Protein AF-A0A523U0N0-F1 (afdb_monomer_lite)

pLDDT: mean 91.74, std 12.15, range [25.45, 98.75]

Structure (mmCIF, N/CA/C/O backbone):
data_AF-A0A523U0N0-F1
#
_entry.id   AF-A0A523U0N0-F1
#
loop_
_atom_site.group_PDB
_atom_site.id
_atom_site.type_symbol
_atom_site.label_atom_id
_atom_site.label_alt_id
_atom_site.label_comp_id
_atom_site.label_asym_id
_atom_site.label_entity_id
_atom_site.label_seq_id
_atom_site.pdbx_PDB_ins_code
_atom_site.Cartn_x
_atom_site.Cartn_y
_atom_site.Cartn_z
_atom_site.occupancy
_atom_site.B_iso_or_equiv
_atom_site.auth_seq_id
_atom_site.auth_comp_id
_atom_site.auth_asym_id
_atom_site.auth_atom_id
_atom_site.pdbx_PDB_model_num
ATOM 1 N N . MET A 1 1 ? -7.468 4.640 25.331 1.00 56.12 1 MET A N 1
ATOM 2 C CA . MET A 1 1 ? -8.159 3.339 25.468 1.00 56.12 1 MET A CA 1
ATOM 3 C C . MET A 1 1 ? -9.178 3.415 26.596 1.00 56.12 1 MET A C 1
ATOM 5 O O . MET A 1 1 ? -8.844 3.966 27.638 1.00 56.12 1 MET A O 1
ATOM 9 N N . ASP A 1 2 ? -10.396 2.911 26.380 1.00 73.06 2 ASP A N 1
ATOM 10 C CA . ASP A 1 2 ? -11.395 2.717 27.441 1.00 73.06 2 ASP A CA 1
ATOM 11 C C . ASP A 1 2 ? -10.926 1.582 28.379 1.00 73.06 2 ASP A C 1
ATOM 13 O O . ASP A 1 2 ? -10.861 0.432 27.931 1.00 73.06 2 ASP A O 1
ATOM 17 N N . PRO A 1 3 ? -10.574 1.870 29.648 1.00 78.00 3 PRO A N 1
ATOM 18 C CA . PRO A 1 3 ? -10.081 0.857 30.583 1.00 78.00 3 PRO A CA 1
ATOM 19 C C . PRO A 1 3 ? -11.076 -0.286 30.825 1.00 78.00 3 PRO A C 1
ATOM 21 O O . PRO A 1 3 ? -10.664 -1.413 31.096 1.00 78.00 3 PRO A O 1
ATOM 24 N N . GLU A 1 4 ? -12.380 -0.026 30.701 1.00 83.62 4 GLU A N 1
ATOM 25 C CA . GLU A 1 4 ? -13.409 -1.055 30.879 1.00 83.62 4 GLU A CA 1
ATOM 26 C C . GLU A 1 4 ? -13.506 -1.986 29.663 1.00 83.62 4 GLU A C 1
ATOM 28 O O . GLU A 1 4 ? -13.759 -3.183 29.817 1.00 83.62 4 GLU A O 1
ATOM 33 N N . ARG A 1 5 ? -13.258 -1.489 28.442 1.00 85.12 5 ARG A N 1
ATOM 34 C CA . ARG A 1 5 ? -13.112 -2.355 27.258 1.00 85.12 5 ARG A CA 1
ATOM 35 C C . ARG A 1 5 ? -11.922 -3.291 27.423 1.00 85.12 5 ARG A C 1
ATOM 37 O O . ARG A 1 5 ? -12.084 -4.493 27.252 1.00 85.12 5 ARG A O 1
ATOM 44 N N . GLU A 1 6 ? -10.758 -2.755 27.777 1.00 85.94 6 GLU A N 1
ATOM 45 C CA . GLU A 1 6 ? -9.533 -3.543 27.955 1.00 85.94 6 GLU A CA 1
ATOM 46 C C . GLU A 1 6 ? -9.699 -4.626 29.029 1.00 85.94 6 GLU A C 1
ATOM 48 O O . GLU A 1 6 ? -9.340 -5.781 28.819 1.00 85.94 6 GLU A O 1
ATOM 53 N N . LYS A 1 7 ? -10.317 -4.284 30.164 1.00 89.56 7 LYS A N 1
ATOM 54 C CA . LYS A 1 7 ? -10.586 -5.248 31.234 1.00 89.56 7 LYS A CA 1
ATOM 55 C C . LYS A 1 7 ? -11.489 -6.394 30.775 1.00 89.56 7 LYS A C 1
ATOM 57 O O . LYS A 1 7 ? -11.210 -7.546 31.098 1.00 89.56 7 LYS A O 1
ATOM 62 N N . ARG A 1 8 ? -12.556 -6.095 30.023 1.00 91.44 8 ARG A N 1
ATOM 63 C CA . ARG A 1 8 ? -13.439 -7.125 29.445 1.00 91.44 8 ARG A CA 1
ATOM 64 C C . ARG A 1 8 ? -12.705 -7.981 28.415 1.00 91.44 8 ARG A C 1
ATOM 66 O O . ARG A 1 8 ? -12.864 -9.193 28.436 1.00 91.44 8 ARG A O 1
ATOM 73 N N . PHE A 1 9 ? -11.873 -7.359 27.585 1.00 92.31 9 PHE A N 1
ATOM 74 C CA . PHE A 1 9 ? -11.058 -8.028 26.572 1.00 92.31 9 PHE A CA 1
ATOM 75 C C . PHE A 1 9 ? -10.106 -9.057 27.200 1.00 92.31 9 PHE A C 1
ATOM 77 O O . PHE A 1 9 ? -10.101 -10.223 26.817 1.00 92.31 9 PHE A O 1
ATOM 84 N N . MET A 1 10 ? -9.359 -8.656 28.233 1.00 94.19 10 MET A N 1
ATOM 85 C CA . MET A 1 10 ? -8.451 -9.554 28.958 1.00 94.19 10 MET A CA 1
ATOM 86 C C . MET A 1 10 ? -9.200 -10.658 29.714 1.00 94.19 10 MET A C 1
ATOM 88 O O . MET A 1 10 ? -8.752 -11.802 29.743 1.00 94.19 10 MET A O 1
ATOM 92 N N . ALA A 1 11 ? -10.345 -10.332 30.324 1.00 95.62 11 ALA A N 1
ATOM 93 C CA . ALA A 1 11 ? -11.168 -11.322 31.013 1.00 95.62 11 ALA A CA 1
ATOM 94 C C . ALA A 1 11 ? -11.707 -12.383 30.043 1.00 95.62 11 ALA A C 1
ATOM 96 O O . ALA A 1 11 ? -11.697 -13.566 30.374 1.00 95.62 11 ALA A O 1
ATOM 97 N N . GLU A 1 12 ? -12.127 -11.974 28.845 1.00 95.44 12 GLU A N 1
ATOM 98 C CA . GLU A 1 12 ? -12.584 -12.888 27.799 1.00 95.44 12 GLU A CA 1
ATOM 99 C C . GLU A 1 12 ? -11.449 -13.782 27.294 1.00 95.44 12 GLU A C 1
ATOM 101 O O . GLU A 1 12 ? -11.611 -15.002 27.216 1.00 95.44 12 GLU A O 1
ATOM 106 N N . ALA A 1 13 ? -10.269 -13.196 27.063 1.00 96.94 13 ALA A N 1
ATOM 107 C CA . ALA A 1 13 ? -9.080 -13.928 26.646 1.00 96.94 13 ALA A CA 1
ATOM 108 C C . ALA A 1 13 ? -8.722 -15.071 27.619 1.00 96.94 13 ALA A C 1
ATOM 110 O O . ALA A 1 13 ? -8.380 -16.178 27.200 1.00 96.94 13 ALA A O 1
ATOM 111 N N . LEU A 1 14 ? -8.839 -14.834 28.928 1.00 97.94 14 LEU A N 1
ATOM 112 C CA . LEU A 1 14 ? -8.604 -15.856 29.952 1.00 97.94 14 LEU A CA 1
ATOM 113 C C . LEU A 1 14 ? -9.782 -16.836 30.082 1.00 97.94 14 LEU A C 1
ATOM 115 O O . LEU A 1 14 ? -9.565 -18.041 30.220 1.00 97.94 14 LEU A O 1
ATOM 119 N N . ARG A 1 15 ? -11.028 -16.355 29.969 1.00 97.31 15 ARG A N 1
ATOM 120 C CA . ARG A 1 15 ? -12.240 -17.188 30.040 1.00 97.31 15 ARG A CA 1
ATOM 121 C C . ARG A 1 15 ? -12.239 -18.288 28.979 1.00 97.31 15 ARG A C 1
ATOM 123 O O . ARG A 1 15 ? -12.591 -19.426 29.284 1.00 97.31 15 ARG A O 1
ATOM 130 N N . ILE A 1 16 ? -11.846 -17.969 27.746 1.00 97.69 16 ILE A N 1
ATOM 131 C CA . ILE A 1 16 ? -11.780 -18.937 26.639 1.00 97.69 16 ILE A CA 1
ATOM 132 C C . ILE A 1 16 ? -10.784 -20.065 26.948 1.00 97.69 16 ILE A C 1
ATOM 134 O O . ILE A 1 16 ? -11.084 -21.227 26.670 1.00 97.69 16 ILE A O 1
ATOM 138 N N . ILE A 1 17 ? -9.645 -19.761 27.580 1.00 98.06 17 ILE A N 1
ATOM 139 C CA . ILE A 1 17 ? -8.658 -20.775 27.990 1.00 98.06 17 ILE A CA 1
ATOM 140 C C . ILE A 1 17 ? -9.263 -21.709 29.031 1.00 98.06 17 ILE A C 1
ATOM 142 O O . ILE A 1 17 ? -9.240 -22.923 28.841 1.00 98.06 17 ILE A O 1
ATOM 146 N N . GLU A 1 18 ? -9.869 -21.161 30.089 1.00 97.88 18 GLU A N 1
ATOM 147 C CA . GLU A 1 18 ? -10.507 -21.964 31.141 1.00 97.88 18 GLU A CA 1
ATOM 148 C C . GLU A 1 18 ? -11.608 -22.884 30.589 1.00 97.88 18 GLU A C 1
ATOM 150 O O . GLU A 1 18 ? -11.832 -23.987 31.094 1.00 97.88 18 GLU A O 1
ATOM 155 N N . LEU A 1 19 ? -12.341 -22.429 29.569 1.00 97.75 19 LEU A N 1
ATOM 156 C CA . LEU A 1 19 ? -13.366 -23.225 28.895 1.00 97.75 19 LEU A CA 1
ATOM 157 C C . LEU A 1 19 ? -12.754 -24.299 27.996 1.00 97.75 19 LEU A C 1
ATOM 159 O O . LEU A 1 19 ? -13.223 -25.437 28.019 1.00 97.75 19 LEU A O 1
ATOM 163 N N . GLY A 1 20 ? -11.684 -23.974 27.269 1.00 97.19 20 GLY A N 1
ATOM 164 C CA . GLY A 1 20 ? -10.922 -24.946 26.491 1.00 97.19 20 GLY A CA 1
ATOM 165 C C . GLY A 1 20 ? -10.375 -26.067 27.370 1.00 97.19 20 GLY A C 1
ATOM 166 O O . GLY A 1 20 ? -10.572 -27.241 27.061 1.00 97.19 20 GLY A O 1
ATOM 167 N N . GLU A 1 21 ? -9.788 -25.731 28.519 1.00 95.81 21 GLU A N 1
ATOM 168 C CA . GLU A 1 21 ? -9.239 -26.708 29.466 1.00 95.81 21 GLU A CA 1
ATOM 169 C C . GLU A 1 21 ? -10.303 -27.687 29.981 1.00 95.81 21 GLU A C 1
ATOM 171 O O . GLU A 1 21 ? -10.040 -28.887 30.085 1.00 95.81 21 GLU A O 1
ATOM 176 N N . LYS A 1 22 ? -11.534 -27.214 30.223 1.00 96.81 22 LYS A N 1
ATOM 177 C CA . LYS A 1 22 ? -12.672 -28.071 30.609 1.00 96.81 22 LYS A CA 1
ATOM 178 C C . LYS A 1 22 ? -13.074 -29.061 29.513 1.00 96.81 22 LYS A C 1
ATOM 180 O O . LYS A 1 22 ? -13.575 -30.136 29.836 1.00 96.81 22 LYS A O 1
ATOM 185 N N . GLU A 1 23 ? -12.843 -28.723 28.247 1.00 96.19 23 GLU A N 1
ATOM 186 C CA . GLU A 1 23 ? -13.071 -29.603 27.094 1.00 96.19 23 GLU A CA 1
ATOM 187 C C . GLU A 1 23 ? -11.806 -30.379 26.666 1.00 96.19 23 GLU A C 1
ATOM 189 O O . GLU A 1 23 ? -11.827 -31.119 25.682 1.00 96.19 23 GLU A O 1
ATOM 194 N N . GLY A 1 24 ? -10.700 -30.262 27.415 1.00 95.62 24 GLY A N 1
ATOM 195 C CA . GLY A 1 24 ? -9.428 -30.922 27.102 1.00 95.62 24 GLY A CA 1
ATOM 196 C C . GLY A 1 24 ? -8.662 -30.289 25.932 1.00 95.62 24 GLY A C 1
ATOM 197 O O . GLY A 1 24 ? -7.788 -30.930 25.344 1.00 95.62 24 GLY A O 1
ATOM 198 N N . ILE A 1 25 ? -8.984 -29.042 25.586 1.00 97.44 25 ILE A N 1
ATOM 199 C CA . ILE A 1 25 ? -8.358 -28.250 24.527 1.00 97.44 25 ILE A CA 1
ATOM 200 C C . ILE A 1 25 ? -7.333 -27.306 25.162 1.00 97.44 25 ILE A C 1
ATOM 202 O O . ILE A 1 25 ? -7.662 -26.495 26.021 1.00 97.44 25 ILE A O 1
ATOM 206 N N . ILE A 1 26 ? -6.080 -27.389 24.716 1.00 97.69 26 ILE A N 1
ATOM 207 C CA . ILE A 1 26 ? -5.027 -26.462 25.143 1.00 97.69 26 ILE A CA 1
ATOM 208 C C . ILE A 1 26 ? -5.072 -25.230 24.240 1.00 97.69 26 ILE A C 1
ATOM 210 O O . ILE A 1 26 ? -4.805 -25.343 23.041 1.00 97.69 26 ILE A O 1
ATOM 214 N N . PHE A 1 27 ? -5.374 -24.076 24.826 1.00 98.31 27 PHE A N 1
ATOM 215 C CA . PHE A 1 27 ? -5.170 -22.762 24.224 1.00 98.31 27 PHE A CA 1
ATOM 216 C C . PHE A 1 27 ? -4.059 -22.036 24.973 1.00 98.31 27 PHE A C 1
ATOM 218 O O . PHE A 1 27 ? -4.011 -22.081 26.205 1.00 98.31 27 PHE A O 1
ATOM 225 N N . ARG A 1 28 ? -3.177 -21.368 24.230 1.00 98.50 28 ARG A N 1
ATOM 226 C CA . ARG A 1 28 ? -2.134 -20.503 24.782 1.00 98.50 28 ARG A CA 1
ATOM 227 C C . ARG A 1 28 ? -2.150 -19.166 24.086 1.00 98.50 28 ARG A C 1
ATOM 229 O O . ARG A 1 28 ? -2.059 -19.129 22.864 1.00 98.50 28 ARG A O 1
ATOM 236 N N . LEU A 1 29 ? -2.293 -18.098 24.863 1.00 98.44 29 LEU A N 1
ATOM 237 C CA . LEU A 1 29 ? -2.271 -16.739 24.336 1.00 98.44 29 LEU A CA 1
ATOM 238 C C . LEU A 1 29 ? -0.912 -16.435 23.717 1.00 98.44 29 LEU A C 1
ATOM 240 O O . LEU A 1 29 ? 0.123 -16.818 24.264 1.00 98.44 29 LEU A O 1
ATOM 244 N N . MET A 1 30 ? -0.932 -15.713 22.607 1.00 97.19 30 MET A N 1
ATOM 245 C CA . MET A 1 30 ? 0.257 -15.209 21.926 1.00 97.19 30 MET A CA 1
ATOM 246 C C . MET A 1 30 ? 0.102 -13.709 21.620 1.00 97.19 30 MET A C 1
ATOM 248 O O . MET A 1 30 ? -0.796 -13.050 22.162 1.00 97.19 30 MET A O 1
ATOM 252 N N . GLY A 1 31 ? 1.023 -13.130 20.848 1.00 94.56 31 GLY A N 1
ATOM 253 C CA . GLY A 1 31 ? 0.945 -11.723 20.467 1.00 94.56 31 GLY A CA 1
ATOM 254 C C . GLY A 1 31 ? 0.980 -10.745 21.650 1.00 94.56 31 GLY A C 1
ATOM 255 O O . GLY A 1 31 ? 1.658 -10.947 22.659 1.00 94.56 31 GLY A O 1
ATOM 256 N N . ALA A 1 32 ? 0.260 -9.631 21.512 1.00 93.38 32 ALA A N 1
ATOM 257 C CA . ALA A 1 32 ? 0.292 -8.515 22.466 1.00 93.38 32 ALA A CA 1
ATOM 258 C C . ALA A 1 32 ? -0.299 -8.873 23.837 1.00 93.38 32 ALA A C 1
ATOM 260 O O . ALA A 1 32 ? 0.178 -8.416 24.876 1.00 93.38 32 ALA A O 1
ATOM 261 N N . VAL A 1 33 ? -1.349 -9.699 23.837 1.00 95.50 33 VAL A N 1
ATOM 262 C CA . VAL A 1 33 ? -2.028 -10.137 25.060 1.00 95.50 33 VAL A CA 1
ATOM 263 C C . VAL A 1 33 ? -1.070 -10.953 25.920 1.00 95.50 33 VAL A C 1
ATOM 265 O O . VAL A 1 33 ? -0.984 -10.726 27.127 1.00 95.50 33 VAL A O 1
ATOM 268 N N . ALA A 1 34 ? -0.301 -11.849 25.296 1.00 96.94 34 ALA A N 1
ATOM 269 C CA . ALA A 1 34 ? 0.691 -12.650 25.996 1.00 96.94 34 ALA A CA 1
ATOM 270 C C . ALA A 1 34 ? 1.813 -11.795 26.591 1.00 96.94 34 ALA A C 1
ATOM 272 O O . ALA A 1 34 ? 2.158 -11.962 27.759 1.00 96.94 34 ALA A O 1
ATOM 273 N N . VAL A 1 35 ? 2.323 -10.822 25.828 1.00 96.50 35 VAL A N 1
ATOM 274 C CA . VAL A 1 35 ? 3.333 -9.875 26.321 1.00 96.50 35 VAL A CA 1
ATOM 275 C C . VAL A 1 35 ? 2.817 -9.125 27.543 1.00 96.50 35 VAL A C 1
ATOM 277 O O . VAL A 1 35 ? 3.517 -9.037 28.544 1.00 96.50 35 VAL A O 1
ATOM 280 N N . LYS A 1 36 ? 1.587 -8.606 27.490 1.00 94.94 36 LYS A N 1
ATOM 281 C CA . LYS A 1 36 ? 0.997 -7.863 28.607 1.00 94.94 36 LYS A CA 1
ATOM 282 C C . LYS A 1 36 ? 0.830 -8.729 29.860 1.00 94.94 36 LYS A C 1
ATOM 284 O O . LYS A 1 36 ? 1.102 -8.244 30.951 1.00 94.94 36 LYS A O 1
ATOM 289 N N . LEU A 1 37 ? 0.412 -9.991 29.718 1.00 95.44 37 LEU A N 1
ATOM 290 C CA . LEU A 1 37 ? 0.271 -10.920 30.851 1.00 95.44 37 LEU A CA 1
ATOM 291 C C . LEU A 1 37 ? 1.613 -11.279 31.489 1.00 95.44 37 LEU A C 1
ATOM 293 O O . LEU A 1 37 ? 1.687 -11.382 32.710 1.00 95.44 37 LEU A O 1
ATOM 297 N N . HIS A 1 38 ? 2.659 -11.429 30.679 1.00 95.69 38 HIS A N 1
ATOM 298 C CA . HIS A 1 38 ? 4.013 -11.637 31.179 1.00 95.69 38 HIS A CA 1
ATOM 299 C C . HIS A 1 38 ? 4.651 -10.377 31.750 1.00 95.69 38 HIS A C 1
ATOM 301 O O . HIS A 1 38 ? 5.653 -10.504 32.443 1.00 95.69 38 HIS A O 1
ATOM 307 N N . CYS A 1 39 ? 4.138 -9.185 31.431 1.00 96.25 39 CYS A N 1
ATOM 308 C CA . CYS A 1 39 ? 4.796 -7.930 31.785 1.00 96.25 39 CYS A CA 1
ATOM 309 C C . CYS A 1 39 ? 3.958 -7.003 32.697 1.00 96.25 39 CYS A C 1
ATOM 311 O O . CYS A 1 39 ? 3.673 -5.862 32.302 1.00 96.25 39 CYS A O 1
ATOM 313 N N . PRO A 1 40 ? 3.498 -7.464 33.881 1.00 95.00 40 PRO A N 1
ATOM 314 C CA . PRO A 1 40 ? 2.714 -6.639 34.798 1.00 95.00 40 PRO A CA 1
ATOM 315 C C . PRO A 1 40 ? 3.474 -5.425 35.358 1.00 95.00 40 PRO A C 1
ATOM 317 O O . PRO A 1 40 ? 2.861 -4.370 35.538 1.00 95.00 40 PRO A O 1
ATOM 320 N N . GLU A 1 41 ? 4.785 -5.512 35.609 1.00 96.00 41 GLU A N 1
ATOM 321 C CA . GLU A 1 41 ? 5.552 -4.391 36.183 1.00 96.00 41 GLU A CA 1
ATOM 322 C C . GLU A 1 41 ? 5.637 -3.211 35.200 1.00 96.00 41 GLU A C 1
ATOM 324 O O . GLU A 1 41 ? 5.557 -2.035 35.580 1.00 96.00 41 GLU A O 1
ATOM 329 N N . TYR A 1 42 ? 5.720 -3.519 33.906 1.00 95.25 42 TYR A N 1
ATOM 330 C CA . TYR A 1 42 ? 5.791 -2.537 32.828 1.00 95.25 42 TYR A CA 1
ATOM 331 C C . TYR A 1 42 ? 4.454 -2.298 32.107 1.00 95.25 42 TYR A C 1
ATOM 333 O O . TYR A 1 42 ? 4.421 -1.614 31.081 1.00 95.25 42 TYR A O 1
ATOM 341 N N . GLU A 1 43 ? 3.325 -2.752 32.666 1.00 90.38 43 GLU A N 1
ATOM 342 C CA . GLU A 1 43 ? 1.992 -2.609 32.055 1.00 90.38 43 GLU A CA 1
ATOM 343 C C . GLU A 1 43 ? 1.654 -1.145 31.714 1.00 90.38 43 GLU A C 1
ATOM 345 O O . GLU A 1 43 ? 1.062 -0.840 30.675 1.00 90.38 43 GLU A O 1
ATOM 350 N N . HIS A 1 44 ? 2.067 -0.210 32.571 1.00 90.62 44 HIS A N 1
ATOM 351 C CA . HIS A 1 44 ? 1.834 1.223 32.400 1.00 90.62 44 HIS A CA 1
ATOM 352 C C . HIS A 1 44 ? 2.390 1.780 31.073 1.00 90.62 44 HIS A C 1
ATOM 354 O O . HIS A 1 44 ? 1.847 2.761 30.548 1.00 90.62 44 HIS A O 1
ATOM 360 N N . LEU A 1 45 ? 3.419 1.144 30.498 1.00 93.00 45 LEU A N 1
ATOM 361 C CA . LEU A 1 45 ? 4.008 1.540 29.221 1.00 93.00 45 LEU A CA 1
ATOM 362 C C . LEU A 1 45 ? 3.073 1.302 28.036 1.00 93.00 45 LEU A C 1
ATOM 364 O O . LEU A 1 45 ? 3.148 2.066 27.078 1.00 93.00 45 LEU A O 1
ATOM 368 N N . TYR A 1 46 ? 2.128 0.357 28.111 1.00 88.19 46 TYR A N 1
ATOM 369 C CA . TYR A 1 46 ? 1.133 0.172 27.045 1.00 88.19 46 TYR A CA 1
ATOM 370 C C . TYR A 1 46 ? 0.335 1.456 26.797 1.00 88.19 46 TYR A C 1
ATOM 372 O O . TYR A 1 46 ? 0.085 1.834 25.655 1.00 88.19 46 TYR A O 1
ATOM 380 N N . ARG A 1 47 ? -0.013 2.186 27.864 1.00 85.56 47 ARG A N 1
ATOM 381 C CA . ARG A 1 47 ? -0.716 3.471 27.741 1.00 85.56 47 ARG A CA 1
ATOM 382 C C . ARG A 1 47 ? 0.206 4.590 27.272 1.00 85.56 47 ARG A C 1
ATOM 384 O O . ARG A 1 47 ? -0.205 5.400 26.453 1.00 85.56 47 ARG A O 1
ATOM 391 N N . GLN A 1 48 ? 1.433 4.648 27.788 1.00 88.75 48 GLN A N 1
ATOM 392 C CA . GLN A 1 48 ? 2.380 5.715 27.443 1.00 88.75 48 GLN A CA 1
ATOM 393 C C . GLN A 1 48 ? 2.903 5.603 26.005 1.00 88.75 48 GLN A C 1
ATOM 395 O O . GLN A 1 48 ? 3.192 6.620 25.382 1.00 88.75 48 GLN A O 1
ATOM 400 N N . MET A 1 49 ? 3.019 4.381 25.483 1.00 88.81 49 MET A N 1
ATOM 401 C CA . MET A 1 49 ? 3.460 4.086 24.117 1.00 88.81 49 MET A CA 1
ATOM 402 C C . MET A 1 49 ? 2.305 4.017 23.107 1.00 88.81 49 MET A C 1
ATOM 404 O O . MET A 1 49 ? 2.551 3.691 21.947 1.00 88.81 49 MET A O 1
ATOM 408 N N . ASP A 1 50 ? 1.066 4.292 23.528 1.00 85.12 50 ASP A N 1
ATOM 409 C CA . ASP A 1 50 ? -0.146 4.142 22.709 1.00 85.12 50 ASP A CA 1
ATOM 410 C C . ASP A 1 50 ? -0.269 2.746 22.057 1.00 85.12 50 ASP A C 1
ATOM 412 O O . ASP A 1 50 ? -0.550 2.574 20.870 1.00 85.12 50 ASP A O 1
ATOM 416 N N . ARG A 1 51 ? 0.009 1.702 22.842 1.00 87.12 51 ARG A N 1
ATOM 417 C CA . ARG A 1 51 ? -0.065 0.304 22.419 1.00 87.12 51 ARG A CA 1
ATOM 418 C C . ARG A 1 51 ? -1.432 -0.276 22.786 1.00 87.12 51 ARG A C 1
ATOM 420 O O . ARG A 1 51 ? -1.641 -0.752 23.896 1.00 87.12 51 ARG A O 1
ATOM 427 N N . THR A 1 52 ? -2.371 -0.243 21.844 1.00 83.19 52 THR A N 1
ATOM 428 C CA . THR A 1 52 ? -3.732 -0.787 22.033 1.00 83.19 52 THR A CA 1
ATOM 429 C C . THR A 1 52 ? -3.795 -2.283 21.703 1.00 83.19 52 THR A C 1
ATOM 431 O O . THR A 1 52 ? -3.131 -2.722 20.765 1.00 83.19 52 THR A O 1
ATOM 434 N N . LEU A 1 53 ? -4.592 -3.057 22.453 1.00 86.31 53 LEU A N 1
ATOM 435 C CA . LEU A 1 53 ? -4.912 -4.461 22.153 1.00 86.31 53 LEU A CA 1
ATOM 436 C C . LEU A 1 53 ? -6.065 -4.545 21.140 1.00 86.31 53 LEU A C 1
ATOM 438 O O . LEU A 1 53 ? -7.133 -3.961 21.363 1.00 86.31 53 LEU A O 1
ATOM 442 N N . THR A 1 54 ? -5.831 -5.250 20.036 1.00 81.44 54 THR A N 1
ATOM 443 C CA . THR A 1 54 ? -6.715 -5.300 18.859 1.00 81.44 54 THR A CA 1
ATOM 444 C C . THR A 1 54 ? -7.460 -6.629 18.736 1.00 81.44 54 THR A C 1
ATOM 446 O O . THR A 1 54 ? -8.665 -6.635 18.502 1.00 81.44 54 THR A O 1
ATOM 449 N N . ASP A 1 55 ? -6.767 -7.730 18.990 1.00 86.69 55 ASP A N 1
ATOM 450 C CA . ASP A 1 55 ? -7.166 -9.099 18.680 1.00 86.69 55 ASP A CA 1
ATOM 451 C C . ASP A 1 55 ? -6.634 -10.083 19.735 1.00 86.69 55 ASP A C 1
ATOM 453 O O . ASP A 1 55 ? -5.685 -9.786 20.471 1.00 86.69 55 ASP A O 1
ATOM 457 N N . ILE A 1 56 ? -7.331 -11.214 19.888 1.00 95.62 56 ILE A N 1
ATOM 458 C CA . ILE A 1 56 ? -6.966 -12.276 20.828 1.00 95.62 56 ILE A CA 1
ATOM 459 C C . ILE A 1 56 ? -6.391 -13.446 20.032 1.00 95.62 56 ILE A C 1
ATOM 461 O O . ILE A 1 56 ? -7.132 -14.245 19.461 1.00 95.62 56 ILE A O 1
ATOM 465 N N . ASP A 1 57 ? -5.071 -13.570 20.037 1.00 97.06 57 ASP A N 1
ATOM 466 C CA . ASP A 1 57 ? -4.378 -14.659 19.359 1.00 97.06 57 ASP A CA 1
ATOM 467 C C . ASP A 1 57 ? -4.133 -15.846 20.292 1.00 97.06 57 ASP A C 1
ATOM 469 O O . ASP A 1 57 ? -3.592 -15.694 21.394 1.00 97.06 57 ASP A O 1
ATOM 473 N N . TYR A 1 58 ? -4.441 -17.052 19.816 1.00 98.38 58 TYR A N 1
ATOM 474 C CA . TYR A 1 58 ? -4.091 -18.304 20.471 1.00 98.38 58 TYR A CA 1
ATOM 475 C C . TYR A 1 58 ? -3.289 -19.228 19.565 1.00 98.38 58 TYR A C 1
ATOM 477 O O . TYR A 1 58 ? -3.624 -19.446 18.401 1.00 98.38 58 TYR A O 1
ATOM 485 N N . ALA A 1 59 ? -2.329 -19.921 20.164 1.00 98.19 59 ALA A N 1
ATOM 486 C CA . ALA A 1 59 ? -1.806 -21.166 19.634 1.00 98.19 59 ALA A CA 1
ATOM 487 C C . ALA A 1 59 ? -2.580 -22.363 20.219 1.00 98.19 59 ALA A C 1
ATOM 489 O O . ALA A 1 59 ? -2.864 -22.435 21.420 1.00 98.19 59 ALA A O 1
ATOM 490 N N . THR A 1 60 ? -2.909 -23.334 19.367 1.00 98.19 60 THR A N 1
ATOM 491 C CA . THR A 1 60 ? -3.465 -24.636 19.762 1.00 98.19 60 THR A CA 1
ATOM 492 C C . THR A 1 60 ? -2.941 -25.752 18.854 1.00 98.19 60 THR A C 1
ATOM 494 O O . THR A 1 60 ? -2.236 -25.521 17.873 1.00 98.19 60 THR A O 1
ATOM 497 N N . TYR A 1 61 ? -3.267 -27.000 19.174 1.00 97.75 61 TYR A N 1
ATOM 498 C CA . TYR A 1 61 ? -2.866 -28.150 18.373 1.00 97.75 61 TYR A CA 1
ATOM 499 C C . TYR A 1 61 ? -3.839 -28.422 17.227 1.00 97.75 61 TYR A C 1
ATOM 501 O O . TYR A 1 61 ? -5.057 -28.419 17.415 1.00 97.75 61 TYR A O 1
ATOM 509 N N . GLY A 1 62 ? -3.319 -28.805 16.060 1.00 95.69 62 GLY A N 1
ATOM 510 C CA . GLY A 1 62 ? -4.120 -29.131 14.874 1.00 95.69 62 GLY A CA 1
ATOM 511 C C . GLY A 1 62 ? -5.096 -30.293 15.081 1.00 95.69 62 GLY A C 1
ATOM 512 O O . GLY A 1 62 ? -6.106 -30.384 14.382 1.00 95.69 62 GLY A O 1
ATOM 513 N N . ARG A 1 63 ? -4.862 -31.146 16.090 1.00 94.88 63 ARG A N 1
ATOM 514 C CA . ARG A 1 63 ? -5.810 -32.195 16.516 1.00 94.88 63 ARG A CA 1
ATOM 515 C C . ARG A 1 63 ? -7.142 -31.636 17.035 1.00 94.88 63 ARG A C 1
ATOM 517 O O . ARG A 1 63 ? -8.148 -32.328 16.939 1.00 94.88 63 ARG A O 1
ATOM 524 N N . ASN A 1 64 ? -7.158 -30.395 17.525 1.00 94.31 64 ASN A N 1
ATOM 525 C CA . ASN A 1 64 ? -8.353 -29.736 18.061 1.00 94.31 64 ASN A CA 1
ATOM 526 C C . ASN A 1 64 ? -9.200 -29.074 16.960 1.00 94.31 64 ASN A C 1
ATOM 528 O O . ASN A 1 64 ? -10.369 -28.769 17.176 1.00 94.31 64 ASN A O 1
ATOM 532 N N . ARG A 1 65 ? -8.645 -28.898 15.752 1.00 93.25 65 ARG A N 1
ATOM 533 C CA . ARG A 1 65 ? -9.231 -28.111 14.654 1.00 93.25 65 ARG A CA 1
ATOM 534 C C . ARG A 1 65 ? -10.682 -28.464 14.321 1.00 93.25 65 ARG A C 1
ATOM 536 O O . ARG A 1 65 ? -11.491 -27.567 14.110 1.00 93.25 65 ARG A O 1
ATOM 543 N N . ALA A 1 66 ? -11.015 -29.755 14.267 1.00 88.44 66 ALA A N 1
ATOM 544 C CA . ALA A 1 66 ? -12.338 -30.217 13.840 1.00 88.44 66 ALA A CA 1
ATOM 545 C C . ALA A 1 66 ? -13.483 -29.738 14.755 1.00 88.44 66 ALA A C 1
ATOM 547 O O . ALA A 1 66 ? -14.607 -29.609 14.284 1.00 88.44 66 ALA A O 1
ATOM 548 N N . GLY A 1 67 ? -13.199 -29.455 16.033 1.00 92.38 67 GLY A N 1
ATOM 549 C CA . GLY A 1 67 ? -14.193 -29.001 17.010 1.00 92.38 67 GLY A CA 1
ATOM 550 C C . GLY A 1 67 ? -14.274 -27.483 17.188 1.00 92.38 67 GLY A C 1
ATOM 551 O O . GLY A 1 67 ? -15.154 -27.012 17.900 1.00 92.38 67 GLY A O 1
ATOM 552 N N . MET A 1 68 ? -13.387 -26.697 16.563 1.00 96.12 68 MET A N 1
ATOM 553 C CA . MET A 1 68 ? -13.257 -25.268 16.887 1.00 96.12 68 MET A CA 1
ATOM 554 C C . MET A 1 68 ? -14.489 -24.451 16.495 1.00 96.12 68 MET A C 1
ATOM 556 O O . MET A 1 68 ? -14.896 -23.579 17.251 1.00 96.12 68 MET A O 1
ATOM 560 N N . ALA A 1 69 ? -15.130 -24.757 15.362 1.00 92.00 69 ALA A N 1
ATOM 561 C CA . ALA A 1 69 ? -16.351 -24.056 14.957 1.00 92.00 69 ALA A CA 1
ATOM 562 C C . ALA A 1 69 ? -17.506 -24.278 15.947 1.00 92.00 69 ALA A C 1
ATOM 564 O O . ALA A 1 69 ? -18.228 -23.342 16.271 1.00 92.00 69 ALA A O 1
ATOM 565 N N . GLU A 1 70 ? -17.649 -25.498 16.473 1.00 94.94 70 GLU A N 1
ATOM 566 C CA . GLU A 1 70 ? -18.660 -25.803 17.486 1.00 94.94 70 GLU A CA 1
ATOM 567 C C . GLU A 1 70 ? -18.321 -25.147 18.832 1.00 94.94 70 GLU A C 1
ATOM 569 O O . GLU A 1 70 ? -19.194 -24.556 19.465 1.00 94.94 70 GLU A O 1
ATOM 574 N N . PHE A 1 71 ? -17.056 -25.230 19.258 1.00 97.50 71 PHE A N 1
ATOM 575 C CA . PHE A 1 71 ? -16.579 -24.630 20.503 1.00 97.50 71 PHE A CA 1
ATOM 576 C C . PHE A 1 71 ? -16.821 -23.116 20.521 1.00 97.50 71 PHE A C 1
ATOM 578 O O . PHE A 1 71 ? -17.512 -22.620 21.405 1.00 97.50 71 PHE A O 1
ATOM 585 N N . PHE A 1 72 ? -16.331 -22.392 19.510 1.00 96.69 72 PHE A N 1
ATOM 586 C CA . PHE A 1 72 ? -16.494 -20.940 19.413 1.00 96.69 72 PHE A CA 1
ATOM 587 C C . PHE A 1 72 ? -17.952 -20.529 19.161 1.00 96.69 72 PHE A C 1
ATOM 589 O O . PHE A 1 72 ? -18.420 -19.556 19.750 1.00 96.69 72 PHE A O 1
ATOM 596 N N . GLY A 1 73 ? -18.721 -21.328 18.414 1.00 95.00 73 GLY A N 1
ATOM 597 C CA . GLY A 1 73 ? -20.157 -21.105 18.235 1.00 95.00 73 GLY A CA 1
ATOM 598 C C . GLY A 1 73 ? -20.944 -21.119 19.553 1.00 95.00 73 GLY A C 1
ATOM 599 O O . GLY A 1 73 ? -21.814 -20.274 19.756 1.00 95.00 73 GLY A O 1
ATOM 600 N N . LYS A 1 74 ? -20.604 -22.008 20.503 1.00 95.88 74 LYS A N 1
ATOM 601 C CA . LYS A 1 74 ? -21.207 -22.020 21.857 1.00 95.88 74 LYS A CA 1
ATOM 602 C C . LYS A 1 74 ? -20.894 -20.758 22.665 1.00 95.88 74 LYS A C 1
ATOM 604 O O . LYS A 1 74 ? -21.620 -20.452 23.608 1.00 95.88 74 LYS A O 1
ATOM 609 N N . LEU A 1 75 ? -19.816 -20.056 22.319 1.00 95.00 75 LEU A N 1
ATOM 610 C CA . LEU A 1 75 ? -19.367 -18.830 22.977 1.00 95.00 75 LEU A CA 1
ATOM 611 C C . LEU A 1 75 ? -19.890 -17.559 22.297 1.00 95.00 75 LEU A C 1
ATOM 613 O O . LEU A 1 75 ? -19.560 -16.475 22.761 1.00 95.00 75 LEU A O 1
ATOM 617 N N . GLY A 1 76 ? -20.698 -17.679 21.236 1.00 94.25 76 GLY A N 1
ATOM 618 C CA . GLY A 1 76 ? -21.227 -16.529 20.498 1.00 94.25 76 GLY A CA 1
ATOM 619 C C . GLY A 1 76 ? -20.271 -15.973 19.440 1.00 94.25 76 GLY A C 1
ATOM 620 O O . GLY A 1 76 ? -20.395 -14.812 19.063 1.00 94.25 76 GLY A O 1
ATOM 621 N N . TYR A 1 77 ? -19.318 -16.784 18.972 1.00 95.44 77 TYR A N 1
ATOM 622 C CA . TYR A 1 77 ? -18.387 -16.404 17.915 1.00 95.44 77 TYR A CA 1
ATOM 623 C C . TYR A 1 77 ? -18.740 -17.076 16.582 1.00 95.44 77 TYR A C 1
ATOM 625 O O . TYR A 1 77 ? -18.948 -18.292 16.518 1.00 95.44 77 TYR A O 1
ATOM 633 N N . ALA A 1 78 ? -18.743 -16.295 15.506 1.00 90.00 78 ALA A N 1
ATOM 634 C CA . ALA A 1 78 ? -18.947 -16.749 14.140 1.00 90.00 78 ALA A CA 1
ATOM 635 C C . ALA A 1 78 ? -17.599 -17.012 13.437 1.00 90.00 78 ALA A C 1
ATOM 637 O O . ALA A 1 78 ? -16.679 -16.198 13.542 1.00 90.00 78 ALA A O 1
ATOM 638 N N . PRO A 1 79 ? -17.440 -18.137 12.717 1.00 87.69 79 PRO A N 1
ATOM 639 C CA . PRO A 1 79 ? -16.239 -18.395 11.932 1.00 87.69 79 PRO A CA 1
ATOM 640 C C . PRO A 1 79 ? -16.143 -17.457 10.722 1.00 87.69 79 PRO A C 1
ATOM 642 O O . PRO A 1 79 ? -17.113 -17.282 9.988 1.00 87.69 79 PRO A O 1
ATOM 645 N N . ASN A 1 80 ? -14.944 -16.957 10.426 1.00 78.94 80 ASN A N 1
ATOM 646 C CA . ASN A 1 80 ? -14.656 -16.363 9.123 1.00 78.94 80 ASN A CA 1
ATOM 647 C C . ASN A 1 80 ? -14.489 -17.487 8.083 1.00 78.94 80 ASN A C 1
ATOM 649 O O . ASN A 1 80 ? -13.408 -18.067 7.924 1.00 78.94 80 ASN A O 1
ATOM 653 N N . GLU A 1 81 ? -15.580 -17.824 7.391 1.00 67.38 81 GLU A N 1
ATOM 654 C CA . GLU A 1 81 ? -15.632 -18.957 6.458 1.00 67.38 81 GLU A CA 1
ATOM 655 C C . GLU A 1 81 ? -14.612 -18.846 5.316 1.00 67.38 81 GLU A C 1
ATOM 657 O O . GLU A 1 81 ? -14.054 -19.859 4.892 1.00 67.38 81 GLU A O 1
ATOM 662 N N . GLN A 1 82 ? -14.311 -17.628 4.851 1.00 50.78 82 GLN A N 1
ATOM 663 C CA . GLN A 1 82 ? -13.351 -17.398 3.769 1.00 50.78 82 GLN A CA 1
ATOM 664 C C . GLN A 1 82 ? -11.921 -17.725 4.208 1.00 50.78 82 GLN A C 1
ATOM 666 O O . GLN A 1 82 ? -11.207 -18.463 3.523 1.00 50.78 82 GLN A O 1
ATOM 671 N N . VAL A 1 83 ? -11.511 -17.236 5.382 1.00 58.41 83 VAL A N 1
ATOM 672 C CA . VAL A 1 83 ? -10.178 -17.518 5.931 1.00 58.41 83 VAL A CA 1
ATOM 673 C C . VAL A 1 83 ? -10.033 -19.001 6.251 1.00 58.41 83 VAL A C 1
ATOM 675 O O . VAL A 1 83 ? -9.005 -19.595 5.930 1.00 58.41 83 VAL A O 1
ATOM 678 N N . ILE A 1 84 ? -11.070 -19.637 6.798 1.00 71.12 84 ILE A N 1
ATOM 679 C CA . ILE A 1 84 ? -11.051 -21.079 7.067 1.00 71.12 84 ILE A CA 1
ATOM 680 C C . ILE A 1 84 ? -11.003 -21.889 5.760 1.00 71.12 84 ILE A C 1
ATOM 682 O O . ILE A 1 84 ? -10.307 -22.902 5.694 1.00 71.12 84 ILE A O 1
ATOM 686 N N . ALA A 1 85 ? -11.667 -21.459 4.688 1.00 48.09 85 ALA A N 1
ATOM 687 C CA . ALA A 1 85 ? -11.599 -22.157 3.405 1.00 48.09 85 ALA A CA 1
ATOM 688 C C . ALA A 1 85 ? -10.182 -22.143 2.798 1.00 48.09 85 ALA A C 1
ATOM 690 O O . ALA A 1 85 ? -9.740 -23.150 2.239 1.00 48.09 85 ALA A O 1
ATOM 691 N N . ILE A 1 86 ? -9.461 -21.025 2.927 1.00 46.44 86 ILE A N 1
ATOM 692 C CA . ILE A 1 86 ? -8.131 -20.832 2.325 1.00 46.44 86 ILE A CA 1
ATOM 693 C C . ILE A 1 86 ? -7.018 -21.367 3.237 1.00 46.44 86 ILE A C 1
ATOM 695 O O . ILE A 1 86 ? -6.136 -22.106 2.794 1.00 46.44 86 ILE A O 1
ATOM 699 N N . TYR A 1 87 ? -7.076 -21.018 4.522 1.00 65.25 87 TYR A N 1
ATOM 700 C CA . TYR A 1 87 ? -6.018 -21.232 5.510 1.00 65.25 87 TYR A CA 1
ATOM 701 C C . TYR A 1 87 ? -6.418 -22.173 6.642 1.00 65.25 87 TYR A C 1
ATOM 703 O O . TYR A 1 87 ? -5.613 -22.395 7.545 1.00 65.25 87 TYR A O 1
ATOM 711 N N . GLY A 1 88 ? -7.608 -22.778 6.603 1.00 71.81 88 GLY A N 1
ATOM 712 C CA . GLY A 1 88 ? -8.175 -23.517 7.735 1.00 71.81 88 GLY A CA 1
ATOM 713 C C . GLY A 1 88 ? -7.318 -24.665 8.249 1.00 71.81 88 GLY A C 1
ATOM 714 O O . GLY A 1 88 ? -7.503 -25.135 9.363 1.00 71.81 88 GLY A O 1
ATOM 715 N N . LYS A 1 89 ? -6.322 -25.126 7.482 1.00 79.62 89 LYS A N 1
ATOM 716 C CA . LYS A 1 89 ? -5.361 -26.093 8.010 1.00 79.62 89 LYS A CA 1
ATOM 717 C C . LYS A 1 89 ? -4.447 -25.507 9.091 1.00 79.62 89 LYS A C 1
ATOM 719 O O . LYS A 1 89 ? -4.091 -26.271 9.985 1.00 79.62 89 LYS A O 1
ATOM 724 N N . GLN A 1 90 ? -4.082 -24.230 8.987 1.00 85.94 90 GLN A N 1
ATOM 725 C CA . GLN A 1 90 ? -3.089 -23.539 9.813 1.00 85.94 90 GLN A CA 1
ATOM 726 C C . GLN A 1 90 ? -3.675 -22.410 10.666 1.00 85.94 90 GLN A C 1
ATOM 728 O O . GLN A 1 90 ? -3.165 -22.181 11.757 1.00 85.94 90 GLN A O 1
ATOM 733 N N . ARG A 1 91 ? -4.723 -21.719 10.201 1.00 89.88 91 ARG A N 1
ATOM 734 C CA . ARG A 1 91 ? -5.310 -20.562 10.889 1.00 89.88 91 ARG A CA 1
ATOM 735 C C . ARG A 1 91 ? -6.830 -20.575 10.795 1.00 89.88 91 ARG A C 1
ATOM 737 O O . ARG A 1 91 ? -7.371 -20.753 9.705 1.00 89.88 91 ARG A O 1
ATOM 744 N N . HIS A 1 92 ? -7.510 -20.371 11.916 1.00 91.94 92 HIS A N 1
ATOM 745 C CA . HIS A 1 92 ? -8.930 -20.021 11.945 1.00 91.94 92 HIS A CA 1
ATOM 746 C C . HIS A 1 92 ? -9.092 -18.621 12.529 1.00 91.94 92 HIS A C 1
ATOM 748 O O . HIS A 1 92 ? -8.321 -18.229 13.399 1.00 91.94 92 HIS A O 1
ATOM 754 N N . ILE A 1 93 ? -10.119 -17.910 12.075 1.00 88.38 93 ILE A N 1
ATOM 755 C CA . ILE A 1 93 ? -10.501 -16.603 12.605 1.00 88.38 93 ILE A CA 1
ATOM 756 C C . ILE A 1 93 ? -11.967 -16.673 13.015 1.00 88.38 93 ILE A C 1
ATOM 758 O O . ILE A 1 93 ? -12.792 -17.231 12.283 1.00 88.38 93 ILE A O 1
ATOM 762 N N . TYR A 1 94 ? -12.270 -16.118 14.181 1.00 92.12 94 TYR A N 1
ATOM 763 C CA . TYR A 1 94 ? -13.593 -16.090 14.781 1.00 92.12 94 TYR A CA 1
ATOM 764 C C . TYR A 1 94 ? -13.938 -14.672 15.222 1.00 92.12 94 TYR A C 1
ATOM 766 O O . TYR A 1 94 ? -13.164 -14.030 15.925 1.00 92.12 94 TYR A O 1
ATOM 774 N N . TRP A 1 95 ? -15.114 -14.195 14.841 1.00 88.81 95 TRP A N 1
ATOM 775 C CA . TRP A 1 95 ? -15.600 -12.862 15.174 1.00 88.81 95 TRP A CA 1
ATOM 776 C C . TRP A 1 95 ? -16.766 -12.937 16.161 1.00 88.81 95 TRP A C 1
ATOM 778 O O . TRP A 1 95 ? -17.565 -13.867 16.088 1.00 88.81 95 TRP A O 1
ATOM 788 N N . SER A 1 96 ? -16.866 -11.985 17.089 1.00 89.12 96 SER A N 1
ATOM 789 C CA . SER A 1 96 ? -18.020 -11.860 17.987 1.00 89.12 96 SER A CA 1
ATOM 790 C C . SER A 1 96 ? -18.716 -10.520 17.789 1.00 89.12 96 SER A C 1
ATOM 792 O O . SER A 1 96 ? -18.188 -9.483 18.196 1.00 89.12 96 SER A O 1
ATOM 794 N N . ASP A 1 97 ? -19.941 -10.552 17.263 1.00 79.06 97 ASP A N 1
ATOM 795 C CA . ASP A 1 97 ? -20.792 -9.367 17.116 1.00 79.06 97 ASP A CA 1
ATOM 796 C C . ASP A 1 97 ? -21.116 -8.741 18.486 1.00 79.06 97 ASP A C 1
ATOM 798 O O . ASP A 1 97 ? -21.194 -7.521 18.620 1.00 79.06 97 ASP A O 1
ATOM 802 N N . GLU A 1 98 ? -21.285 -9.565 19.530 1.00 83.75 98 GLU A N 1
ATOM 803 C CA . GLU A 1 98 ? -21.584 -9.099 20.891 1.00 83.75 98 GLU A CA 1
ATOM 804 C C . GLU A 1 98 ? -20.418 -8.300 21.481 1.00 83.75 98 GLU A C 1
ATOM 806 O O . GLU A 1 98 ? -20.618 -7.256 22.112 1.00 83.75 98 GLU A O 1
ATOM 811 N N . HIS A 1 99 ? -19.198 -8.804 21.307 1.00 80.50 99 HIS A N 1
ATOM 812 C CA . HIS A 1 99 ? -18.022 -8.242 21.954 1.00 80.50 99 HIS A CA 1
ATOM 813 C C . HIS A 1 99 ? -17.244 -7.249 21.082 1.00 80.50 99 HIS A C 1
ATOM 815 O O . HIS A 1 99 ? -16.501 -6.430 21.628 1.00 80.50 99 HIS A O 1
ATOM 821 N N . GLN A 1 100 ? -17.454 -7.271 19.761 1.00 82.06 100 GLN A N 1
ATOM 822 C CA . GLN A 1 100 ? -16.785 -6.414 18.776 1.00 82.06 100 GLN A CA 1
ATOM 823 C C . GLN A 1 100 ? -15.253 -6.580 18.812 1.00 82.06 100 GLN A C 1
ATOM 825 O O . GLN A 1 100 ? -14.492 -5.609 18.917 1.00 82.06 100 GLN A O 1
ATOM 830 N N . TRP A 1 101 ? -14.801 -7.838 18.796 1.00 85.88 101 TRP A N 1
ATOM 831 C CA . TRP A 1 101 ? -13.394 -8.210 18.646 1.00 85.88 101 TRP A CA 1
ATOM 832 C C . TRP A 1 101 ? -13.223 -9.603 18.032 1.00 85.88 101 TRP A C 1
ATOM 834 O O . TRP A 1 101 ? -14.130 -10.441 18.058 1.00 85.88 101 TRP A O 1
ATOM 844 N N . GLN A 1 102 ? -12.016 -9.841 17.523 1.00 89.81 102 GLN A N 1
ATOM 845 C CA . GLN A 1 102 ? -11.618 -11.055 16.824 1.00 89.81 102 GLN A CA 1
ATOM 846 C C . GLN A 1 102 ? -10.799 -12.001 17.716 1.00 89.81 102 GLN A C 1
ATOM 848 O O . GLN A 1 102 ? -10.004 -11.558 18.550 1.00 89.81 102 GLN A O 1
ATOM 853 N N . VAL A 1 103 ? -10.979 -13.306 17.501 1.00 95.38 103 VAL A N 1
ATOM 854 C CA . VAL A 1 103 ? -10.140 -14.388 18.025 1.00 95.38 103 VAL A CA 1
ATOM 855 C C . VAL A 1 103 ? -9.466 -15.129 16.873 1.00 95.38 103 VAL A C 1
ATOM 857 O O . VAL A 1 103 ? -10.138 -15.669 15.989 1.00 95.38 103 VAL A O 1
ATOM 860 N N . ASP A 1 104 ? -8.147 -15.239 16.951 1.00 94.75 104 ASP A N 1
ATOM 861 C CA . ASP A 1 104 ? -7.307 -15.936 15.989 1.00 94.75 104 ASP A CA 1
ATOM 862 C C . ASP A 1 104 ? -6.755 -17.222 16.585 1.00 94.75 104 ASP A C 1
ATOM 864 O O . ASP A 1 104 ? -6.219 -17.241 17.689 1.00 94.75 104 ASP A O 1
ATOM 868 N N . LEU A 1 105 ? -6.876 -18.322 15.845 1.00 96.69 105 LEU A N 1
ATOM 869 C CA . LEU A 1 105 ? -6.321 -19.612 16.236 1.00 96.69 105 LEU A CA 1
ATOM 870 C C . LEU A 1 105 ? -5.256 -20.045 15.243 1.00 96.69 105 LEU A C 1
ATOM 872 O O . LEU A 1 105 ? -5.570 -20.318 14.084 1.00 96.69 105 LEU A O 1
ATOM 876 N N . PHE A 1 106 ? -4.032 -20.214 15.722 1.00 96.81 106 PHE A N 1
ATOM 877 C CA . PHE A 1 106 ? -2.926 -20.807 14.984 1.00 96.81 106 PHE A CA 1
ATOM 878 C C . PHE A 1 106 ? -2.742 -22.268 15.402 1.00 96.81 106 PHE A C 1
ATOM 880 O O . PHE A 1 106 ? -2.606 -22.585 16.586 1.00 96.81 106 PHE A O 1
ATOM 887 N N . PHE A 1 107 ? -2.751 -23.177 14.426 1.00 96.69 107 PHE A N 1
ATOM 888 C CA . PHE A 1 107 ? -2.633 -24.615 14.661 1.00 96.69 107 PHE A CA 1
ATOM 889 C C . PHE A 1 107 ? -1.209 -25.100 14.428 1.00 96.69 107 PHE A C 1
ATOM 891 O O . PHE A 1 107 ? -0.706 -25.014 13.309 1.00 96.69 107 PHE A O 1
ATOM 898 N N . ASP A 1 108 ? -0.615 -25.708 15.457 1.00 97.00 108 ASP A N 1
ATOM 899 C CA . ASP A 1 108 ? 0.705 -26.358 15.471 1.00 97.00 108 ASP A CA 1
ATOM 900 C C . ASP A 1 108 ? 1.911 -25.433 15.214 1.00 97.00 108 ASP A C 1
ATOM 902 O O . ASP A 1 108 ? 2.966 -25.639 15.808 1.00 97.00 108 ASP A O 1
ATOM 906 N N . GLU A 1 109 ? 1.791 -24.436 14.342 1.00 95.75 109 GLU A N 1
ATOM 907 C CA . GLU A 1 109 ? 2.839 -23.480 13.998 1.00 95.75 109 GLU A CA 1
ATOM 908 C C . GLU A 1 109 ? 2.256 -22.142 13.518 1.00 95.75 109 GLU A C 1
ATOM 910 O O . GLU A 1 109 ? 1.178 -22.088 12.925 1.00 95.75 109 GLU A O 1
ATOM 915 N N . LEU A 1 110 ? 3.012 -21.065 13.712 1.00 94.94 110 LEU A N 1
ATOM 916 C CA . LEU A 1 110 ? 2.811 -19.789 13.030 1.00 94.94 110 LEU A CA 1
ATOM 917 C C . LEU A 1 110 ? 3.645 -19.788 11.741 1.00 94.94 110 LEU A C 1
ATOM 919 O O . LEU A 1 110 ? 4.870 -19.783 11.821 1.00 94.94 110 LEU A O 1
ATOM 923 N N . ASP A 1 111 ? 3.014 -19.788 10.561 1.00 90.12 111 ASP A N 1
ATOM 924 C CA . ASP A 1 111 ? 3.694 -19.814 9.248 1.00 90.12 111 ASP A CA 1
ATOM 925 C C . ASP A 1 111 ? 3.570 -18.482 8.486 1.00 90.12 111 ASP A C 1
ATOM 927 O O . ASP A 1 111 ? 2.818 -18.359 7.510 1.00 90.12 111 ASP A O 1
ATOM 931 N N . MET A 1 112 ? 4.338 -17.492 8.947 1.00 89.88 112 MET A N 1
ATOM 932 C CA . MET A 1 112 ? 4.378 -16.127 8.412 1.00 89.88 112 MET A CA 1
ATOM 933 C C . MET A 1 112 ? 5.675 -15.883 7.616 1.00 89.88 112 MET A C 1
ATOM 935 O O . MET A 1 112 ? 5.977 -16.666 6.720 1.00 89.88 112 MET A O 1
ATOM 939 N N . CYS A 1 113 ? 6.458 -14.825 7.886 1.00 90.12 113 CYS A N 1
ATOM 940 C CA . CYS A 1 113 ? 7.731 -14.601 7.184 1.00 90.12 113 CYS A CA 1
ATOM 941 C C . CYS A 1 113 ? 8.721 -15.740 7.462 1.00 90.12 113 CYS A C 1
ATOM 943 O O . CYS A 1 113 ? 9.423 -16.178 6.543 1.00 90.12 113 CYS A O 1
ATOM 945 N N . HIS A 1 114 ? 8.734 -16.224 8.710 1.00 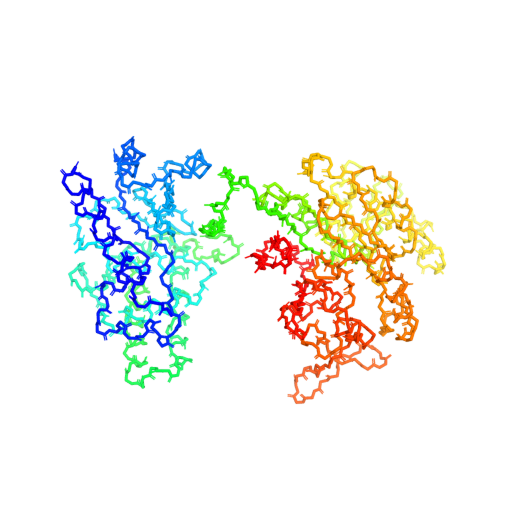95.56 114 HIS A N 1
ATOM 946 C CA . HIS A 1 114 ? 9.363 -17.473 9.143 1.00 95.56 114 HIS A CA 1
ATOM 947 C C . HIS A 1 114 ? 8.395 -18.295 9.995 1.00 95.56 114 HIS A C 1
ATOM 949 O O . HIS A 1 114 ? 7.399 -17.777 10.499 1.00 95.56 114 HIS A O 1
ATOM 955 N N . LYS A 1 115 ? 8.709 -19.583 10.159 1.00 94.94 115 LYS A N 1
ATOM 956 C CA . LYS A 1 115 ? 7.898 -20.515 10.946 1.00 94.94 115 LYS A CA 1
ATOM 957 C C . LYS A 1 115 ? 8.280 -20.503 12.424 1.00 94.94 115 LYS A C 1
ATOM 959 O O . LYS A 1 115 ? 9.453 -20.715 12.736 1.00 94.94 115 LYS A O 1
ATOM 964 N N . VAL A 1 116 ? 7.290 -20.377 13.304 1.00 96.88 116 VAL A N 1
ATOM 965 C CA . VAL A 1 116 ? 7.411 -20.646 14.748 1.00 96.88 116 VAL A CA 1
ATOM 966 C C . VAL A 1 116 ? 6.657 -21.935 15.050 1.00 96.88 116 VAL A C 1
ATOM 968 O O . VAL A 1 116 ? 5.455 -22.008 14.831 1.00 96.88 116 VAL A O 1
ATOM 971 N N . ASP A 1 117 ? 7.367 -22.974 15.482 1.00 96.50 117 ASP A N 1
ATOM 972 C CA . ASP A 1 117 ? 6.797 -24.305 15.716 1.00 96.50 117 ASP A CA 1
ATOM 973 C C . ASP A 1 117 ? 6.390 -24.458 17.186 1.00 96.50 117 ASP A C 1
ATOM 975 O O . ASP A 1 117 ? 7.245 -24.434 18.071 1.00 96.50 117 ASP A O 1
ATOM 979 N N . PHE A 1 118 ? 5.095 -24.643 17.438 1.00 97.56 118 PHE A N 1
ATOM 980 C CA . PHE A 1 118 ? 4.539 -24.794 18.781 1.00 97.56 118 PHE A CA 1
ATOM 981 C C . PHE A 1 118 ? 4.363 -26.265 19.191 1.00 97.56 118 PHE A C 1
ATOM 983 O O . PHE A 1 118 ? 3.931 -26.562 20.311 1.00 97.56 118 PHE A O 1
ATOM 990 N N . ARG A 1 119 ? 4.679 -27.226 18.309 1.00 96.81 119 ARG A N 1
ATOM 991 C CA . ARG A 1 119 ? 4.436 -28.650 18.571 1.00 96.81 119 ARG A CA 1
ATOM 992 C C . ARG A 1 119 ? 5.268 -29.147 19.756 1.00 96.81 119 ARG A C 1
ATOM 994 O O . ARG A 1 119 ? 6.493 -29.195 19.692 1.00 96.81 119 ARG A O 1
ATOM 1001 N N . GLY A 1 120 ? 4.587 -29.583 20.818 1.00 96.50 120 GLY A N 1
ATOM 1002 C CA . GLY A 1 120 ? 5.214 -30.065 22.052 1.00 96.50 120 GLY A CA 1
ATOM 1003 C C . GLY A 1 120 ? 5.706 -28.950 22.976 1.00 96.50 120 GLY A C 1
ATOM 1004 O O . GLY A 1 120 ? 6.494 -29.233 23.877 1.00 96.50 120 GLY A O 1
ATOM 1005 N N . ARG A 1 121 ? 5.292 -27.700 22.729 1.00 97.00 121 ARG A N 1
ATOM 1006 C CA . ARG A 1 121 ? 5.672 -26.528 23.529 1.00 97.00 121 ARG A CA 1
ATOM 1007 C C . ARG A 1 121 ? 4.503 -25.859 24.247 1.00 97.00 121 ARG A C 1
ATOM 1009 O O . ARG A 1 121 ? 4.737 -25.148 25.214 1.00 97.00 121 ARG A O 1
ATOM 1016 N N . LEU A 1 122 ? 3.258 -26.111 23.835 1.00 97.81 122 LEU A N 1
ATOM 1017 C CA . LEU A 1 122 ? 2.079 -25.463 24.429 1.00 97.81 122 LEU A CA 1
ATOM 1018 C C . LEU A 1 122 ? 1.837 -25.844 25.901 1.00 97.81 122 LEU A C 1
ATOM 1020 O O . LEU A 1 122 ? 1.077 -25.182 26.594 1.00 97.81 122 LEU A O 1
ATOM 1024 N N . GLU A 1 123 ? 2.468 -26.905 26.396 1.00 96.81 123 GLU A N 1
ATOM 1025 C CA . GLU A 1 123 ? 2.414 -27.330 27.796 1.00 96.81 123 GLU A CA 1
ATOM 1026 C C . GLU A 1 123 ? 3.461 -26.644 28.686 1.00 96.81 123 GLU A C 1
ATOM 1028 O O . GLU A 1 123 ? 3.405 -26.811 29.902 1.00 96.81 123 GLU A O 1
ATOM 1033 N N . LEU A 1 124 ? 4.428 -25.930 28.100 1.00 97.06 124 LEU A N 1
ATOM 1034 C CA . LEU A 1 124 ? 5.578 -25.386 28.830 1.00 97.06 124 LEU A CA 1
ATOM 1035 C C . LEU A 1 124 ? 5.245 -24.129 29.632 1.00 97.06 124 LEU A C 1
ATOM 1037 O O . LEU A 1 124 ? 5.906 -23.876 30.630 1.00 97.06 124 LEU A O 1
ATOM 1041 N N . ASP A 1 125 ? 4.234 -23.376 29.207 1.00 96.88 125 ASP A N 1
ATOM 1042 C CA . ASP A 1 125 ? 3.812 -22.137 29.853 1.00 96.88 125 ASP A CA 1
ATOM 1043 C C . ASP A 1 125 ? 2.281 -22.012 29.796 1.00 96.88 125 ASP A C 1
ATOM 1045 O O . ASP A 1 125 ? 1.621 -22.686 28.996 1.00 96.88 125 ASP A O 1
ATOM 1049 N N . SER A 1 126 ? 1.699 -21.245 30.715 1.00 95.62 126 SER A N 1
ATOM 1050 C CA . SER A 1 126 ? 0.261 -21.015 30.840 1.00 95.62 126 SER A CA 1
ATOM 1051 C C . SER A 1 126 ? 0.004 -19.741 31.648 1.00 95.62 126 SER A C 1
ATOM 1053 O O . SER A 1 126 ? 0.544 -19.614 32.748 1.00 95.62 126 SER A O 1
ATOM 1055 N N . PRO A 1 127 ? -0.886 -18.836 31.200 1.00 97.06 127 PRO A N 1
ATOM 1056 C CA . PRO A 1 127 ? -1.879 -18.994 30.122 1.00 97.06 127 PRO A CA 1
ATOM 1057 C C . PRO A 1 127 ? -1.368 -18.695 28.697 1.00 97.06 127 PRO A C 1
ATOM 1059 O O . PRO A 1 127 ? -2.147 -18.686 27.742 1.00 97.06 127 PRO A O 1
ATOM 1062 N N . THR A 1 128 ? -0.080 -18.434 28.531 1.00 97.81 128 THR A N 1
ATOM 1063 C CA . THR A 1 128 ? 0.564 -17.939 27.305 1.00 97.81 128 THR A CA 1
ATOM 1064 C C . THR A 1 128 ? 1.477 -18.989 26.670 1.00 97.81 128 THR A C 1
ATOM 1066 O O . THR A 1 128 ? 1.759 -20.028 27.261 1.00 97.81 128 THR A O 1
ATOM 1069 N N . ILE A 1 129 ? 1.924 -18.754 25.435 1.00 98.38 129 ILE A N 1
ATOM 1070 C CA . ILE A 1 129 ? 3.120 -19.433 24.908 1.00 98.38 129 ILE A CA 1
ATOM 1071 C C . ILE A 1 129 ? 4.368 -18.909 25.638 1.00 98.38 129 ILE A C 1
ATOM 1073 O O . ILE A 1 129 ? 4.329 -17.817 26.201 1.00 98.38 129 ILE A O 1
ATOM 1077 N N . THR A 1 130 ? 5.480 -19.650 25.604 1.00 98.44 130 THR A N 1
ATOM 1078 C CA . THR A 1 130 ? 6.680 -19.251 26.358 1.00 98.44 130 THR A CA 1
ATOM 1079 C C . THR A 1 130 ? 7.245 -17.920 25.858 1.00 98.44 130 THR A C 1
ATOM 1081 O O . THR A 1 130 ? 7.162 -17.601 24.667 1.00 98.44 130 THR A O 1
ATOM 1084 N N . LEU A 1 131 ? 7.918 -17.166 26.732 1.00 98.44 131 LEU A N 1
ATOM 1085 C CA . LEU A 1 131 ? 8.616 -15.919 26.378 1.00 98.44 131 LEU A CA 1
ATOM 1086 C C . LEU A 1 131 ? 9.556 -16.066 25.168 1.00 98.44 131 LEU A C 1
ATOM 1088 O O . LEU A 1 131 ? 9.738 -15.127 24.388 1.00 98.44 131 LEU A O 1
ATOM 1092 N N . ALA A 1 132 ? 10.151 -17.247 24.988 1.00 98.44 132 ALA A N 1
ATOM 1093 C CA . ALA A 1 132 ? 11.006 -17.538 23.846 1.00 98.44 132 ALA A CA 1
ATOM 1094 C C . ALA A 1 132 ? 10.218 -17.632 22.532 1.00 98.44 132 ALA A C 1
ATOM 1096 O O . ALA A 1 132 ? 10.675 -17.129 21.503 1.00 98.44 132 ALA A O 1
ATOM 1097 N N . ASP A 1 133 ? 9.032 -18.239 22.572 1.00 98.44 133 ASP A N 1
ATOM 1098 C CA . ASP A 1 133 ? 8.144 -18.352 21.420 1.00 98.44 133 ASP A CA 1
ATOM 1099 C C . ASP A 1 133 ? 7.523 -16.989 21.060 1.00 98.44 133 ASP A C 1
ATOM 1101 O O . ASP A 1 133 ? 7.496 -16.648 19.878 1.00 98.44 133 ASP A O 1
ATOM 1105 N N . ILE A 1 134 ? 7.164 -16.156 22.050 1.00 98.31 134 ILE A N 1
ATOM 1106 C CA . ILE A 1 134 ? 6.728 -14.759 21.826 1.00 98.31 134 ILE A CA 1
ATOM 1107 C C . ILE A 1 134 ? 7.845 -13.946 21.151 1.00 98.31 134 ILE A C 1
ATOM 1109 O O . ILE A 1 134 ? 7.620 -13.244 20.164 1.00 98.31 134 ILE A O 1
ATOM 1113 N N . MET A 1 135 ? 9.087 -14.057 21.638 1.00 98.44 135 MET A N 1
ATOM 1114 C CA . MET A 1 135 ? 10.235 -13.365 21.040 1.00 98.44 135 MET A CA 1
ATOM 1115 C C . MET A 1 135 ? 10.459 -13.799 19.579 1.00 98.44 135 MET A C 1
ATOM 1117 O O . MET A 1 135 ? 10.721 -12.968 18.706 1.00 98.44 135 MET A O 1
ATOM 1121 N N . LEU A 1 136 ? 10.343 -15.099 19.290 1.00 98.31 136 LEU A N 1
ATOM 1122 C CA . LEU A 1 136 ? 10.463 -15.657 17.940 1.00 98.31 136 LEU A CA 1
ATOM 1123 C C . LEU A 1 136 ? 9.329 -15.202 17.011 1.00 98.31 136 LEU A C 1
ATOM 1125 O O . LEU A 1 136 ? 9.603 -14.883 15.849 1.00 98.31 136 LEU A O 1
ATOM 1129 N N . GLU A 1 137 ? 8.097 -15.144 17.518 1.00 96.12 137 GLU A N 1
ATOM 1130 C CA . GLU A 1 137 ? 6.908 -14.619 16.837 1.00 96.12 137 GLU A CA 1
ATOM 1131 C C . GLU A 1 137 ? 7.072 -13.146 16.457 1.00 96.12 137 GLU A C 1
ATOM 1133 O O . GLU A 1 137 ? 6.797 -12.779 15.317 1.00 96.12 137 GLU A O 1
ATOM 1138 N N . LYS A 1 138 ? 7.542 -12.297 17.373 1.00 96.12 138 LYS A N 1
ATOM 1139 C CA . LYS A 1 138 ? 7.701 -10.858 17.115 1.00 96.12 138 LYS A CA 1
ATOM 1140 C C . LYS A 1 138 ? 8.872 -10.572 16.181 1.00 96.12 138 LYS A C 1
ATOM 1142 O O . LYS A 1 138 ? 8.784 -9.757 15.263 1.00 96.12 138 LYS A O 1
ATOM 1147 N N . MET A 1 139 ? 9.994 -11.265 16.373 1.00 97.88 139 MET A N 1
ATOM 1148 C CA . MET A 1 139 ? 11.231 -10.974 15.643 1.00 97.88 139 MET A CA 1
ATOM 1149 C C . MET A 1 139 ? 11.322 -11.635 14.264 1.00 97.88 139 MET A C 1
ATOM 1151 O O . MET A 1 139 ? 12.244 -11.310 13.515 1.00 97.88 139 MET A O 1
ATOM 1155 N N . GLN A 1 140 ? 10.390 -12.514 13.878 1.00 96.50 140 GLN A N 1
ATOM 1156 C CA . GLN A 1 140 ? 10.341 -13.114 12.532 1.00 96.50 140 GLN A CA 1
ATOM 1157 C C . GLN A 1 140 ? 9.875 -12.153 11.422 1.00 96.50 140 GLN A C 1
ATOM 1159 O O . GLN A 1 140 ? 10.037 -12.460 10.243 1.00 96.50 140 GLN A O 1
ATOM 1164 N N . ILE A 1 141 ? 9.336 -10.980 11.753 1.00 90.44 141 ILE A N 1
ATOM 1165 C CA . ILE A 1 141 ? 8.695 -10.081 10.783 1.00 90.44 141 ILE A CA 1
ATOM 1166 C C . ILE A 1 141 ? 9.753 -9.299 9.990 1.00 90.44 141 ILE A C 1
ATOM 1168 O O . ILE A 1 141 ? 10.479 -8.476 10.545 1.00 90.44 141 ILE A O 1
ATOM 1172 N N . VAL A 1 142 ? 9.875 -9.527 8.676 1.00 87.38 142 VAL A N 1
ATOM 1173 C CA . VAL A 1 142 ? 10.931 -8.875 7.863 1.00 87.38 142 VAL A CA 1
ATOM 1174 C C . VAL A 1 142 ? 10.762 -7.358 7.794 1.00 87.38 142 VAL A C 1
ATOM 1176 O O . VAL A 1 142 ? 11.743 -6.620 7.924 1.00 87.38 142 VAL A O 1
ATOM 1179 N N . ARG A 1 143 ? 9.522 -6.892 7.635 1.00 82.88 143 ARG A N 1
ATOM 1180 C CA . ARG A 1 143 ? 9.142 -5.481 7.745 1.00 82.88 143 ARG A CA 1
ATOM 1181 C C . ARG A 1 143 ? 8.530 -5.242 9.127 1.00 82.88 143 ARG A C 1
ATOM 1183 O O . ARG A 1 143 ? 7.321 -5.131 9.253 1.00 82.88 143 ARG A O 1
ATOM 1190 N N . ILE A 1 144 ? 9.371 -5.273 10.166 1.00 87.25 144 ILE A N 1
ATOM 1191 C CA . ILE A 1 144 ? 8.921 -5.103 11.557 1.00 87.25 144 ILE A CA 1
ATOM 1192 C C . ILE A 1 144 ? 8.168 -3.777 11.737 1.00 87.25 144 ILE A C 1
ATOM 1194 O O . ILE A 1 144 ? 8.637 -2.737 11.268 1.00 87.25 144 ILE A O 1
ATOM 1198 N N . ASN A 1 145 ? 7.019 -3.824 12.411 1.00 80.12 145 ASN A N 1
ATOM 1199 C CA . ASN A 1 145 ? 6.207 -2.648 12.710 1.00 80.12 145 ASN A CA 1
ATOM 1200 C C . ASN A 1 145 ? 6.552 -2.066 14.098 1.00 80.12 145 ASN A C 1
ATOM 1202 O O . ASN A 1 145 ? 7.250 -2.677 14.909 1.00 80.12 145 ASN A O 1
ATOM 1206 N N . GLU A 1 146 ? 6.049 -0.865 14.385 1.00 86.31 146 GLU A N 1
ATOM 1207 C CA . GLU A 1 146 ? 6.305 -0.186 15.661 1.00 86.31 146 GLU A CA 1
ATOM 1208 C C . GLU A 1 146 ? 5.676 -0.913 16.867 1.00 86.31 146 GLU A C 1
ATOM 1210 O O . GLU A 1 146 ? 6.234 -0.891 17.964 1.00 86.31 146 GLU A O 1
ATOM 1215 N N . LYS A 1 147 ? 4.529 -1.582 16.681 1.00 88.94 147 LYS A N 1
ATOM 1216 C CA . LYS A 1 147 ? 3.816 -2.304 17.749 1.00 88.94 147 LYS A CA 1
ATOM 1217 C C . LYS A 1 147 ? 4.659 -3.469 18.279 1.00 88.94 147 LYS A C 1
ATOM 1219 O O . LYS A 1 147 ? 4.772 -3.634 19.489 1.00 88.94 147 LYS A O 1
ATOM 1224 N N . ASP A 1 148 ? 5.312 -4.215 17.391 1.00 92.88 148 ASP A N 1
ATOM 1225 C CA . ASP A 1 148 ? 6.191 -5.332 17.744 1.00 92.88 148 ASP A CA 1
ATOM 1226 C C . ASP A 1 148 ? 7.499 -4.864 18.385 1.00 92.88 148 ASP A C 1
ATOM 1228 O O . ASP A 1 148 ? 8.022 -5.526 19.284 1.00 92.88 148 ASP A O 1
ATOM 1232 N N . VAL A 1 149 ? 8.017 -3.701 17.971 1.00 94.88 149 VAL A N 1
ATOM 1233 C CA . VAL A 1 149 ? 9.152 -3.060 18.652 1.00 94.88 149 VAL A CA 1
ATOM 1234 C C . VAL A 1 149 ? 8.771 -2.706 20.091 1.00 94.88 149 VAL A C 1
ATOM 1236 O O . VAL A 1 149 ? 9.496 -3.094 21.004 1.00 94.88 149 VAL A O 1
ATOM 1239 N N . LYS A 1 150 ? 7.623 -2.049 20.311 1.00 95.12 150 LYS A N 1
ATOM 1240 C CA . LYS A 1 150 ? 7.116 -1.698 21.653 1.00 95.12 150 LYS A CA 1
ATOM 1241 C C . LYS A 1 150 ? 6.957 -2.933 22.543 1.00 95.12 150 LYS A C 1
ATOM 1243 O O . LYS A 1 150 ? 7.502 -2.957 23.645 1.00 95.12 150 LYS A O 1
ATOM 1248 N N . ASP A 1 151 ? 6.283 -3.965 22.036 1.00 96.44 151 ASP A N 1
ATOM 1249 C CA . ASP A 1 151 ? 6.065 -5.230 22.747 1.00 96.44 151 ASP A CA 1
ATOM 1250 C C . ASP A 1 151 ? 7.402 -5.860 23.180 1.00 96.44 151 ASP A C 1
ATOM 1252 O O . ASP A 1 151 ? 7.581 -6.240 24.337 1.00 96.44 151 ASP A O 1
ATOM 1256 N N . THR A 1 152 ? 8.385 -5.891 22.276 1.00 97.75 152 THR A N 1
ATOM 1257 C CA . THR A 1 152 ? 9.708 -6.473 22.552 1.00 97.75 152 THR A CA 1
ATOM 1258 C C . THR A 1 152 ? 10.504 -5.653 23.567 1.00 97.75 152 THR A C 1
ATOM 1260 O O . THR A 1 152 ? 11.193 -6.225 24.410 1.00 97.75 152 THR A O 1
ATOM 1263 N N . ILE A 1 153 ? 10.417 -4.319 23.522 1.00 97.88 153 ILE A N 1
ATOM 1264 C CA . ILE A 1 153 ? 11.053 -3.450 24.523 1.00 97.88 153 ILE A CA 1
ATOM 1265 C C . ILE A 1 153 ? 10.493 -3.756 25.909 1.00 97.88 153 ILE A C 1
ATOM 1267 O O . ILE A 1 153 ? 11.271 -3.944 26.840 1.00 97.88 153 ILE A O 1
ATOM 1271 N N . ILE A 1 154 ? 9.168 -3.846 26.037 1.00 97.62 154 ILE A N 1
ATOM 1272 C CA . ILE A 1 154 ? 8.498 -4.143 27.308 1.00 97.62 154 ILE A CA 1
ATOM 1273 C C . ILE A 1 154 ? 8.950 -5.506 27.849 1.00 97.62 154 ILE A C 1
ATOM 1275 O O . ILE A 1 154 ? 9.373 -5.587 29.001 1.00 97.62 154 ILE A O 1
ATOM 1279 N N . MET A 1 155 ? 8.995 -6.542 27.003 1.00 97.94 155 MET A N 1
ATOM 1280 C CA . MET A 1 155 ? 9.526 -7.852 27.404 1.00 97.94 155 MET A CA 1
ATOM 1281 C C . MET A 1 155 ? 10.966 -7.768 27.914 1.00 97.94 155 MET A C 1
ATOM 1283 O O . MET A 1 155 ? 11.292 -8.355 28.940 1.00 97.94 155 MET A O 1
ATOM 1287 N N . LEU A 1 156 ? 11.836 -7.033 27.215 1.00 98.25 156 LEU A N 1
ATOM 1288 C CA . LEU A 1 156 ? 13.240 -6.877 27.602 1.00 98.25 156 LEU A CA 1
ATOM 1289 C C . LEU A 1 156 ? 13.420 -6.029 28.868 1.00 98.25 156 LEU A C 1
ATOM 1291 O O . LEU A 1 156 ? 14.465 -6.118 29.506 1.00 98.25 156 LEU A O 1
ATOM 1295 N N . LEU A 1 157 ? 12.449 -5.202 29.253 1.00 98.00 157 LEU A N 1
ATOM 1296 C CA . LEU A 1 157 ? 12.486 -4.454 30.513 1.00 98.00 157 LEU A CA 1
ATOM 1297 C C . LEU A 1 157 ? 12.128 -5.326 31.717 1.00 98.00 157 LEU A C 1
ATOM 1299 O O . LEU A 1 157 ? 12.730 -5.165 32.786 1.00 98.00 157 LEU A O 1
ATOM 1303 N N . GLU A 1 158 ? 11.215 -6.275 31.525 1.00 97.69 158 GLU A N 1
ATOM 1304 C CA . GLU A 1 158 ? 10.738 -7.178 32.569 1.00 97.69 158 GLU A CA 1
ATOM 1305 C C . GLU A 1 158 ? 11.665 -8.393 32.713 1.00 97.69 158 GLU A C 1
ATOM 1307 O O . GLU A 1 158 ? 12.335 -8.550 33.735 1.00 97.69 158 GLU A O 1
ATOM 1312 N N . HIS A 1 159 ? 11.873 -9.135 31.627 1.00 98.06 159 HIS A N 1
ATOM 1313 C CA . HIS A 1 159 ? 12.467 -10.474 31.643 1.00 98.06 159 HIS A CA 1
ATOM 1314 C C . HIS A 1 159 ? 13.962 -10.509 31.336 1.00 98.06 159 HIS A C 1
ATOM 1316 O O . HIS A 1 159 ? 14.462 -9.807 30.454 1.00 98.06 159 HIS A O 1
ATOM 1322 N N . GLU A 1 160 ? 14.692 -11.364 32.052 1.00 97.94 160 GLU A N 1
ATOM 1323 C CA . GLU A 1 160 ? 16.096 -11.670 31.760 1.00 97.94 160 GLU A CA 1
ATOM 1324 C C . GLU A 1 160 ? 16.240 -12.640 30.577 1.00 97.94 160 GLU A C 1
ATOM 1326 O O . GLU A 1 160 ? 15.290 -13.308 30.166 1.00 97.94 160 GLU A O 1
ATOM 1331 N N . ILE A 1 161 ? 17.453 -12.721 30.020 1.00 98.38 161 ILE A N 1
ATOM 1332 C CA . ILE A 1 161 ? 17.802 -13.729 29.014 1.00 98.38 161 ILE A CA 1
ATOM 1333 C C . ILE A 1 161 ? 18.398 -14.942 29.732 1.00 98.38 161 ILE A C 1
ATOM 1335 O O . ILE A 1 161 ? 19.473 -14.841 30.322 1.00 98.38 161 ILE A O 1
ATOM 1339 N N . GLY A 1 162 ? 17.717 -16.085 29.657 1.00 97.06 162 GLY A N 1
ATOM 1340 C CA . GLY A 1 162 ? 18.107 -17.328 30.326 1.00 97.06 162 GLY A CA 1
ATOM 1341 C C . GLY A 1 162 ? 18.271 -18.516 29.377 1.00 97.06 162 GLY A C 1
ATOM 1342 O O . GLY A 1 162 ? 18.343 -18.366 28.155 1.00 97.06 162 GLY A O 1
ATOM 1343 N N . ASP A 1 163 ? 18.340 -19.717 29.948 1.00 96.94 163 ASP A N 1
ATOM 1344 C CA . ASP A 1 163 ? 18.533 -20.995 29.245 1.00 96.94 163 ASP A CA 1
ATOM 1345 C C . ASP A 1 163 ? 17.404 -22.018 29.487 1.00 96.94 163 ASP A C 1
ATOM 1347 O O . ASP A 1 163 ? 17.502 -23.177 29.074 1.00 96.94 163 ASP A O 1
ATOM 1351 N N . SER A 1 164 ? 16.311 -21.580 30.115 1.00 95.75 164 SER A N 1
ATOM 1352 C CA . SER A 1 164 ? 15.099 -22.363 30.364 1.00 95.75 164 SER A CA 1
ATOM 1353 C C . SER A 1 164 ? 13.847 -21.558 29.997 1.00 95.75 164 SER A C 1
ATOM 1355 O O . SER A 1 164 ? 13.947 -20.368 29.716 1.00 95.75 164 SER A O 1
ATOM 1357 N N . ASP A 1 165 ? 12.684 -22.210 29.952 1.00 94.50 165 ASP A N 1
ATOM 1358 C CA . ASP A 1 165 ? 11.382 -21.562 29.726 1.00 94.50 165 ASP A CA 1
ATOM 1359 C C . ASP A 1 165 ? 10.692 -21.169 31.066 1.00 94.50 165 ASP A C 1
ATOM 1361 O O . ASP A 1 165 ? 9.474 -21.071 31.115 1.00 94.50 165 ASP A O 1
ATOM 1365 N N . ASP A 1 166 ? 11.451 -20.978 32.159 1.00 92.88 166 ASP A N 1
ATOM 1366 C CA . ASP A 1 166 ? 10.941 -20.611 33.498 1.00 92.88 166 ASP A CA 1
ATOM 1367 C C . ASP A 1 166 ? 11.073 -19.095 33.746 1.00 92.88 166 ASP A C 1
ATOM 1369 O O . ASP A 1 166 ? 12.122 -18.629 34.186 1.00 92.88 166 ASP A O 1
ATOM 1373 N N . ASP A 1 167 ? 10.033 -18.333 33.383 1.00 92.88 167 ASP A N 1
ATOM 1374 C CA . ASP A 1 167 ? 9.907 -16.868 33.563 1.00 92.88 167 ASP A CA 1
ATOM 1375 C C . ASP A 1 167 ? 11.126 -16.040 33.092 1.00 92.88 167 ASP A C 1
ATOM 1377 O O . ASP A 1 167 ? 11.500 -15.013 33.656 1.00 92.88 167 ASP A O 1
ATOM 1381 N N . VAL A 1 168 ? 11.784 -16.516 32.031 1.00 97.44 168 VAL A N 1
ATOM 1382 C CA . VAL A 1 168 ? 12.891 -15.842 31.343 1.00 97.44 168 VAL A CA 1
ATOM 1383 C C . VAL A 1 168 ? 12.781 -16.047 29.833 1.00 97.44 168 VAL A C 1
ATOM 1385 O O . VAL A 1 168 ? 12.212 -17.027 29.347 1.00 97.44 168 VAL A O 1
ATOM 1388 N N . VAL A 1 169 ? 13.382 -15.153 29.044 1.00 98.38 169 VAL A N 1
ATOM 1389 C CA . VAL A 1 169 ? 13.508 -15.365 27.596 1.00 98.38 169 VAL A CA 1
ATOM 1390 C C . VAL A 1 169 ? 14.572 -16.439 27.357 1.00 98.38 169 VAL A C 1
ATOM 1392 O O . VAL A 1 169 ? 15.766 -16.169 27.503 1.00 98.38 169 VAL A O 1
ATOM 1395 N N . ASN A 1 170 ? 14.156 -17.650 26.967 1.00 98.50 170 ASN A N 1
ATOM 1396 C CA . ASN A 1 170 ? 15.053 -18.784 26.700 1.00 98.50 170 ASN A CA 1
ATOM 1397 C C . ASN A 1 170 ? 15.960 -18.538 25.473 1.00 98.50 170 ASN A C 1
ATOM 1399 O O . ASN A 1 170 ? 15.690 -18.981 24.350 1.00 98.50 170 ASN A O 1
ATOM 1403 N N . GLY A 1 171 ? 17.071 -17.834 25.680 1.00 98.38 171 GLY A N 1
ATOM 1404 C CA . GLY A 1 171 ? 18.048 -17.508 24.645 1.00 98.38 171 GLY A CA 1
ATOM 1405 C C . GLY A 1 171 ? 18.763 -18.740 24.090 1.00 98.38 171 GLY A C 1
ATOM 1406 O O . GLY A 1 171 ? 19.126 -18.759 22.911 1.00 98.38 171 GLY A O 1
ATOM 1407 N N . GLU A 1 172 ? 18.920 -19.794 24.894 1.00 98.12 172 GLU A N 1
ATOM 1408 C CA . GLU A 1 172 ? 19.526 -21.060 24.470 1.00 98.12 172 GLU A CA 1
ATOM 1409 C C . GLU A 1 172 ? 18.651 -21.793 23.439 1.00 98.12 172 GLU A C 1
ATOM 1411 O O . GLU A 1 172 ? 19.159 -22.236 22.398 1.00 98.12 172 GLU A O 1
ATOM 1416 N N . TYR A 1 173 ? 17.335 -21.855 23.670 1.00 98.31 173 TYR A N 1
ATOM 1417 C CA . TYR A 1 173 ? 16.369 -22.399 22.712 1.00 98.31 173 TYR A CA 1
ATOM 1418 C C . TYR A 1 173 ? 16.358 -21.593 21.405 1.00 98.31 173 TYR A C 1
ATOM 1420 O O . TYR A 1 173 ? 16.552 -22.167 20.324 1.00 98.31 173 TYR A O 1
ATOM 1428 N N . ILE A 1 174 ? 16.241 -20.261 21.496 1.00 98.69 174 ILE A N 1
ATOM 1429 C CA . ILE A 1 174 ? 16.249 -19.352 20.337 1.00 98.69 174 ILE A CA 1
ATOM 1430 C C . ILE A 1 174 ? 17.533 -19.542 19.515 1.00 98.69 174 ILE A C 1
ATOM 1432 O O . ILE A 1 174 ? 17.489 -19.788 18.305 1.00 98.69 174 ILE A O 1
ATOM 1436 N N . ALA A 1 175 ? 18.702 -19.504 20.158 1.00 98.56 175 ALA A N 1
ATOM 1437 C CA . ALA A 1 175 ? 19.987 -19.701 19.491 1.00 98.56 175 ALA A CA 1
ATOM 1438 C C . ALA A 1 175 ? 20.106 -21.101 18.854 1.00 98.56 175 ALA A C 1
ATOM 1440 O O . ALA A 1 175 ? 20.660 -21.258 17.755 1.00 98.56 175 ALA A O 1
ATOM 1441 N N . GLY A 1 176 ? 19.571 -22.128 19.522 1.00 97.94 176 GLY A N 1
ATOM 1442 C CA . GLY A 1 176 ? 19.505 -23.510 19.047 1.00 97.94 176 GLY A CA 1
ATOM 1443 C C . GLY A 1 176 ? 18.667 -23.696 17.778 1.00 97.94 176 GLY A C 1
ATOM 1444 O O . GLY A 1 176 ? 19.036 -24.512 16.921 1.00 97.94 176 GLY A O 1
ATOM 1445 N N . LEU A 1 177 ? 17.601 -22.912 17.619 1.00 97.44 177 LEU A N 1
ATOM 1446 C CA . LEU A 1 177 ? 16.759 -22.884 16.423 1.00 97.44 177 LEU A CA 1
ATOM 1447 C C . LEU A 1 177 ? 17.456 -22.118 15.288 1.00 97.44 177 LEU A C 1
ATOM 1449 O O . LEU A 1 177 ? 17.725 -22.674 14.215 1.00 97.44 177 LEU A O 1
ATOM 1453 N N . LEU A 1 178 ? 17.865 -20.874 15.548 1.00 98.25 178 LEU A N 1
ATOM 1454 C CA . LEU A 1 178 ? 18.407 -19.966 14.529 1.00 98.25 178 LEU A CA 1
ATOM 1455 C C . LEU A 1 178 ? 19.762 -20.417 13.958 1.00 98.25 178 LEU A C 1
ATOM 1457 O O . LEU A 1 178 ? 20.089 -20.119 12.810 1.00 98.25 178 LEU A O 1
ATOM 1461 N N . ARG A 1 179 ? 20.561 -21.218 14.680 1.00 98.19 179 ARG A N 1
ATOM 1462 C CA . ARG A 1 179 ? 21.824 -21.777 14.136 1.00 98.19 179 ARG A CA 1
ATOM 1463 C C . ARG A 1 179 ? 21.632 -22.690 12.913 1.00 98.19 179 ARG A C 1
ATOM 1465 O O . ARG A 1 179 ? 22.619 -23.053 12.254 1.00 98.19 179 ARG A O 1
ATOM 1472 N N . ARG A 1 180 ? 20.398 -23.133 12.641 1.00 96.81 180 ARG A N 1
ATOM 1473 C CA . ARG A 1 180 ? 20.047 -24.047 11.541 1.00 96.81 180 ARG A CA 1
ATOM 1474 C C . ARG A 1 180 ? 19.488 -23.323 10.316 1.00 96.81 180 ARG A C 1
ATOM 1476 O O . ARG A 1 180 ? 19.651 -23.845 9.214 1.00 96.81 180 ARG A O 1
ATOM 1483 N N . ASP A 1 181 ? 18.922 -22.132 10.490 1.00 97.00 181 ASP A N 1
ATOM 1484 C CA . ASP A 1 181 ? 18.289 -21.352 9.426 1.00 97.00 181 ASP A CA 1
ATOM 1485 C C . ASP A 1 181 ? 18.904 -19.954 9.313 1.00 97.00 181 ASP A C 1
ATOM 1487 O O . ASP A 1 181 ? 18.805 -19.137 10.224 1.00 97.00 181 ASP A O 1
ATOM 1491 N N . TRP A 1 182 ? 19.575 -19.679 8.192 1.00 98.00 182 TRP A N 1
ATOM 1492 C CA . TRP A 1 182 ? 20.196 -18.373 7.978 1.00 98.00 182 TRP A CA 1
ATOM 1493 C C . TRP A 1 182 ? 19.175 -17.264 7.735 1.00 98.00 182 TRP A C 1
ATOM 1495 O O . TRP A 1 182 ? 19.401 -16.149 8.194 1.00 98.00 182 TRP A O 1
ATOM 1505 N N . GLY A 1 183 ? 18.077 -17.551 7.032 1.00 97.62 183 GLY A N 1
ATOM 1506 C CA . GLY A 1 183 ? 17.059 -16.546 6.741 1.00 97.62 183 GLY A CA 1
ATOM 1507 C C . GLY A 1 183 ? 16.389 -16.083 8.025 1.00 97.62 183 GLY A C 1
ATOM 1508 O O . GLY A 1 183 ? 16.343 -14.884 8.297 1.00 97.62 183 GLY A O 1
ATOM 1509 N N . TYR A 1 184 ? 15.974 -17.041 8.853 1.00 97.88 184 TYR A N 1
ATOM 1510 C CA . TYR A 1 184 ? 15.340 -16.725 10.125 1.00 97.88 184 TYR A CA 1
ATOM 1511 C C . TYR A 1 184 ? 16.324 -16.042 11.086 1.00 97.88 184 TYR A C 1
ATOM 1513 O O . TYR A 1 184 ? 16.020 -14.994 11.656 1.00 97.88 184 TYR A O 1
ATOM 1521 N N . PHE A 1 185 ? 17.559 -16.556 11.179 1.00 98.44 185 PHE A N 1
ATOM 1522 C CA . PHE A 1 185 ? 18.636 -15.903 11.928 1.00 98.44 185 PHE A CA 1
ATOM 1523 C C . PHE A 1 185 ? 18.824 -14.446 11.503 1.00 98.44 185 PHE A C 1
ATOM 1525 O O . PHE A 1 185 ? 18.956 -13.565 12.353 1.00 98.44 185 PHE A O 1
ATOM 1532 N N . HIS A 1 186 ? 18.875 -14.189 10.194 1.00 98.25 186 HIS A N 1
ATOM 1533 C CA . HIS A 1 186 ? 19.137 -12.858 9.673 1.00 98.25 186 HIS A CA 1
ATOM 1534 C C . HIS A 1 186 ? 18.018 -11.896 10.062 1.00 98.25 186 HIS A C 1
ATOM 1536 O O . HIS A 1 186 ? 18.318 -10.815 10.568 1.00 98.25 186 HIS A O 1
ATOM 1542 N N . THR A 1 187 ? 16.757 -12.293 9.889 1.00 97.88 187 THR A N 1
ATOM 1543 C CA . THR A 1 187 ? 15.613 -11.458 10.262 1.00 97.88 187 THR A CA 1
ATOM 1544 C C . THR A 1 187 ? 15.588 -11.178 11.764 1.00 97.88 187 THR A C 1
ATOM 1546 O O . THR A 1 187 ? 15.605 -10.011 12.150 1.00 97.88 187 THR A O 1
ATOM 1549 N N . VAL A 1 188 ? 15.680 -12.212 12.608 1.00 98.44 188 VAL A N 1
ATOM 1550 C CA . VAL A 1 188 ? 15.613 -12.049 14.071 1.00 98.44 188 VAL A CA 1
ATOM 1551 C C . VAL A 1 188 ? 16.746 -11.177 14.597 1.00 98.44 188 VAL A C 1
ATOM 1553 O O . VAL A 1 188 ? 16.504 -10.217 15.320 1.00 98.44 188 VAL A O 1
ATOM 1556 N N . THR A 1 189 ? 17.992 -11.443 14.198 1.00 98.56 189 THR A N 1
ATOM 1557 C CA . THR A 1 189 ? 19.132 -10.640 14.674 1.00 98.56 189 THR A CA 1
ATOM 1558 C C . THR A 1 189 ? 19.094 -9.202 14.163 1.00 98.56 189 THR A C 1
ATOM 1560 O O . THR A 1 189 ? 19.511 -8.294 14.879 1.00 98.56 189 THR A O 1
ATOM 1563 N N . THR A 1 190 ? 18.579 -8.964 12.952 1.00 97.94 190 THR A N 1
ATOM 1564 C CA . THR A 1 190 ? 18.383 -7.603 12.427 1.00 97.94 190 THR A CA 1
ATOM 1565 C C . THR A 1 190 ? 17.329 -6.859 13.238 1.00 97.94 190 THR A C 1
ATOM 1567 O O . THR A 1 190 ? 17.538 -5.702 13.593 1.00 97.94 190 THR A O 1
ATOM 1570 N N . ASN A 1 191 ? 16.227 -7.523 13.580 1.00 98.06 191 ASN A N 1
ATOM 1571 C CA . ASN A 1 191 ? 15.146 -6.918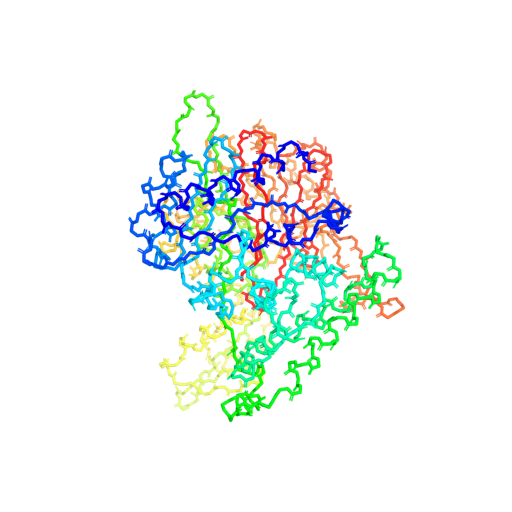 14.345 1.00 98.06 191 ASN A CA 1
ATOM 1572 C C . ASN A 1 191 ? 15.524 -6.673 15.809 1.00 98.06 191 ASN A C 1
ATOM 1574 O O . ASN A 1 191 ? 15.279 -5.577 16.299 1.00 98.06 191 ASN A O 1
ATOM 1578 N N . ILE A 1 192 ? 16.230 -7.592 16.476 1.00 98.50 192 ILE A N 1
ATOM 1579 C CA . ILE A 1 192 ? 16.736 -7.347 17.840 1.00 98.50 192 ILE A CA 1
ATOM 1580 C C . ILE A 1 192 ? 17.713 -6.156 17.853 1.00 98.50 192 ILE A C 1
ATOM 1582 O O . ILE A 1 192 ? 17.686 -5.346 18.778 1.00 98.50 192 ILE A O 1
ATOM 1586 N N . LYS A 1 193 ? 18.546 -5.992 16.810 1.00 98.25 193 LYS A N 1
ATOM 1587 C CA . LYS A 1 193 ? 19.416 -4.806 16.658 1.00 98.25 193 LYS A CA 1
ATOM 1588 C C . LYS A 1 193 ? 18.595 -3.524 16.515 1.00 98.25 193 LYS A C 1
ATOM 1590 O O . LYS A 1 193 ? 18.880 -2.563 17.218 1.00 98.25 193 LYS A O 1
ATOM 1595 N N . LYS A 1 194 ? 17.549 -3.533 15.680 1.00 95.81 194 LYS A N 1
ATOM 1596 C CA . LYS A 1 194 ? 16.614 -2.403 15.556 1.00 95.81 194 LYS A CA 1
ATOM 1597 C C . LYS A 1 194 ? 15.959 -2.063 16.891 1.00 95.81 194 LYS A C 1
ATOM 1599 O O . LYS A 1 194 ? 16.001 -0.909 17.285 1.00 95.81 194 LYS A O 1
ATOM 1604 N N . VAL A 1 195 ? 15.418 -3.051 17.608 1.00 96.56 195 VAL A N 1
ATOM 1605 C CA . VAL A 1 195 ? 14.812 -2.856 18.936 1.00 96.56 195 VAL A CA 1
ATOM 1606 C C . VAL A 1 195 ? 15.816 -2.204 19.885 1.00 96.56 195 VAL A C 1
ATOM 1608 O O . VAL A 1 195 ? 15.527 -1.156 20.452 1.00 96.56 195 VAL A O 1
ATOM 1611 N N . ARG A 1 196 ? 17.027 -2.762 19.998 1.00 96.69 196 ARG A N 1
ATOM 1612 C CA . ARG A 1 196 ? 18.105 -2.212 20.834 1.00 96.69 196 ARG A CA 1
ATOM 1613 C C . ARG A 1 196 ? 18.420 -0.749 20.498 1.00 96.69 196 ARG A C 1
ATOM 1615 O O . ARG A 1 196 ? 18.693 0.037 21.404 1.00 96.69 196 ARG A O 1
ATOM 1622 N N . ASP A 1 197 ? 18.418 -0.394 19.219 1.00 91.88 197 ASP A N 1
ATOM 1623 C CA . ASP A 1 197 ? 18.772 0.950 18.770 1.00 91.88 197 ASP A CA 1
ATOM 1624 C C . ASP A 1 197 ? 17.596 1.937 18.981 1.00 91.88 197 ASP A C 1
ATOM 1626 O O . ASP A 1 197 ? 17.814 3.028 19.516 1.00 91.88 197 ASP A O 1
ATOM 1630 N N . PHE A 1 198 ? 16.356 1.516 18.692 1.00 91.81 198 PHE A N 1
ATOM 1631 C CA . PHE A 1 198 ? 15.125 2.310 18.845 1.00 91.81 198 PHE A CA 1
ATOM 1632 C C . PHE A 1 198 ? 14.716 2.576 20.293 1.00 91.81 198 PHE A C 1
ATOM 1634 O O . PHE A 1 198 ? 14.031 3.560 20.553 1.00 91.81 198 PHE A O 1
ATOM 1641 N N . VAL A 1 199 ? 15.161 1.769 21.264 1.00 92.75 199 VAL A N 1
ATOM 1642 C CA . VAL A 1 199 ? 14.910 2.011 22.701 1.00 92.75 199 VAL A CA 1
ATOM 1643 C C . VAL A 1 199 ? 15.234 3.456 23.120 1.00 92.75 199 VAL A C 1
ATOM 1645 O O . VAL A 1 199 ? 14.573 4.011 23.997 1.00 92.75 199 VAL A O 1
ATOM 1648 N N . ASN A 1 200 ? 16.228 4.095 22.493 1.00 90.19 200 ASN A N 1
ATOM 1649 C CA . ASN A 1 200 ? 16.627 5.459 22.850 1.00 90.19 200 ASN A CA 1
ATOM 1650 C C . ASN A 1 200 ? 15.586 6.520 22.457 1.00 90.19 200 ASN A C 1
ATOM 1652 O O . ASN A 1 200 ? 15.500 7.546 23.142 1.00 90.19 200 ASN A O 1
ATOM 1656 N N . ASP A 1 201 ? 14.787 6.247 21.425 1.00 90.31 201 ASP A N 1
ATOM 1657 C CA . ASP A 1 201 ? 13.803 7.170 20.849 1.00 90.31 201 ASP A CA 1
ATOM 1658 C C . ASP A 1 201 ? 12.533 7.268 21.713 1.00 90.31 201 ASP A C 1
ATOM 1660 O O . ASP A 1 201 ? 11.780 8.241 21.640 1.00 90.31 201 ASP A O 1
ATOM 1664 N N . TYR A 1 202 ? 12.326 6.301 22.610 1.00 88.88 202 TYR A N 1
ATOM 1665 C CA . TYR A 1 202 ? 11.210 6.274 23.549 1.00 88.88 202 TYR A CA 1
ATOM 1666 C C . TYR A 1 202 ? 11.479 7.201 24.742 1.00 88.88 202 TYR A C 1
ATOM 1668 O O . TYR A 1 202 ? 12.063 6.817 25.758 1.00 88.88 202 TYR A O 1
ATOM 1676 N N . GLY A 1 203 ? 11.056 8.462 24.605 1.00 89.31 203 GLY A N 1
ATOM 1677 C CA . GLY A 1 203 ? 11.268 9.531 25.591 1.00 89.31 203 GLY A CA 1
ATOM 1678 C C . GLY A 1 203 ? 10.609 9.311 26.958 1.00 89.31 203 GLY A C 1
ATOM 1679 O O . GLY A 1 203 ? 11.000 9.963 27.921 1.00 89.31 203 GLY A O 1
ATOM 1680 N N . MET A 1 204 ? 9.647 8.392 27.057 1.00 93.00 204 MET A N 1
ATOM 1681 C CA . MET A 1 204 ? 9.009 8.018 28.322 1.00 93.00 204 MET A CA 1
ATOM 1682 C C . MET A 1 204 ? 9.856 7.072 29.189 1.00 93.00 204 MET A C 1
ATOM 1684 O O . MET A 1 204 ? 9.604 6.979 30.385 1.00 93.00 204 MET A O 1
ATOM 1688 N N . LEU A 1 205 ? 10.850 6.383 28.612 1.00 95.50 205 LEU A N 1
ATOM 1689 C CA . LEU A 1 205 ? 11.733 5.473 29.347 1.00 95.50 205 LEU A CA 1
ATOM 1690 C C . LEU A 1 205 ? 12.857 6.245 30.045 1.00 95.50 205 LEU A C 1
ATOM 1692 O O . LEU A 1 205 ? 13.487 7.126 29.450 1.00 95.50 205 LEU A O 1
ATOM 1696 N N . SER A 1 206 ? 13.173 5.862 31.277 1.00 96.69 206 SER A N 1
ATOM 1697 C CA . SER A 1 206 ? 14.355 6.338 31.997 1.00 96.69 206 SER A CA 1
ATOM 1698 C C . SER A 1 206 ? 15.653 5.798 31.387 1.00 96.69 206 SER A C 1
ATOM 1700 O O . SER A 1 206 ? 15.677 4.750 30.742 1.00 96.69 206 SER A O 1
ATOM 1702 N N . ASP A 1 207 ? 16.778 6.470 31.642 1.00 97.00 207 ASP A N 1
ATOM 1703 C CA . ASP A 1 207 ? 18.091 6.014 31.159 1.00 97.00 207 ASP A CA 1
ATOM 1704 C C . ASP A 1 207 ? 18.463 4.614 31.681 1.00 97.00 207 ASP A C 1
ATOM 1706 O O . ASP A 1 207 ? 19.123 3.837 30.985 1.00 97.00 207 ASP A O 1
ATOM 1710 N N . ALA A 1 208 ? 18.012 4.265 32.891 1.00 97.69 208 ALA A N 1
ATOM 1711 C CA . ALA A 1 208 ? 18.219 2.943 33.478 1.00 97.69 208 ALA A CA 1
ATOM 1712 C C . ALA A 1 208 ? 17.427 1.857 32.732 1.00 97.69 208 ALA A C 1
ATOM 1714 O O . ALA A 1 208 ? 17.975 0.799 32.426 1.00 97.69 208 ALA A O 1
ATOM 1715 N N . GLU A 1 209 ? 16.167 2.129 32.388 1.00 97.88 209 GLU A N 1
ATOM 1716 C CA . GLU A 1 209 ? 15.326 1.233 31.583 1.00 97.88 209 GLU A CA 1
ATOM 1717 C C . GLU A 1 209 ? 15.888 1.075 30.171 1.00 97.88 209 GLU A C 1
ATOM 1719 O O . GLU A 1 209 ? 16.051 -0.047 29.687 1.00 97.88 209 GLU A O 1
ATOM 1724 N N . LYS A 1 210 ? 16.292 2.184 29.540 1.00 97.88 210 LYS A N 1
ATOM 1725 C CA . LYS A 1 210 ? 16.936 2.156 28.221 1.00 97.88 210 LYS A CA 1
ATOM 1726 C C . LYS A 1 210 ? 18.194 1.293 28.226 1.00 97.88 210 LYS A C 1
ATOM 1728 O O . LYS A 1 210 ? 18.402 0.486 27.321 1.00 97.88 210 LYS A O 1
ATOM 1733 N N . THR A 1 211 ? 19.024 1.440 29.257 1.00 98.06 211 THR A N 1
ATOM 1734 C CA . THR A 1 211 ? 20.241 0.637 29.428 1.00 98.06 211 THR A CA 1
ATOM 1735 C C . THR A 1 211 ? 19.900 -0.839 29.616 1.00 98.06 211 THR A C 1
ATOM 1737 O O . THR A 1 211 ? 20.429 -1.673 28.885 1.00 98.06 211 THR A O 1
ATOM 1740 N N . ARG A 1 212 ? 18.950 -1.158 30.503 1.00 98.19 212 ARG A N 1
ATOM 1741 C CA . ARG A 1 212 ? 18.508 -2.532 30.778 1.00 98.19 212 ARG A CA 1
ATOM 1742 C C . ARG A 1 212 ? 18.023 -3.253 29.521 1.00 98.19 212 ARG A C 1
ATOM 1744 O O . ARG A 1 212 ? 18.509 -4.341 29.218 1.00 98.19 212 ARG A O 1
ATOM 1751 N N . ALA A 1 213 ? 17.093 -2.652 28.776 1.00 97.94 213 ALA A N 1
ATOM 1752 C CA . ALA A 1 213 ? 16.550 -3.266 27.564 1.00 97.94 213 ALA A CA 1
ATOM 1753 C C . ALA A 1 213 ? 17.649 -3.501 26.516 1.00 97.94 213 ALA A C 1
ATOM 1755 O O . ALA A 1 213 ? 17.698 -4.549 25.870 1.00 97.94 213 ALA A O 1
ATOM 1756 N N . ARG A 1 214 ? 18.580 -2.547 26.378 1.00 98.31 214 ARG A N 1
ATOM 1757 C CA . ARG A 1 214 ? 19.717 -2.666 25.462 1.00 98.31 214 ARG A CA 1
ATOM 1758 C C . ARG A 1 214 ? 20.694 -3.772 25.844 1.00 98.31 214 ARG A C 1
ATOM 1760 O O . ARG A 1 214 ? 21.182 -4.461 24.949 1.00 98.31 214 ARG A O 1
ATOM 1767 N N . GLU A 1 215 ? 21.015 -3.905 27.128 1.00 98.31 215 GLU A N 1
ATOM 1768 C CA . GLU A 1 215 ? 21.924 -4.939 27.633 1.00 98.31 215 GLU A CA 1
ATOM 1769 C C . GLU A 1 215 ? 21.332 -6.329 27.403 1.00 98.31 215 GLU A C 1
ATOM 1771 O O . GLU A 1 215 ? 21.975 -7.162 26.770 1.00 98.31 215 GLU A O 1
ATOM 1776 N N . ARG A 1 216 ? 20.058 -6.537 27.747 1.00 98.56 216 ARG A N 1
ATOM 1777 C CA . ARG A 1 216 ? 19.367 -7.812 27.504 1.00 98.56 216 ARG A CA 1
ATOM 1778 C C . ARG A 1 216 ? 19.236 -8.138 26.012 1.00 98.56 216 ARG A C 1
ATOM 1780 O O . ARG A 1 216 ? 19.478 -9.273 25.604 1.00 98.56 216 ARG A O 1
ATOM 1787 N N . ALA A 1 217 ? 18.952 -7.148 25.160 1.00 98.50 217 ALA A N 1
ATOM 1788 C CA . ALA A 1 217 ? 18.996 -7.343 23.708 1.00 98.50 217 ALA A CA 1
ATOM 1789 C C . ALA A 1 217 ? 20.397 -7.762 23.222 1.00 98.50 217 ALA A C 1
ATOM 1791 O O . ALA A 1 217 ? 20.527 -8.611 22.336 1.00 98.50 217 ALA A O 1
ATOM 1792 N N . ALA A 1 218 ? 21.455 -7.173 23.789 1.00 98.38 218 ALA A N 1
ATOM 1793 C CA . ALA A 1 218 ? 22.835 -7.516 23.460 1.00 98.38 218 ALA A CA 1
ATOM 1794 C C . ALA A 1 218 ? 23.215 -8.927 23.940 1.00 98.38 218 ALA A C 1
ATOM 1796 O O . ALA A 1 218 ? 23.876 -9.650 23.193 1.00 98.38 218 ALA A O 1
ATOM 1797 N N . ASP A 1 219 ? 22.761 -9.342 25.122 1.00 98.50 219 ASP A N 1
ATOM 1798 C CA . ASP A 1 219 ? 22.985 -10.687 25.659 1.00 98.50 219 ASP A CA 1
ATOM 1799 C C . ASP A 1 219 ? 22.326 -11.759 24.784 1.00 98.50 219 ASP A C 1
ATOM 1801 O O . ASP A 1 219 ? 22.976 -12.736 24.397 1.00 98.50 219 ASP A O 1
ATOM 1805 N N . LEU A 1 220 ? 21.075 -11.538 24.367 1.00 98.69 220 LEU A N 1
ATOM 1806 C CA . LEU A 1 220 ? 20.383 -12.435 23.440 1.00 98.69 220 LEU A CA 1
ATOM 1807 C C . LEU A 1 220 ? 21.094 -12.507 22.080 1.00 98.69 220 LEU A C 1
ATOM 1809 O O . LEU A 1 220 ? 21.322 -13.599 21.552 1.00 98.69 220 LEU A O 1
ATOM 1813 N N . LEU A 1 221 ? 21.496 -11.359 21.520 1.00 98.69 221 LEU A N 1
ATOM 1814 C CA . LEU A 1 221 ? 22.271 -11.316 20.275 1.00 98.69 221 LEU A CA 1
ATOM 1815 C C . LEU A 1 221 ? 23.568 -12.111 20.392 1.00 98.69 221 LEU A C 1
ATOM 1817 O O . LEU A 1 221 ? 23.885 -12.886 19.490 1.00 98.69 221 LEU A O 1
ATOM 1821 N N . LYS A 1 222 ? 24.291 -11.958 21.503 1.00 98.38 222 LYS A N 1
ATOM 1822 C CA . LYS A 1 222 ? 25.542 -12.670 21.755 1.00 98.38 222 LYS A CA 1
ATOM 1823 C C . LYS A 1 222 ? 25.327 -14.182 21.789 1.00 98.38 222 LYS A C 1
ATOM 1825 O O . LYS A 1 222 ? 26.025 -14.899 21.076 1.00 98.38 222 LYS A O 1
ATOM 1830 N N . LEU A 1 223 ? 24.324 -14.670 22.526 1.00 98.12 223 LEU A N 1
ATOM 1831 C CA . LEU A 1 223 ? 23.976 -16.099 22.556 1.00 98.12 223 LEU A CA 1
ATOM 1832 C C . LEU A 1 223 ? 23.667 -16.642 21.152 1.00 98.12 223 LEU A C 1
ATOM 1834 O O . LEU A 1 223 ? 24.169 -17.700 20.756 1.00 98.12 223 LEU A O 1
ATOM 1838 N N . ILE A 1 224 ? 22.879 -15.898 20.371 1.00 98.50 224 ILE A N 1
ATOM 1839 C CA . ILE A 1 224 ? 22.510 -16.265 19.000 1.00 98.50 224 ILE A CA 1
ATOM 1840 C C . ILE A 1 224 ? 23.739 -16.287 18.081 1.00 98.50 224 ILE A C 1
ATOM 1842 O O . ILE A 1 224 ? 23.910 -17.228 17.296 1.00 98.50 224 ILE A O 1
ATOM 1846 N N . GLU A 1 225 ? 24.600 -15.271 18.143 1.00 97.69 225 GLU A N 1
ATOM 1847 C CA . GLU A 1 225 ? 25.779 -15.112 17.286 1.00 97.69 225 GLU A CA 1
ATOM 1848 C C . GLU A 1 225 ? 26.867 -16.153 17.607 1.00 97.69 225 GLU A C 1
ATOM 1850 O O . GLU A 1 225 ? 27.347 -16.816 16.676 1.00 97.69 225 GLU A O 1
ATOM 1855 N N . ASP A 1 226 ? 27.144 -16.410 18.888 1.00 97.69 226 ASP A N 1
ATOM 1856 C CA . ASP A 1 226 ? 28.178 -17.347 19.357 1.00 97.69 226 ASP A CA 1
ATOM 1857 C C . ASP A 1 226 ? 27.824 -18.819 19.087 1.00 97.69 226 ASP A C 1
ATOM 1859 O O . ASP A 1 226 ? 28.702 -19.682 18.964 1.00 97.69 226 ASP A O 1
ATOM 1863 N N . LYS A 1 227 ? 26.534 -19.143 18.922 1.00 97.62 227 LYS A N 1
ATOM 1864 C CA . LYS A 1 227 ? 26.096 -20.525 18.693 1.00 97.62 227 LYS A CA 1
ATOM 1865 C C . LYS A 1 227 ? 26.676 -21.111 17.392 1.00 97.62 227 LYS A C 1
ATOM 1867 O O . LYS A 1 227 ? 26.439 -20.552 16.315 1.00 97.62 227 LYS A O 1
ATOM 1872 N N . PRO A 1 228 ? 27.344 -22.284 17.400 1.00 98.00 228 PRO A N 1
ATOM 1873 C CA . PRO A 1 228 ? 27.967 -22.839 16.193 1.00 98.00 228 PRO A CA 1
ATOM 1874 C C . PRO A 1 228 ? 26.981 -23.102 15.042 1.00 98.00 228 PRO A C 1
ATOM 1876 O O . PRO A 1 228 ? 26.105 -23.966 15.134 1.00 98.00 228 PRO A O 1
ATOM 1879 N N . LYS A 1 229 ? 27.139 -22.403 13.915 1.00 98.19 229 LYS A N 1
ATOM 1880 C CA . LYS A 1 229 ? 26.215 -22.484 12.768 1.00 98.19 229 LYS A CA 1
ATOM 1881 C C . LYS A 1 229 ? 26.351 -23.790 11.980 1.00 98.19 229 LYS A C 1
ATOM 1883 O O . LYS A 1 229 ? 27.460 -24.289 11.772 1.00 98.19 229 LYS A O 1
ATOM 1888 N N . SER A 1 230 ? 25.221 -24.335 11.527 1.00 97.19 230 SER A N 1
ATOM 1889 C CA . SER A 1 230 ? 25.189 -25.549 10.696 1.00 97.19 230 SER A CA 1
ATOM 1890 C C . SER A 1 230 ? 25.857 -25.334 9.327 1.00 97.19 230 SER A C 1
ATOM 1892 O O . SER A 1 230 ? 26.002 -24.203 8.864 1.00 97.19 230 SER A O 1
ATOM 1894 N N . LEU A 1 231 ? 26.247 -26.414 8.640 1.00 95.06 231 LEU A N 1
ATOM 1895 C CA . LEU A 1 231 ? 26.806 -26.312 7.282 1.00 95.06 231 LEU A CA 1
ATOM 1896 C C . LEU A 1 231 ? 25.810 -25.678 6.295 1.00 95.06 231 LEU A C 1
ATOM 1898 O O . LEU A 1 231 ? 26.200 -24.797 5.532 1.00 95.06 231 LEU A O 1
ATOM 1902 N N . LYS A 1 232 ? 24.524 -26.061 6.361 1.00 94.38 232 LYS A N 1
ATOM 1903 C CA . LYS A 1 232 ? 23.444 -25.468 5.550 1.00 94.38 232 LYS A CA 1
ATOM 1904 C C . LYS A 1 232 ? 23.356 -23.958 5.771 1.00 94.38 232 LYS A C 1
ATOM 1906 O O . LYS A 1 232 ? 23.330 -23.201 4.805 1.00 94.38 232 LYS A O 1
ATOM 1911 N N . TRP A 1 233 ? 23.386 -23.531 7.033 1.00 97.56 233 TRP A N 1
ATOM 1912 C CA . TRP A 1 233 ? 23.397 -22.118 7.405 1.00 97.56 233 TRP A CA 1
ATOM 1913 C C . TRP A 1 233 ? 24.602 -21.392 6.790 1.00 97.56 233 TRP A C 1
ATOM 1915 O O . TRP A 1 233 ? 24.425 -20.374 6.130 1.00 97.56 233 TRP A O 1
ATOM 1925 N N . LYS A 1 234 ? 25.819 -21.946 6.919 1.00 96.62 234 LYS A N 1
ATOM 1926 C CA . LYS A 1 234 ? 27.062 -21.329 6.401 1.00 96.62 234 LYS A CA 1
ATOM 1927 C C . LYS A 1 234 ? 27.098 -21.230 4.878 1.00 96.62 234 LYS A C 1
ATOM 1929 O O . LYS A 1 234 ? 27.731 -20.332 4.334 1.00 96.62 234 LYS A O 1
ATOM 1934 N N . LEU A 1 235 ? 26.470 -22.169 4.175 1.00 92.94 235 LEU A N 1
ATOM 1935 C CA . LEU A 1 235 ? 26.320 -22.093 2.723 1.00 92.94 235 LEU A CA 1
ATOM 1936 C C . LEU A 1 235 ? 25.296 -21.020 2.346 1.00 92.94 235 LEU A C 1
ATOM 1938 O O . LEU A 1 235 ? 25.589 -20.165 1.511 1.00 92.94 235 LEU A O 1
ATOM 1942 N N . ARG A 1 236 ? 24.132 -21.009 3.009 1.00 92.88 236 ARG A N 1
ATOM 1943 C CA . ARG A 1 236 ? 23.075 -20.019 2.769 1.00 92.88 236 ARG A CA 1
ATOM 1944 C C . ARG A 1 236 ? 23.525 -18.590 3.087 1.00 92.88 236 ARG A C 1
ATOM 1946 O O . ARG A 1 236 ? 23.120 -17.671 2.376 1.00 92.88 236 ARG A O 1
ATOM 1953 N N . SER A 1 237 ? 24.392 -18.408 4.084 1.00 94.56 237 SER A N 1
ATOM 1954 C CA . SER A 1 237 ? 24.917 -17.098 4.479 1.00 94.56 237 SER A CA 1
ATOM 1955 C C . SER A 1 237 ? 25.798 -16.447 3.418 1.00 94.56 237 SER A C 1
ATOM 1957 O O . SER A 1 237 ? 25.827 -15.226 3.327 1.00 94.56 237 SER A O 1
ATOM 1959 N N . LYS A 1 238 ? 26.484 -17.238 2.580 1.00 93.75 238 LYS A N 1
ATOM 1960 C CA . LYS A 1 238 ? 27.289 -16.715 1.460 1.00 93.75 238 LYS A CA 1
ATOM 1961 C C . LYS A 1 238 ? 26.431 -16.112 0.350 1.00 93.75 238 LYS A C 1
ATOM 1963 O O . LYS A 1 238 ? 26.883 -15.207 -0.340 1.00 93.75 238 LYS A O 1
ATOM 1968 N N . LEU A 1 239 ? 25.213 -16.629 0.175 1.00 91.44 239 LEU A N 1
ATOM 1969 C CA . LEU A 1 239 ? 24.239 -16.092 -0.780 1.00 91.44 239 LEU A CA 1
ATOM 1970 C C . LEU A 1 239 ? 23.640 -14.781 -0.253 1.00 91.44 239 LEU A C 1
ATOM 1972 O O . LEU A 1 239 ? 23.377 -13.865 -1.028 1.00 91.44 239 LEU A O 1
ATOM 1976 N N . GLY A 1 240 ? 23.478 -14.677 1.069 1.00 88.50 240 GLY A N 1
ATOM 1977 C CA . GLY A 1 240 ? 23.031 -13.455 1.724 1.00 88.50 240 GLY A CA 1
ATOM 1978 C C . GLY A 1 240 ? 21.625 -13.034 1.296 1.00 88.50 240 GLY A C 1
ATOM 1979 O O . GLY A 1 240 ? 20.780 -13.867 0.952 1.00 88.50 240 GLY A O 1
ATOM 1980 N N . THR A 1 241 ? 21.383 -11.729 1.297 1.00 90.31 241 THR A N 1
ATOM 1981 C CA . THR A 1 241 ? 20.104 -11.112 0.916 1.00 90.31 241 THR A CA 1
ATOM 1982 C C . THR A 1 241 ? 19.853 -11.092 -0.594 1.00 90.31 241 THR A C 1
ATOM 1984 O O . THR A 1 241 ? 18.764 -10.723 -1.014 1.00 90.31 241 THR A O 1
ATOM 1987 N N . LYS A 1 242 ? 20.810 -11.546 -1.423 1.00 79.25 242 LYS A N 1
ATOM 1988 C CA . LYS A 1 242 ? 20.661 -11.624 -2.892 1.00 79.25 242 LYS A CA 1
ATOM 1989 C C . LYS A 1 242 ? 19.589 -12.618 -3.345 1.00 79.25 242 LYS A C 1
ATOM 1991 O O . LYS A 1 242 ? 19.135 -12.561 -4.479 1.00 79.25 242 LYS A O 1
ATOM 1996 N N . ILE A 1 243 ? 19.226 -13.558 -2.475 1.00 81.75 243 ILE A N 1
ATOM 1997 C CA . ILE A 1 243 ? 18.120 -14.492 -2.684 1.00 81.75 243 ILE A CA 1
ATOM 1998 C C . ILE A 1 243 ? 17.110 -14.234 -1.574 1.00 81.75 243 ILE A C 1
ATOM 2000 O O . ILE A 1 243 ? 17.500 -14.189 -0.401 1.00 81.75 243 ILE A O 1
ATOM 2004 N N . LYS A 1 244 ? 15.826 -14.118 -1.935 1.00 85.00 244 LYS A N 1
ATOM 2005 C CA . LYS A 1 244 ? 14.717 -13.997 -0.980 1.00 85.00 244 LYS A CA 1
ATOM 2006 C C . LYS A 1 244 ? 14.808 -15.109 0.073 1.00 85.00 244 LYS A C 1
ATOM 2008 O O . LYS A 1 244 ? 15.112 -16.263 -0.236 1.00 85.00 244 LYS A O 1
ATOM 2013 N N . TRP A 1 245 ? 14.655 -14.744 1.342 1.00 91.88 245 TRP A N 1
ATOM 2014 C CA . TRP A 1 245 ? 14.894 -15.640 2.484 1.00 91.88 245 TRP A CA 1
ATOM 2015 C C . TRP A 1 245 ? 13.691 -15.775 3.414 1.00 91.88 245 TRP A C 1
ATOM 2017 O O . TRP A 1 245 ? 13.823 -16.377 4.473 1.00 91.88 245 TRP A O 1
ATOM 2027 N N . TYR A 1 246 ? 12.557 -15.206 3.018 1.00 90.44 246 TYR A N 1
ATOM 2028 C CA . TYR A 1 246 ? 11.324 -15.141 3.785 1.00 90.44 246 TYR A CA 1
ATOM 2029 C C . TYR A 1 246 ? 10.125 -15.329 2.853 1.00 90.44 246 TYR A C 1
ATOM 2031 O O . TYR A 1 246 ? 10.232 -15.138 1.634 1.00 90.44 246 TYR A O 1
ATOM 2039 N N . LYS A 1 247 ? 8.989 -15.701 3.433 1.00 81.88 247 LYS A N 1
ATOM 2040 C CA . LYS A 1 247 ? 7.689 -15.749 2.758 1.00 81.88 247 LYS A CA 1
ATOM 2041 C C . LYS A 1 247 ? 7.030 -14.370 2.847 1.00 81.88 247 LYS A C 1
ATOM 2043 O O . LYS A 1 247 ? 7.054 -13.751 3.903 1.00 81.88 247 LYS A O 1
ATOM 2048 N N . GLU A 1 248 ? 6.486 -13.875 1.739 1.00 74.62 248 GLU A N 1
ATOM 2049 C CA . GLU A 1 248 ? 5.623 -12.688 1.793 1.00 74.62 248 GLU A CA 1
ATOM 2050 C C . GLU A 1 248 ? 4.314 -13.078 2.462 1.00 74.62 248 GLU A C 1
ATOM 2052 O O . GLU A 1 248 ? 3.737 -14.122 2.152 1.00 74.62 248 GLU A O 1
ATOM 2057 N N . VAL A 1 249 ? 3.903 -12.259 3.417 1.00 62.06 249 VAL A N 1
ATOM 2058 C CA . VAL A 1 249 ? 2.683 -12.456 4.183 1.00 62.06 249 VAL A CA 1
ATOM 2059 C C . VAL A 1 249 ? 1.739 -11.348 3.764 1.00 62.06 249 VAL A C 1
ATOM 2061 O O . VAL A 1 249 ? 2.086 -10.176 3.881 1.00 62.06 249 VAL A O 1
ATOM 2064 N N . GLU A 1 250 ? 0.581 -11.730 3.243 1.00 46.38 250 GLU A N 1
ATOM 2065 C CA . GLU A 1 250 ? -0.545 -10.817 3.089 1.00 46.38 250 GLU A CA 1
ATOM 2066 C C . GLU A 1 250 ? -1.085 -10.527 4.496 1.00 46.38 250 GLU A C 1
ATOM 2068 O O . GLU A 1 250 ? -1.450 -11.456 5.224 1.00 46.38 250 GLU A O 1
ATOM 2073 N N . GLU A 1 251 ? -1.081 -9.261 4.917 1.00 42.56 251 GLU A N 1
ATOM 2074 C CA . GLU A 1 251 ? -1.744 -8.868 6.160 1.00 42.56 251 GLU A CA 1
ATOM 2075 C C . GLU A 1 251 ? -3.255 -9.024 5.970 1.00 42.56 251 GLU A C 1
ATOM 2077 O O . GLU A 1 251 ? -3.892 -8.283 5.225 1.00 42.56 251 GLU A O 1
ATOM 2082 N N . VAL A 1 252 ? -3.829 -10.025 6.638 1.00 41.12 252 VAL A N 1
ATOM 2083 C CA . VAL A 1 252 ? -5.274 -10.100 6.857 1.00 41.12 252 VAL A CA 1
ATOM 2084 C C . VAL A 1 252 ? -5.548 -9.240 8.082 1.00 41.12 252 VAL A C 1
ATOM 2086 O O . VAL A 1 252 ? -5.403 -9.711 9.209 1.00 41.12 252 VAL A O 1
ATOM 2089 N N . ASP A 1 253 ? -5.833 -7.964 7.843 1.00 34.16 253 ASP A N 1
ATOM 2090 C CA . ASP A 1 253 ? -6.224 -7.007 8.875 1.00 34.16 253 ASP A CA 1
ATOM 2091 C C . ASP A 1 253 ? -7.593 -7.421 9.467 1.00 34.16 253 ASP A C 1
ATOM 2093 O O . ASP A 1 253 ? -8.559 -7.534 8.701 1.00 34.16 253 ASP A O 1
ATOM 2097 N N . PRO A 1 254 ? -7.700 -7.679 10.788 1.00 36.00 254 PRO A N 1
ATOM 2098 C CA . PRO A 1 254 ? -8.947 -8.037 11.474 1.00 36.00 254 PRO A CA 1
ATOM 2099 C C . PRO A 1 254 ? -10.118 -7.073 11.229 1.00 36.00 254 PRO A C 1
ATOM 2101 O O . PRO A 1 254 ? -11.276 -7.482 11.289 1.00 36.00 254 PRO A O 1
ATOM 2104 N N . ASP A 1 255 ? -9.847 -5.817 10.862 1.00 31.91 255 ASP A N 1
ATOM 2105 C CA . ASP A 1 255 ? -10.870 -4.802 10.566 1.00 31.91 255 ASP A CA 1
ATOM 2106 C C . ASP A 1 255 ? -11.535 -4.982 9.176 1.00 31.91 255 ASP A C 1
ATOM 2108 O O . ASP A 1 255 ? -11.931 -4.011 8.518 1.00 31.91 255 ASP A O 1
ATOM 2112 N N . THR A 1 256 ? -11.628 -6.218 8.669 1.00 33.62 256 THR A N 1
ATOM 2113 C CA . THR A 1 256 ? -12.204 -6.530 7.344 1.00 33.62 256 THR A CA 1
ATOM 2114 C C . THR A 1 256 ? -13.358 -7.538 7.349 1.00 33.62 256 THR A C 1
ATOM 2116 O O . THR A 1 256 ? -13.880 -7.849 6.279 1.00 33.62 256 THR A O 1
ATOM 2119 N N . ALA A 1 257 ? -13.839 -7.989 8.513 1.00 28.11 257 ALA A N 1
ATOM 2120 C CA . ALA A 1 257 ? -14.939 -8.953 8.604 1.00 28.11 257 ALA A CA 1
ATOM 2121 C C . ALA A 1 257 ? -16.166 -8.422 9.372 1.00 28.11 257 ALA A C 1
ATOM 2123 O O . ALA A 1 257 ? -16.437 -8.866 10.474 1.00 28.11 257 ALA A O 1
ATOM 2124 N N . GLU A 1 258 ? -16.917 -7.499 8.763 1.00 31.61 258 GLU A N 1
ATOM 2125 C CA . GLU A 1 258 ? -18.364 -7.270 8.969 1.00 31.61 258 GLU A CA 1
ATOM 2126 C C . GLU A 1 258 ? -18.811 -6.231 7.910 1.00 31.61 258 GLU A C 1
ATOM 2128 O O . GLU A 1 258 ? -18.258 -5.139 7.808 1.00 31.61 258 GLU A O 1
ATOM 2133 N N . THR A 1 259 ? -19.755 -6.505 7.009 1.00 28.20 259 THR A N 1
ATOM 2134 C CA . THR A 1 259 ? -21.193 -6.464 7.307 1.00 28.20 259 THR A CA 1
ATOM 2135 C C . THR A 1 259 ? -21.984 -6.878 6.059 1.00 28.20 259 THR A C 1
ATOM 2137 O O . THR A 1 259 ? -21.901 -6.178 5.063 1.00 28.20 259 THR A O 1
ATOM 2140 N N . GLU A 1 260 ? -22.807 -7.930 6.120 1.00 27.19 260 GLU A N 1
ATOM 2141 C CA . GLU A 1 260 ? -24.087 -8.003 5.386 1.00 27.19 260 GLU A CA 1
ATOM 2142 C C . GLU A 1 260 ? -25.039 -8.973 6.112 1.00 27.19 260 GLU A C 1
ATOM 2144 O O . GLU A 1 260 ? -24.939 -10.185 5.949 1.00 27.19 260 GLU A O 1
ATOM 2149 N N . ALA A 1 261 ? -25.962 -8.430 6.917 1.00 25.45 261 ALA A N 1
ATOM 2150 C CA . ALA A 1 261 ? -27.339 -8.922 7.063 1.00 25.45 261 ALA A CA 1
ATOM 2151 C C . ALA A 1 261 ? -28.181 -7.940 7.907 1.00 25.45 261 ALA A C 1
ATOM 2153 O O . ALA A 1 261 ? -28.092 -7.885 9.129 1.00 25.45 261 ALA A O 1
ATOM 2154 N N . GLU A 1 262 ? -29.012 -7.181 7.192 1.00 29.25 262 GLU A N 1
ATOM 2155 C CA . GLU A 1 262 ? -30.331 -6.666 7.589 1.00 29.25 262 GLU A CA 1
ATOM 2156 C C . GLU A 1 262 ? -30.459 -5.774 8.843 1.00 29.25 262 GLU A C 1
ATOM 2158 O O . GLU A 1 262 ? -30.759 -6.212 9.953 1.00 29.25 262 GLU A O 1
ATOM 2163 N N . LYS A 1 263 ? -30.468 -4.457 8.594 1.00 28.55 263 LYS A N 1
ATOM 2164 C CA . LYS A 1 263 ? -31.433 -3.546 9.227 1.00 28.55 263 LYS A CA 1
ATOM 2165 C C . LYS A 1 263 ? -32.130 -2.713 8.158 1.00 28.55 263 LYS A C 1
ATOM 2167 O O . LYS A 1 263 ? -31.538 -1.815 7.565 1.00 28.55 263 LYS A O 1
ATOM 2172 N N . GLU A 1 264 ? -33.409 -3.004 7.948 1.00 33.88 264 GLU A N 1
ATOM 2173 C CA . GLU A 1 264 ? -34.338 -2.108 7.265 1.00 33.88 264 GLU A CA 1
ATOM 2174 C C . GLU A 1 264 ? -34.288 -0.724 7.940 1.00 33.88 264 GLU A C 1
ATOM 2176 O O . GLU A 1 264 ? -34.657 -0.571 9.106 1.00 33.88 264 GLU A O 1
ATOM 2181 N N . GLY A 1 265 ? -33.788 0.278 7.204 1.00 35.84 265 GLY A N 1
ATOM 2182 C CA . GLY A 1 265 ? -33.853 1.699 7.569 1.00 35.84 265 GLY A CA 1
ATOM 2183 C C . GLY A 1 265 ? -32.538 2.496 7.582 1.00 35.84 265 GLY A C 1
ATOM 2184 O O . GLY A 1 265 ? -32.607 3.700 7.823 1.00 35.84 265 GLY A O 1
ATOM 2185 N N . GLY A 1 266 ? -31.368 1.887 7.338 1.00 43.09 266 GLY A N 1
ATOM 2186 C CA . GLY A 1 266 ? -30.064 2.579 7.248 1.00 43.09 266 GLY A CA 1
ATOM 2187 C C . GLY A 1 266 ? -29.562 2.777 5.808 1.00 43.09 266 GLY A C 1
ATOM 2188 O O . GLY A 1 266 ? -29.899 1.983 4.934 1.00 43.09 266 GLY A O 1
ATOM 2189 N N . SER A 1 267 ? -28.782 3.839 5.563 1.00 56.88 267 SER A N 1
ATOM 2190 C CA . SER A 1 267 ? -28.068 4.085 4.291 1.00 56.88 267 SER A CA 1
ATOM 2191 C C . SER A 1 267 ? -27.097 2.930 3.981 1.00 56.88 267 SER A C 1
ATOM 2193 O O . SER A 1 267 ? -26.529 2.349 4.903 1.00 56.88 267 SER A O 1
ATOM 2195 N N . ARG A 1 268 ? -26.944 2.553 2.702 1.00 80.88 268 ARG A N 1
ATOM 2196 C CA . ARG A 1 268 ? -26.042 1.473 2.253 1.00 80.88 268 ARG A CA 1
ATOM 2197 C C . ARG A 1 268 ? -24.592 1.970 2.299 1.00 80.88 268 ARG A C 1
ATOM 2199 O O . ARG A 1 268 ? -24.307 3.065 1.824 1.00 80.88 268 ARG A O 1
ATOM 2206 N N . ARG A 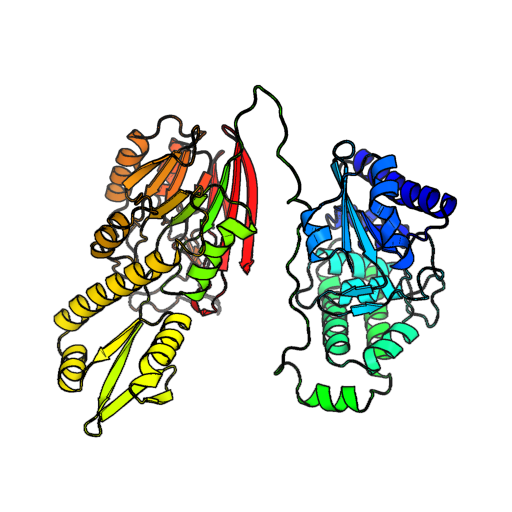1 269 ? -23.675 1.142 2.812 1.00 92.38 269 ARG A N 1
ATOM 2207 C CA . ARG A 1 269 ? -22.232 1.410 2.739 1.00 92.38 269 ARG A CA 1
ATOM 2208 C C . ARG A 1 269 ? -21.712 1.223 1.321 1.00 92.38 269 ARG A C 1
ATOM 2210 O O . ARG A 1 269 ? -22.078 0.252 0.661 1.00 92.38 269 ARG A O 1
ATOM 2217 N N . THR A 1 270 ? -20.804 2.101 0.918 1.00 96.50 270 THR A N 1
ATOM 2218 C CA . THR A 1 270 ? -20.099 2.008 -0.359 1.00 96.50 270 THR A CA 1
ATOM 2219 C C . THR A 1 270 ? -18.609 1.951 -0.121 1.00 96.50 270 THR A C 1
ATOM 2221 O O . THR A 1 270 ? -18.039 2.841 0.515 1.00 96.50 270 THR A O 1
ATOM 2224 N N . ARG A 1 271 ? -17.974 0.910 -0.655 1.00 98.25 271 ARG A N 1
ATOM 2225 C CA . ARG A 1 271 ? -16.534 0.687 -0.578 1.00 98.25 271 ARG A CA 1
ATOM 2226 C C . ARG A 1 271 ? -15.887 0.957 -1.928 1.00 98.25 271 ARG A C 1
ATOM 2228 O O . ARG A 1 271 ? -16.291 0.387 -2.938 1.00 98.25 271 ARG A O 1
ATOM 2235 N N . PHE A 1 272 ? -14.827 1.751 -1.964 1.00 98.62 272 PHE A N 1
ATOM 2236 C CA . PHE A 1 272 ? -14.076 1.975 -3.195 1.00 98.62 272 PHE A CA 1
ATOM 2237 C C . PHE A 1 272 ? -12.570 2.060 -2.969 1.00 98.62 272 PHE A C 1
ATOM 2239 O O . PHE A 1 272 ? -12.105 2.422 -1.890 1.00 98.62 272 PHE A O 1
ATOM 2246 N N . MET A 1 273 ? -11.806 1.706 -4.001 1.00 98.62 273 MET A N 1
ATOM 2247 C CA . MET A 1 273 ? -10.360 1.925 -4.035 1.00 98.62 273 MET A CA 1
ATOM 2248 C C . MET A 1 273 ? -10.061 3.208 -4.800 1.00 98.62 273 MET A C 1
ATOM 2250 O O . MET A 1 273 ? -10.492 3.350 -5.945 1.00 98.62 273 MET A O 1
ATOM 2254 N N . PHE A 1 274 ? -9.282 4.099 -4.197 1.00 98.62 274 PHE A N 1
ATOM 2255 C CA . PHE A 1 274 ? -8.735 5.281 -4.846 1.00 98.62 274 PHE A CA 1
ATOM 2256 C C . PHE A 1 274 ? -7.244 5.113 -5.152 1.00 98.62 274 PHE A C 1
ATOM 2258 O O . PHE A 1 274 ? -6.475 4.711 -4.277 1.00 98.62 274 PHE A O 1
ATOM 2265 N N . ALA A 1 275 ? -6.833 5.457 -6.371 1.00 97.62 275 ALA A N 1
ATOM 2266 C CA . ALA A 1 275 ? -5.430 5.568 -6.765 1.00 97.62 275 ALA A CA 1
ATOM 2267 C C . ALA A 1 275 ? -5.232 6.657 -7.838 1.00 97.62 275 ALA A C 1
ATOM 2269 O O . ALA A 1 275 ? -6.192 7.173 -8.410 1.00 97.62 275 ALA A O 1
ATOM 2270 N N . THR A 1 276 ? -3.976 7.019 -8.079 1.00 97.50 276 THR A N 1
ATOM 2271 C CA . THR A 1 276 ? -3.534 8.120 -8.951 1.00 97.50 276 THR A CA 1
ATOM 2272 C C . THR A 1 276 ? -2.077 7.875 -9.353 1.00 97.50 276 THR A C 1
ATOM 2274 O O . THR A 1 276 ? -1.420 7.017 -8.756 1.00 97.50 276 THR A O 1
ATOM 2277 N N . ASP A 1 277 ? -1.561 8.616 -10.334 1.00 96.94 277 ASP A N 1
ATOM 2278 C CA . ASP A 1 277 ? -0.127 8.719 -10.624 1.00 96.94 277 ASP A CA 1
ATOM 2279 C C . ASP A 1 277 ? 0.534 7.375 -10.973 1.00 96.94 277 ASP A C 1
ATOM 2281 O O . ASP A 1 277 ? 1.541 6.967 -10.384 1.00 96.94 277 ASP A O 1
ATOM 2285 N N . LEU A 1 278 ? -0.033 6.670 -11.953 1.00 95.19 278 LEU A N 1
ATOM 2286 C CA . LEU A 1 278 ? 0.453 5.370 -12.425 1.00 95.19 278 LEU A CA 1
ATOM 2287 C C . LEU A 1 278 ? 1.648 5.472 -13.382 1.00 95.19 278 LEU A C 1
ATOM 2289 O O . LEU A 1 278 ? 2.423 4.518 -13.465 1.00 95.19 278 LEU A O 1
ATOM 2293 N N . HIS A 1 279 ? 1.764 6.575 -14.130 1.00 94.31 279 HIS A N 1
ATOM 2294 C CA . HIS A 1 279 ? 2.869 6.918 -15.038 1.00 94.31 279 HIS A CA 1
ATOM 2295 C C . HIS A 1 279 ? 3.337 5.754 -15.932 1.00 94.31 279 HIS A C 1
ATOM 2297 O O . HIS A 1 279 ? 4.528 5.484 -16.076 1.00 94.31 279 HIS A O 1
ATOM 2303 N N . GLY A 1 280 ? 2.395 5.008 -16.518 1.00 92.19 280 GLY A N 1
ATOM 2304 C CA . GLY A 1 280 ? 2.672 3.892 -17.428 1.00 92.19 280 GLY A CA 1
ATOM 2305 C C . GLY A 1 280 ? 2.990 2.555 -16.752 1.00 92.19 280 GLY A C 1
ATOM 2306 O O . GLY A 1 280 ? 3.316 1.587 -17.444 1.00 92.19 280 GLY A O 1
ATOM 2307 N N . SER A 1 281 ? 2.872 2.449 -15.425 1.00 94.12 281 SER A N 1
ATOM 2308 C CA . SER A 1 281 ? 3.145 1.211 -14.691 1.00 94.12 281 SER A CA 1
ATOM 2309 C C . SER A 1 281 ? 2.012 0.191 -14.818 1.00 94.12 281 SER A C 1
ATOM 2311 O O . SER A 1 281 ? 1.065 0.156 -14.027 1.00 94.12 281 SER A O 1
ATOM 2313 N N . GLU A 1 282 ? 2.136 -0.718 -15.790 1.00 94.38 282 GLU A N 1
ATOM 2314 C CA . GLU A 1 282 ? 1.165 -1.807 -15.983 1.00 94.38 282 GLU A CA 1
ATOM 2315 C C . GLU A 1 282 ? 1.075 -2.712 -14.739 1.00 94.38 282 GLU A C 1
ATOM 2317 O O . GLU A 1 282 ? 0.009 -3.238 -14.413 1.00 94.38 282 GLU A O 1
ATOM 2322 N N . THR A 1 283 ? 2.183 -2.872 -14.008 1.00 93.62 283 THR A N 1
ATOM 2323 C CA . THR A 1 283 ? 2.222 -3.594 -12.729 1.00 93.62 283 THR A CA 1
ATOM 2324 C C . THR A 1 283 ? 1.238 -2.996 -11.733 1.00 93.62 283 THR A C 1
ATOM 2326 O O . THR A 1 283 ? 0.425 -3.718 -11.151 1.00 93.62 283 THR A O 1
ATOM 2329 N N . VAL A 1 284 ? 1.296 -1.676 -11.554 1.00 95.50 284 VAL A N 1
ATOM 2330 C CA . VAL A 1 284 ? 0.459 -0.961 -10.593 1.00 95.50 284 VAL A CA 1
ATOM 2331 C C . VAL A 1 284 ? -0.988 -0.912 -11.079 1.00 95.50 284 VAL A C 1
ATOM 2333 O O . VAL A 1 284 ? -1.889 -1.185 -10.290 1.00 95.50 284 VAL A O 1
ATOM 2336 N N . TRP A 1 285 ? -1.223 -0.719 -12.382 1.00 96.75 285 TRP A N 1
ATOM 2337 C CA . TRP A 1 285 ? -2.561 -0.825 -12.974 1.00 96.75 285 TRP A CA 1
ATOM 2338 C C . TRP A 1 285 ? -3.215 -2.184 -12.686 1.00 96.75 285 TRP A C 1
ATOM 2340 O O . TRP A 1 285 ? -4.355 -2.263 -12.232 1.00 96.75 285 TRP A O 1
ATOM 2350 N N . ARG A 1 286 ? -2.477 -3.287 -12.863 1.00 96.06 286 ARG A N 1
ATOM 2351 C CA . ARG A 1 286 ? -2.972 -4.638 -12.552 1.00 96.06 286 ARG A CA 1
ATOM 2352 C C . ARG A 1 286 ? -3.291 -4.809 -11.066 1.00 96.06 286 ARG A C 1
ATOM 2354 O O . ARG A 1 286 ? -4.300 -5.439 -10.750 1.00 96.06 286 ARG A O 1
ATOM 2361 N N . LYS A 1 287 ? -2.459 -4.270 -10.168 1.00 96.50 287 LYS A N 1
ATOM 2362 C CA . LYS A 1 287 ? -2.713 -4.279 -8.716 1.00 96.50 287 LYS A CA 1
ATOM 2363 C C . LYS A 1 287 ? -3.982 -3.491 -8.373 1.00 96.50 287 LYS A C 1
ATOM 2365 O O . LYS A 1 287 ? -4.833 -4.017 -7.660 1.00 96.50 287 LYS A O 1
ATOM 2370 N N . PHE A 1 288 ? -4.158 -2.308 -8.962 1.00 98.00 288 PHE A N 1
ATOM 2371 C CA . PHE A 1 288 ? -5.362 -1.494 -8.810 1.00 98.00 288 PHE A CA 1
ATOM 2372 C C . PHE A 1 288 ? -6.623 -2.235 -9.276 1.00 98.00 288 PHE A C 1
ATOM 2374 O O . PHE A 1 288 ? -7.587 -2.323 -8.523 1.00 98.00 288 PHE A O 1
ATOM 2381 N N . LEU A 1 289 ? -6.614 -2.868 -10.453 1.00 98.00 289 LEU A N 1
ATOM 2382 C CA . LEU A 1 289 ? -7.766 -3.655 -10.919 1.00 98.00 289 LEU A CA 1
ATOM 2383 C C . LEU A 1 289 ? -8.072 -4.855 -10.009 1.00 98.00 289 LEU A C 1
ATOM 2385 O O . LEU A 1 289 ? -9.233 -5.140 -9.718 1.00 98.00 289 LEU A O 1
ATOM 2389 N N . ASN A 1 290 ? -7.040 -5.560 -9.538 1.00 96.56 290 ASN A N 1
ATOM 2390 C CA . ASN A 1 290 ? -7.212 -6.705 -8.640 1.00 96.56 290 ASN A CA 1
ATOM 2391 C C . ASN A 1 290 ? -7.762 -6.295 -7.263 1.00 96.56 290 ASN A C 1
ATOM 2393 O O . ASN A 1 290 ? -8.407 -7.113 -6.602 1.00 96.56 290 ASN A O 1
ATOM 2397 N N . SER A 1 291 ? -7.553 -5.037 -6.857 1.00 95.75 291 SER A N 1
ATOM 2398 C CA . SER A 1 291 ? -8.066 -4.491 -5.599 1.00 95.75 291 SER A CA 1
ATOM 2399 C C . SER A 1 291 ? -9.593 -4.589 -5.495 1.00 95.75 291 SER A C 1
ATOM 2401 O O . SER A 1 291 ? -10.103 -4.848 -4.410 1.00 95.75 291 SER A O 1
ATOM 2403 N N . ALA A 1 292 ? -10.314 -4.519 -6.625 1.00 93.81 292 ALA A N 1
ATOM 2404 C CA . ALA A 1 292 ? -11.769 -4.659 -6.655 1.00 93.81 292 ALA A CA 1
ATOM 2405 C C . ALA A 1 292 ? -12.240 -5.974 -6.021 1.00 93.81 292 ALA A C 1
ATOM 2407 O O . ALA A 1 292 ? -13.149 -5.978 -5.198 1.00 93.81 292 ALA A O 1
ATOM 2408 N N . LYS A 1 293 ? -11.608 -7.098 -6.385 1.00 89.50 293 LYS A N 1
ATOM 2409 C CA . LYS A 1 293 ? -11.938 -8.416 -5.820 1.00 89.50 293 LYS A CA 1
ATOM 2410 C C . LYS A 1 293 ? -11.350 -8.586 -4.427 1.00 89.50 293 LYS A C 1
ATOM 2412 O O . LYS A 1 293 ? -12.037 -9.097 -3.552 1.00 89.50 293 LYS A O 1
ATOM 2417 N N . LEU A 1 294 ? -10.100 -8.160 -4.240 1.00 88.06 294 LEU A N 1
ATOM 2418 C CA . LEU A 1 294 ? -9.369 -8.335 -2.985 1.00 88.06 294 LEU A CA 1
ATOM 2419 C C . LEU A 1 294 ? -10.069 -7.641 -1.813 1.00 88.06 294 LEU A C 1
ATOM 2421 O O . LEU A 1 294 ? -10.191 -8.224 -0.743 1.00 88.06 294 LEU A O 1
ATOM 2425 N N . PHE A 1 295 ? -10.556 -6.423 -2.039 1.00 88.12 295 PHE A N 1
ATOM 2426 C CA . PHE A 1 295 ? -11.223 -5.627 -1.017 1.00 88.12 295 PHE A CA 1
ATOM 2427 C C . PHE A 1 295 ? -12.739 -5.584 -1.191 1.00 88.12 295 PHE A C 1
ATOM 2429 O O . PHE A 1 295 ? -13.398 -4.885 -0.435 1.00 88.12 295 PHE A O 1
ATOM 2436 N N . GLN A 1 296 ? -13.318 -6.327 -2.140 1.00 92.00 296 GLN A N 1
ATOM 2437 C CA . GLN A 1 296 ? -14.763 -6.323 -2.411 1.00 92.00 296 GLN A CA 1
ATOM 2438 C C . GLN A 1 296 ? -15.309 -4.901 -2.640 1.00 92.00 296 GLN A C 1
ATOM 2440 O O . GLN A 1 296 ? -16.299 -4.497 -2.036 1.00 92.00 296 GLN A O 1
ATOM 2445 N N . CYS A 1 297 ? -14.621 -4.108 -3.460 1.00 95.38 297 CYS A N 1
ATOM 2446 C CA . CYS A 1 297 ? -15.038 -2.739 -3.746 1.00 95.38 297 CYS A CA 1
ATOM 2447 C C . CYS A 1 297 ? -16.318 -2.718 -4.593 1.00 95.38 297 CYS A C 1
ATOM 2449 O O . CYS A 1 297 ? -16.433 -3.478 -5.552 1.00 95.38 297 CYS A O 1
ATOM 2451 N N . ASP A 1 298 ? -17.219 -1.782 -4.308 1.00 97.81 298 ASP A N 1
ATOM 2452 C CA . ASP A 1 298 ? -18.330 -1.393 -5.181 1.00 97.81 298 ASP A CA 1
ATOM 2453 C C . ASP A 1 298 ? -17.848 -0.507 -6.345 1.00 97.81 298 ASP A C 1
ATOM 2455 O O . ASP A 1 298 ? -18.448 -0.507 -7.423 1.00 97.81 298 ASP A O 1
ATOM 2459 N N . ALA A 1 299 ? -16.745 0.229 -6.155 1.00 98.56 299 ALA A N 1
ATOM 2460 C CA . ALA A 1 299 ? -16.150 1.060 -7.198 1.00 98.56 299 ALA A CA 1
ATOM 2461 C C . ALA A 1 299 ? -14.611 1.121 -7.164 1.00 98.56 299 ALA A C 1
ATOM 2463 O O . ALA A 1 299 ? -13.963 0.935 -6.135 1.00 98.56 299 ALA A O 1
ATOM 2464 N N . LEU A 1 300 ? -14.021 1.433 -8.312 1.00 98.69 300 LEU A N 1
ATOM 2465 C CA . LEU A 1 300 ? -12.630 1.833 -8.486 1.00 98.69 300 LEU A CA 1
ATOM 2466 C C . LEU A 1 300 ? -12.605 3.285 -8.972 1.00 98.69 300 LEU A C 1
ATOM 2468 O O . LEU A 1 300 ? -13.281 3.609 -9.947 1.00 98.69 300 LEU A O 1
ATOM 2472 N N . VAL A 1 301 ? -11.828 4.143 -8.315 1.00 98.69 301 VAL A N 1
ATOM 2473 C CA . VAL A 1 301 ? -11.684 5.565 -8.656 1.00 98.69 301 VAL A CA 1
ATOM 2474 C C . VAL A 1 301 ? -10.215 5.852 -8.967 1.00 98.69 301 VAL A C 1
ATOM 2476 O O . VAL A 1 301 ? -9.356 5.725 -8.097 1.00 98.69 301 VAL A O 1
ATOM 2479 N N . MET A 1 302 ? -9.920 6.209 -10.216 1.00 97.38 302 MET A N 1
ATOM 2480 C CA . MET A 1 302 ? -8.578 6.557 -10.689 1.00 97.38 302 MET A CA 1
ATOM 2481 C C . MET A 1 302 ? -8.518 8.041 -11.055 1.00 97.38 302 MET A C 1
ATOM 2483 O O . MET A 1 302 ? -9.312 8.495 -11.882 1.00 97.38 302 MET A O 1
ATOM 2487 N N . SER A 1 303 ? -7.569 8.776 -10.472 1.00 92.44 303 SER A N 1
ATOM 2488 C CA . SER A 1 303 ? -7.379 10.213 -10.717 1.00 92.44 303 SER A CA 1
ATOM 2489 C C . SER A 1 303 ? -6.040 10.532 -11.365 1.00 92.44 303 SER A C 1
ATOM 2491 O O . SER A 1 303 ? -5.233 11.257 -10.795 1.00 92.44 303 SER A O 1
ATOM 2493 N N . GLY A 1 304 ? -5.864 10.076 -12.596 1.00 82.06 304 GLY A N 1
ATOM 2494 C CA . GLY A 1 304 ? -4.917 10.692 -13.511 1.00 82.06 304 GLY A CA 1
ATOM 2495 C C . GLY A 1 304 ? -3.490 10.176 -13.493 1.00 82.06 304 GLY A C 1
ATOM 2496 O O . GLY A 1 304 ? -3.120 9.304 -12.703 1.00 82.06 304 GLY A O 1
ATOM 2497 N N . ASP A 1 305 ? -2.727 10.741 -14.426 1.00 94.75 305 ASP A N 1
ATOM 2498 C CA . ASP A 1 305 ? -1.335 10.460 -14.746 1.00 94.75 305 ASP A CA 1
ATOM 2499 C C . ASP A 1 305 ? -1.121 8.978 -15.068 1.00 94.75 305 ASP A C 1
ATOM 2501 O O . ASP A 1 305 ? -0.510 8.210 -14.319 1.00 94.75 305 ASP A O 1
ATOM 2505 N N . MET A 1 306 ? -1.688 8.543 -16.194 1.00 92.88 306 MET A N 1
ATOM 2506 C CA . MET A 1 306 ? -1.726 7.137 -16.596 1.00 92.88 306 MET A CA 1
ATOM 2507 C C . MET A 1 306 ? -0.563 6.739 -17.501 1.00 92.88 306 MET A C 1
ATOM 2509 O O . MET A 1 306 ? -0.174 5.569 -17.488 1.00 92.88 306 MET A O 1
ATOM 2513 N N . THR A 1 307 ? -0.017 7.656 -18.301 1.00 89.62 307 THR A N 1
ATOM 2514 C CA . THR A 1 307 ? 0.900 7.305 -19.395 1.00 89.62 307 THR A CA 1
ATOM 2515 C C . THR A 1 307 ? 2.376 7.360 -19.015 1.00 89.62 307 THR A C 1
ATOM 2517 O O . THR A 1 307 ? 2.803 8.061 -18.103 1.00 89.62 307 THR A O 1
ATOM 2520 N N . GLY A 1 308 ? 3.178 6.538 -19.697 1.00 86.31 308 GLY A N 1
ATOM 2521 C CA . GLY A 1 308 ? 4.626 6.501 -19.508 1.00 86.31 308 GLY A CA 1
ATOM 2522 C C . GLY A 1 308 ? 5.327 7.628 -20.264 1.00 86.31 308 GLY A C 1
ATOM 2523 O O . GLY A 1 308 ? 4.854 8.085 -21.297 1.00 86.31 308 GLY A O 1
ATOM 2524 N N . LYS A 1 309 ? 6.511 8.030 -19.793 1.00 83.69 309 LYS A N 1
ATOM 2525 C CA . LYS A 1 309 ? 7.257 9.190 -20.329 1.00 83.69 309 LYS A CA 1
ATOM 2526 C C . LYS A 1 309 ? 8.408 8.829 -21.272 1.00 83.69 309 LYS A C 1
ATOM 2528 O O . LYS A 1 309 ? 9.093 9.708 -21.787 1.00 83.69 309 LYS A O 1
ATOM 2533 N N . VAL A 1 310 ? 8.656 7.535 -21.493 1.00 85.38 310 VAL A N 1
ATOM 2534 C CA . VAL A 1 310 ? 9.817 7.052 -22.255 1.00 85.38 310 VAL A CA 1
ATOM 2535 C C . VAL A 1 310 ? 9.386 6.040 -23.306 1.00 85.38 310 VAL A C 1
ATOM 2537 O O . VAL A 1 310 ? 8.799 5.006 -22.988 1.00 85.38 310 VAL A O 1
ATOM 2540 N N . MET A 1 311 ? 9.731 6.316 -24.564 1.00 90.94 311 MET A N 1
ATOM 2541 C CA . MET A 1 311 ? 9.537 5.394 -25.680 1.00 90.94 311 MET A CA 1
ATOM 2542 C C . MET A 1 311 ? 10.792 4.547 -25.896 1.00 90.94 311 MET A C 1
ATOM 2544 O O . MET A 1 311 ? 11.906 5.068 -25.925 1.00 90.94 311 MET A O 1
ATOM 2548 N N . VAL A 1 312 ? 10.603 3.245 -26.114 1.00 90.75 312 VAL A N 1
ATOM 2549 C CA . VAL A 1 312 ? 11.674 2.304 -26.461 1.00 90.75 312 VAL A CA 1
ATOM 2550 C C . VAL A 1 312 ? 11.465 1.802 -27.892 1.00 90.75 312 VAL A C 1
ATOM 2552 O O . VAL A 1 312 ? 10.566 0.987 -28.125 1.00 90.75 312 VAL A O 1
ATOM 2555 N N . PRO A 1 313 ? 12.277 2.252 -28.866 1.00 92.94 313 PRO A N 1
ATOM 2556 C CA . PRO A 1 313 ? 12.204 1.742 -30.227 1.00 92.94 313 PRO A CA 1
ATOM 2557 C C . PRO A 1 313 ? 12.796 0.325 -30.320 1.00 92.94 313 PRO A C 1
ATOM 2559 O O . PRO A 1 313 ? 13.868 0.031 -29.790 1.00 92.94 313 PRO A O 1
ATOM 2562 N N . ILE A 1 314 ? 12.103 -0.550 -31.043 1.00 97.00 314 ILE A N 1
ATOM 2563 C CA . ILE A 1 314 ? 12.497 -1.921 -31.376 1.00 97.00 314 ILE A CA 1
ATOM 2564 C C . ILE A 1 314 ? 12.727 -1.952 -32.889 1.00 97.00 314 ILE A C 1
ATOM 2566 O O . ILE A 1 314 ? 11.796 -2.112 -33.678 1.00 97.00 314 ILE A O 1
ATOM 2570 N N . ILE A 1 315 ? 13.976 -1.733 -33.293 1.00 96.56 315 ILE A N 1
ATOM 2571 C CA . ILE A 1 315 ? 14.361 -1.400 -34.667 1.00 96.56 315 ILE A CA 1
ATOM 2572 C C . ILE A 1 315 ? 14.675 -2.673 -35.448 1.00 96.56 315 ILE A C 1
ATOM 2574 O O . ILE A 1 315 ? 15.592 -3.421 -35.089 1.00 96.56 315 ILE A O 1
ATOM 2578 N N . ARG A 1 316 ? 13.977 -2.892 -36.561 1.00 96.44 316 ARG A N 1
ATOM 2579 C CA . ARG A 1 316 ? 14.266 -3.977 -37.504 1.00 96.44 316 ARG A CA 1
ATOM 2580 C C . ARG A 1 316 ? 15.648 -3.811 -38.152 1.00 96.44 316 ARG A C 1
ATOM 2582 O O . ARG A 1 316 ? 16.022 -2.720 -38.573 1.00 96.44 316 ARG A O 1
ATOM 2589 N N . GLN A 1 317 ? 16.399 -4.904 -38.233 1.00 95.31 317 GLN A N 1
ATOM 2590 C CA . GLN A 1 317 ? 17.733 -4.986 -38.830 1.00 95.31 317 GLN A CA 1
ATOM 2591 C C . GLN A 1 317 ? 17.684 -5.629 -40.226 1.00 95.31 317 GLN A C 1
ATOM 2593 O O . GLN A 1 317 ? 16.730 -6.328 -40.574 1.00 95.31 317 GLN A O 1
ATOM 2598 N N . ASP A 1 318 ? 18.749 -5.435 -41.010 1.00 92.12 318 ASP A N 1
ATOM 2599 C CA . ASP A 1 318 ? 18.862 -5.945 -42.388 1.00 92.12 318 ASP A CA 1
ATOM 2600 C C . ASP A 1 318 ? 18.835 -7.485 -42.470 1.00 92.12 318 ASP A C 1
ATOM 2602 O O . ASP A 1 318 ? 18.443 -8.054 -43.488 1.00 92.12 318 ASP A O 1
ATOM 2606 N N . ASP A 1 319 ? 19.227 -8.172 -41.391 1.00 91.81 319 ASP A N 1
ATOM 2607 C CA . ASP A 1 319 ? 19.217 -9.636 -41.278 1.00 91.81 319 ASP A CA 1
ATOM 2608 C C . ASP A 1 319 ? 17.855 -10.218 -40.844 1.00 91.81 319 ASP A C 1
ATOM 2610 O O . ASP A 1 319 ? 17.731 -11.427 -40.646 1.00 91.81 319 ASP A O 1
ATOM 2614 N N . GLY A 1 320 ? 16.832 -9.366 -40.706 1.00 91.44 320 GLY A N 1
ATOM 2615 C CA . GLY A 1 320 ? 15.475 -9.742 -40.314 1.00 91.44 320 GLY A CA 1
ATOM 2616 C C . GLY A 1 320 ? 15.237 -9.836 -38.804 1.00 91.44 320 GLY A C 1
ATOM 2617 O O . GLY A 1 320 ? 14.094 -10.057 -38.406 1.00 91.44 320 GLY A O 1
ATOM 2618 N N . ARG A 1 321 ? 16.263 -9.649 -37.963 1.00 96.50 321 ARG A N 1
ATOM 2619 C CA . ARG A 1 321 ? 16.115 -9.555 -36.499 1.00 96.50 321 ARG A CA 1
ATOM 2620 C C . ARG A 1 321 ? 15.747 -8.136 -36.069 1.00 96.50 321 ARG A C 1
ATOM 2622 O O . ARG A 1 321 ? 15.710 -7.213 -36.880 1.00 96.50 321 ARG A O 1
ATOM 2629 N N . TYR A 1 322 ? 15.486 -7.952 -34.781 1.00 97.56 322 TYR A N 1
ATOM 2630 C CA . TYR A 1 322 ? 15.148 -6.661 -34.187 1.00 97.56 322 TYR A CA 1
ATOM 2631 C C . TYR A 1 322 ? 16.145 -6.300 -33.093 1.00 97.56 322 TYR A C 1
ATOM 2633 O O . TYR A 1 322 ? 16.695 -7.178 -32.433 1.00 97.56 322 TYR A O 1
ATOM 2641 N N . ARG A 1 323 ? 16.372 -5.006 -32.891 1.00 95.06 323 ARG A N 1
ATOM 2642 C CA . ARG A 1 323 ? 17.237 -4.476 -31.840 1.00 95.06 323 ARG A CA 1
ATOM 2643 C C . ARG A 1 323 ? 16.446 -3.525 -30.955 1.00 95.06 323 ARG A C 1
ATOM 2645 O O . ARG A 1 323 ? 15.923 -2.536 -31.462 1.00 95.06 323 ARG A O 1
ATOM 2652 N N . GLY A 1 324 ? 16.402 -3.796 -29.658 1.00 92.19 324 GLY A N 1
ATOM 2653 C CA . GLY A 1 324 ? 15.867 -2.883 -28.647 1.00 92.19 324 GLY A CA 1
ATOM 2654 C C . GLY A 1 324 ? 16.898 -2.635 -27.552 1.00 92.19 324 GLY A C 1
ATOM 2655 O O . GLY A 1 324 ? 17.672 -3.534 -27.230 1.00 92.19 324 GLY A O 1
ATOM 2656 N N . THR A 1 325 ? 16.903 -1.435 -26.978 1.00 86.31 325 THR A N 1
ATOM 2657 C CA . THR A 1 325 ? 17.756 -1.096 -25.830 1.00 86.31 325 THR A CA 1
ATOM 2658 C C . THR A 1 325 ? 16.884 -0.910 -24.598 1.00 86.31 325 THR A C 1
ATOM 2660 O O . THR A 1 325 ? 15.919 -0.149 -24.640 1.00 86.31 325 THR A O 1
ATOM 2663 N N . LEU A 1 326 ? 17.209 -1.599 -23.506 1.00 84.62 326 LEU A N 1
ATOM 2664 C CA . LEU A 1 326 ? 16.486 -1.511 -22.240 1.00 84.62 326 LEU A CA 1
ATOM 2665 C C . LEU A 1 326 ? 17.498 -1.412 -21.098 1.00 84.62 326 LEU A C 1
ATOM 2667 O O . LEU A 1 326 ? 18.361 -2.272 -20.990 1.00 84.62 326 LEU A O 1
ATOM 2671 N N . LEU A 1 327 ? 17.399 -0.376 -20.257 1.00 80.31 327 LEU A N 1
ATOM 2672 C CA . LEU A 1 327 ? 18.337 -0.137 -19.144 1.00 80.31 327 LEU A CA 1
ATOM 2673 C C . LEU A 1 327 ? 19.817 -0.159 -19.586 1.00 80.31 327 LEU A C 1
ATOM 2675 O O . LEU A 1 327 ? 20.654 -0.793 -18.951 1.00 80.31 327 LEU A O 1
ATOM 2679 N N . ASP A 1 328 ? 20.115 0.501 -20.710 1.00 79.06 328 ASP A N 1
ATOM 2680 C CA . ASP A 1 328 ? 21.435 0.538 -21.364 1.00 79.06 328 ASP A CA 1
ATOM 2681 C C . ASP A 1 328 ? 21.976 -0.819 -21.866 1.00 79.06 328 ASP A C 1
ATOM 2683 O O . ASP A 1 328 ? 23.100 -0.893 -22.370 1.00 79.06 328 ASP A O 1
ATOM 2687 N N . GLU A 1 329 ? 21.176 -1.887 -21.816 1.00 85.69 329 GLU A N 1
ATOM 2688 C CA . GLU A 1 329 ? 21.505 -3.184 -22.406 1.00 85.69 329 GLU A CA 1
ATOM 2689 C C . GLU A 1 329 ? 20.884 -3.328 -23.801 1.00 85.69 329 GLU A C 1
ATOM 2691 O O . GLU A 1 329 ? 19.695 -3.084 -24.018 1.00 85.69 329 GLU A O 1
ATOM 2696 N N . GLU A 1 330 ? 21.701 -3.733 -24.775 1.00 92.19 330 GLU A N 1
ATOM 2697 C CA . GLU A 1 330 ? 21.236 -4.030 -26.129 1.00 92.19 330 GLU A CA 1
ATOM 2698 C C . GLU A 1 330 ? 20.707 -5.469 -26.210 1.00 92.19 330 GLU A C 1
ATOM 2700 O O . GLU A 1 330 ? 21.392 -6.431 -25.856 1.00 92.19 330 GLU A O 1
ATOM 2705 N N . HIS A 1 331 ? 19.498 -5.621 -26.745 1.00 93.00 331 HIS A N 1
ATOM 2706 C CA . HIS A 1 331 ? 18.858 -6.905 -26.985 1.00 93.00 331 HIS A CA 1
ATOM 2707 C C . HIS A 1 331 ? 18.647 -7.119 -28.482 1.00 93.00 331 HIS A C 1
ATOM 2709 O O . HIS A 1 331 ? 18.000 -6.310 -29.149 1.00 93.00 331 HIS A O 1
ATOM 2715 N N . ILE A 1 332 ? 19.141 -8.248 -28.993 1.00 96.81 332 ILE A N 1
ATOM 2716 C CA . ILE A 1 332 ? 18.831 -8.727 -30.342 1.00 96.81 332 ILE A CA 1
ATOM 2717 C C . ILE A 1 332 ? 17.722 -9.774 -30.245 1.00 96.81 332 ILE A C 1
ATOM 2719 O O . ILE A 1 332 ? 17.880 -10.783 -29.560 1.00 96.81 332 ILE A O 1
ATOM 2723 N N . LEU A 1 333 ? 16.609 -9.522 -30.924 1.00 96.62 333 LEU A N 1
ATOM 2724 C CA . LEU A 1 333 ? 15.352 -10.249 -30.791 1.00 96.62 333 LEU A CA 1
ATOM 2725 C C . LEU A 1 333 ? 14.974 -10.915 -32.118 1.00 96.62 333 LEU A C 1
ATOM 2727 O O . LEU A 1 333 ? 15.146 -10.329 -33.192 1.00 96.62 333 LEU A O 1
ATOM 2731 N N . GLU A 1 334 ? 14.415 -12.120 -32.049 1.00 96.69 334 GLU A N 1
ATOM 2732 C CA . GLU A 1 334 ? 13.635 -12.682 -33.152 1.00 96.69 334 GLU A CA 1
ATOM 2733 C C . GLU A 1 334 ? 12.186 -12.177 -33.072 1.00 96.69 334 GLU A C 1
ATOM 2735 O O . GLU A 1 334 ? 11.733 -11.714 -32.026 1.00 96.69 334 GLU A O 1
ATOM 2740 N N . GLU A 1 335 ? 11.422 -12.298 -34.161 1.00 95.12 335 GLU A N 1
ATOM 2741 C CA . GLU A 1 335 ? 10.021 -11.845 -34.217 1.00 95.12 335 GLU A CA 1
ATOM 2742 C C . GLU A 1 335 ? 9.156 -12.438 -33.088 1.00 95.12 335 GLU A C 1
ATOM 2744 O O . GLU A 1 335 ? 8.351 -11.739 -32.475 1.00 95.12 335 GLU A O 1
ATOM 2749 N N . LYS A 1 336 ? 9.392 -13.709 -32.739 1.00 95.69 336 LYS A N 1
ATOM 2750 C CA . LYS A 1 336 ? 8.689 -14.412 -31.653 1.00 95.69 336 LYS A CA 1
ATOM 2751 C C . LYS A 1 336 ? 8.960 -13.833 -30.253 1.00 95.69 336 LYS A C 1
ATOM 2753 O O . LYS A 1 336 ? 8.167 -14.066 -29.347 1.00 95.69 336 LYS A O 1
ATOM 2758 N N . ASP A 1 337 ? 10.070 -13.113 -30.072 1.00 96.00 337 ASP A N 1
ATOM 2759 C CA . ASP A 1 337 ? 10.517 -12.590 -28.775 1.00 96.00 337 ASP A CA 1
ATOM 2760 C C . ASP A 1 337 ? 10.043 -11.143 -28.532 1.00 96.00 337 ASP A C 1
ATOM 2762 O O . ASP A 1 337 ? 10.162 -10.627 -27.418 1.00 96.00 337 ASP A O 1
ATOM 2766 N N . ILE A 1 338 ? 9.483 -10.484 -29.558 1.00 96.31 338 ILE A N 1
ATOM 2767 C CA . ILE A 1 338 ? 9.066 -9.075 -29.509 1.00 96.31 338 ILE A CA 1
ATOM 2768 C C . ILE A 1 338 ? 8.014 -8.838 -28.427 1.00 96.31 338 ILE A C 1
ATOM 2770 O O . ILE A 1 338 ? 8.150 -7.897 -27.652 1.00 96.31 338 ILE A O 1
ATOM 2774 N N . GLU A 1 339 ? 6.975 -9.668 -28.345 1.00 95.38 339 GLU A N 1
ATOM 2775 C CA . GLU A 1 339 ? 5.877 -9.436 -27.395 1.00 95.38 339 GLU A CA 1
ATOM 2776 C C . GLU A 1 339 ? 6.320 -9.580 -25.934 1.00 95.38 339 GLU A C 1
ATOM 2778 O O . GLU A 1 339 ? 5.922 -8.785 -25.079 1.00 95.38 339 GLU A O 1
ATOM 2783 N N . GLU A 1 340 ? 7.215 -10.526 -25.644 1.00 95.31 340 GLU A N 1
ATOM 2784 C CA . GLU A 1 340 ? 7.799 -10.659 -24.307 1.00 95.31 340 GLU A CA 1
ATOM 2785 C C . GLU A 1 340 ? 8.728 -9.477 -23.985 1.00 95.31 340 GLU A C 1
ATOM 2787 O O . GLU A 1 340 ? 8.748 -8.992 -22.853 1.00 95.31 340 GLU A O 1
ATOM 2792 N N . PHE A 1 341 ? 9.462 -8.953 -24.972 1.00 95.00 341 PHE A N 1
ATOM 2793 C CA . PHE A 1 341 ? 10.258 -7.738 -24.793 1.00 95.00 341 PHE A CA 1
ATOM 2794 C C . PHE A 1 341 ? 9.380 -6.503 -24.552 1.00 95.00 341 PHE A C 1
ATOM 2796 O O . PHE A 1 341 ? 9.615 -5.769 -23.594 1.00 95.00 341 PHE A O 1
ATOM 2803 N N . LYS A 1 342 ? 8.311 -6.312 -25.338 1.00 95.00 342 LYS A N 1
ATOM 2804 C CA . LYS A 1 342 ? 7.325 -5.242 -25.121 1.00 95.00 342 LYS A CA 1
ATOM 2805 C C . LYS A 1 342 ? 6.744 -5.305 -23.711 1.00 95.00 342 LYS A C 1
ATOM 2807 O O . LYS A 1 342 ? 6.631 -4.279 -23.048 1.00 95.00 342 LYS A O 1
ATOM 2812 N N . LYS A 1 343 ? 6.413 -6.506 -23.231 1.00 92.50 343 LYS A N 1
ATOM 2813 C CA . LYS A 1 343 ? 5.949 -6.712 -21.857 1.00 92.50 343 LYS A CA 1
ATOM 2814 C C . LYS A 1 343 ? 6.990 -6.246 -20.837 1.00 92.50 343 LYS A C 1
ATOM 2816 O O . LYS A 1 343 ? 6.630 -5.513 -19.926 1.00 92.50 343 LYS A O 1
ATOM 2821 N N . LYS A 1 344 ? 8.272 -6.598 -20.999 1.00 91.00 344 LYS A N 1
ATOM 2822 C CA . LYS A 1 344 ? 9.352 -6.109 -20.116 1.00 91.00 344 LYS A CA 1
ATOM 2823 C C . LYS A 1 344 ? 9.460 -4.583 -20.112 1.00 91.00 344 LYS A C 1
ATOM 2825 O O . LYS A 1 344 ? 9.609 -4.012 -19.039 1.00 91.00 344 LYS A O 1
ATOM 2830 N N . CYS A 1 345 ? 9.334 -3.931 -21.270 1.00 90.19 345 CYS A N 1
ATOM 2831 C CA . CYS A 1 345 ? 9.298 -2.468 -21.352 1.00 90.19 345 CYS A CA 1
ATOM 2832 C C . CYS A 1 345 ? 8.141 -1.886 -20.530 1.00 90.19 345 CYS A C 1
ATOM 2834 O O . CYS A 1 345 ? 8.370 -1.013 -19.699 1.00 90.19 345 CYS A O 1
ATOM 2836 N N . ARG A 1 346 ? 6.921 -2.416 -20.691 1.00 91.25 346 ARG A N 1
ATOM 2837 C CA . ARG A 1 346 ? 5.740 -1.937 -19.948 1.00 91.25 346 ARG A CA 1
ATOM 2838 C C . ARG A 1 346 ? 5.845 -2.168 -18.439 1.00 91.25 346 ARG A C 1
ATOM 2840 O O . ARG A 1 346 ? 5.380 -1.344 -17.662 1.00 91.25 346 ARG A O 1
ATOM 2847 N N . MET A 1 347 ? 6.508 -3.244 -18.008 1.00 85.81 347 MET A N 1
ATOM 2848 C CA . MET A 1 347 ? 6.804 -3.487 -16.586 1.00 85.81 347 MET A CA 1
ATOM 2849 C C . MET A 1 347 ? 7.755 -2.440 -15.982 1.00 85.81 347 MET A C 1
ATOM 2851 O O . MET A 1 347 ? 7.764 -2.279 -14.767 1.00 85.81 347 MET A O 1
ATOM 2855 N N . LEU A 1 348 ? 8.530 -1.742 -16.817 1.00 84.50 348 LEU A N 1
ATOM 2856 C CA . LEU A 1 348 ? 9.422 -0.635 -16.451 1.00 84.50 348 LEU A CA 1
ATOM 2857 C C . LEU A 1 348 ? 8.830 0.739 -16.812 1.00 84.50 348 LEU A C 1
ATOM 2859 O O . LEU A 1 348 ? 9.558 1.725 -16.865 1.00 84.50 348 LEU A O 1
ATOM 2863 N N . CYS A 1 349 ? 7.518 0.809 -17.059 1.00 89.38 349 CYS A N 1
ATOM 2864 C CA . CYS A 1 349 ? 6.793 2.038 -17.399 1.00 89.38 349 CYS A CA 1
ATOM 2865 C C . CYS A 1 349 ? 7.171 2.655 -18.762 1.00 89.38 349 CYS A C 1
ATOM 2867 O O . CYS A 1 349 ? 6.915 3.832 -19.017 1.00 89.38 349 CYS A O 1
ATOM 2869 N N . TYR A 1 350 ? 7.790 1.874 -19.652 1.00 89.31 350 TYR A N 1
ATOM 2870 C CA . TYR A 1 350 ? 8.189 2.323 -20.986 1.00 89.31 350 TYR A CA 1
ATOM 2871 C C . TYR A 1 350 ? 7.174 1.926 -22.056 1.00 89.31 350 TYR A C 1
ATOM 2873 O O . TYR A 1 350 ? 6.532 0.877 -21.973 1.00 89.31 350 TYR A O 1
ATOM 2881 N N . ILE A 1 351 ? 7.097 2.740 -23.108 1.00 91.44 351 ILE A N 1
ATOM 2882 C CA . ILE A 1 351 ? 6.213 2.567 -24.260 1.00 91.44 351 ILE A CA 1
ATOM 2883 C C . ILE A 1 351 ? 7.009 1.921 -25.405 1.00 91.44 351 ILE A C 1
ATOM 2885 O O . ILE A 1 351 ? 7.811 2.596 -26.057 1.00 91.44 351 ILE A O 1
ATOM 2889 N N . PRO A 1 352 ? 6.862 0.610 -25.663 1.00 94.00 352 PRO A N 1
ATOM 2890 C CA . PRO A 1 352 ? 7.634 -0.047 -26.705 1.00 94.00 352 PRO A CA 1
ATOM 2891 C C . PRO A 1 352 ? 7.024 0.186 -28.094 1.00 94.00 352 PRO A C 1
ATOM 2893 O O . PRO A 1 352 ? 5.822 0.014 -28.289 1.00 94.00 352 PRO A O 1
ATOM 2896 N N . HIS A 1 353 ? 7.863 0.475 -29.088 1.00 95.62 353 HIS A N 1
ATOM 2897 C CA . HIS A 1 353 ? 7.428 0.730 -30.461 1.00 95.62 353 HIS A CA 1
ATOM 2898 C C . HIS A 1 353 ? 8.283 -0.042 -31.469 1.00 95.62 353 HIS A C 1
ATOM 2900 O O . HIS A 1 353 ? 9.493 0.150 -31.541 1.00 95.62 353 HIS A O 1
ATOM 2906 N N . VAL A 1 354 ? 7.667 -0.934 -32.249 1.00 96.62 354 VAL A N 1
ATOM 2907 C CA . VAL A 1 354 ? 8.368 -1.664 -33.319 1.00 96.62 354 VAL A CA 1
ATOM 2908 C C . VAL A 1 354 ? 8.448 -0.778 -34.551 1.00 96.62 354 VAL A C 1
ATOM 2910 O O . VAL A 1 354 ? 7.420 -0.308 -35.024 1.00 96.62 354 VAL A O 1
ATOM 2913 N N . THR A 1 355 ? 9.660 -0.586 -35.062 1.00 95.38 355 THR A N 1
ATOM 2914 C CA . THR A 1 355 ? 9.967 0.386 -36.117 1.00 95.38 355 THR A CA 1
ATOM 2915 C C . THR A 1 355 ? 11.113 -0.113 -37.010 1.00 95.38 355 THR A C 1
ATOM 2917 O O . THR A 1 355 ? 11.687 -1.184 -36.775 1.00 95.38 355 THR A O 1
ATOM 2920 N N . ASP A 1 356 ? 11.464 0.641 -38.047 1.00 94.50 356 ASP A N 1
ATOM 2921 C CA . ASP A 1 356 ? 12.637 0.417 -38.893 1.00 94.50 356 ASP A CA 1
ATOM 2922 C C . ASP A 1 356 ? 13.674 1.542 -38.738 1.00 94.50 356 ASP A C 1
ATOM 2924 O O . ASP A 1 356 ? 13.528 2.446 -37.917 1.00 94.50 356 ASP A O 1
ATOM 2928 N N . ARG A 1 357 ? 14.794 1.445 -39.465 1.00 91.44 357 ARG A N 1
ATOM 2929 C CA . ARG A 1 357 ? 15.881 2.426 -39.345 1.00 91.44 357 ARG A CA 1
ATOM 2930 C C . ARG A 1 357 ? 15.476 3.809 -39.868 1.00 91.44 357 ARG A C 1
ATOM 2932 O O . ARG A 1 357 ? 15.902 4.800 -39.289 1.00 91.44 357 ARG A O 1
ATOM 2939 N N . GLU A 1 358 ? 14.672 3.877 -40.927 1.00 93.69 358 GLU A N 1
ATOM 2940 C CA . GLU A 1 358 ? 14.261 5.146 -41.534 1.00 93.69 358 GLU A CA 1
ATOM 2941 C C . GLU A 1 358 ? 13.330 5.918 -40.594 1.00 93.69 358 GLU A C 1
ATOM 2943 O O . GLU A 1 358 ? 13.538 7.104 -40.332 1.00 93.69 358 GLU A O 1
ATOM 2948 N N . GLU A 1 359 ? 12.341 5.234 -40.022 1.00 93.12 359 GLU A N 1
ATOM 2949 C CA . GLU A 1 359 ? 11.448 5.830 -39.036 1.00 93.12 359 GLU A CA 1
ATOM 2950 C C . GLU A 1 359 ? 12.182 6.149 -37.724 1.00 93.12 359 GLU A C 1
ATOM 2952 O O . GLU A 1 359 ? 11.960 7.222 -37.169 1.00 93.12 359 GLU A O 1
ATOM 2957 N N . ALA A 1 360 ? 13.113 5.309 -37.258 1.00 89.75 360 ALA A N 1
ATOM 2958 C CA . ALA A 1 360 ? 13.933 5.622 -36.083 1.00 89.75 360 ALA A CA 1
ATOM 2959 C C . ALA A 1 360 ? 14.775 6.903 -36.268 1.00 89.75 360 ALA A C 1
ATOM 2961 O O . ALA A 1 360 ? 14.838 7.741 -35.363 1.00 89.75 360 ALA A O 1
ATOM 2962 N N . ASP A 1 361 ? 15.372 7.097 -37.448 1.00 87.75 361 ASP A N 1
ATOM 2963 C CA . ASP A 1 361 ? 16.098 8.326 -37.790 1.00 87.75 361 ASP A CA 1
ATOM 2964 C C . ASP A 1 361 ? 15.148 9.537 -37.831 1.00 87.75 361 ASP A C 1
ATOM 2966 O O . ASP A 1 361 ? 15.498 10.639 -37.386 1.00 87.75 361 ASP A O 1
ATOM 2970 N N . ARG A 1 362 ? 13.910 9.339 -38.299 1.00 92.38 362 ARG A N 1
ATOM 2971 C CA . ARG A 1 362 ? 12.871 10.374 -38.291 1.00 92.38 362 ARG A CA 1
ATOM 2972 C C . ARG A 1 362 ? 12.417 10.728 -36.876 1.00 92.38 362 ARG A C 1
ATOM 2974 O O . ARG A 1 362 ? 12.367 11.907 -36.557 1.00 92.38 362 ARG A O 1
ATOM 2981 N N . ILE A 1 363 ? 12.174 9.750 -36.004 1.00 88.50 363 ILE A N 1
ATOM 2982 C CA . ILE A 1 363 ? 11.853 9.960 -34.579 1.00 88.50 363 ILE A CA 1
ATOM 2983 C C . ILE A 1 363 ? 12.932 10.817 -33.896 1.00 88.50 363 ILE A C 1
ATOM 2985 O O . ILE A 1 363 ? 12.635 11.682 -33.067 1.00 88.50 363 ILE A O 1
ATOM 2989 N N . SER A 1 364 ? 14.202 10.593 -34.243 1.00 81.94 364 SER A N 1
ATOM 2990 C CA . SER A 1 364 ? 15.311 11.360 -33.676 1.00 81.94 364 SER A CA 1
ATOM 2991 C C . SER A 1 364 ? 15.415 12.785 -34.228 1.00 81.94 364 SER A C 1
ATOM 2993 O O . SER A 1 364 ? 15.908 13.657 -33.512 1.00 81.94 364 SER A O 1
ATOM 2995 N N . SER A 1 365 ? 15.025 13.023 -35.482 1.00 89.94 365 SER A N 1
ATOM 2996 C CA . SER A 1 365 ? 15.306 14.279 -36.197 1.00 89.94 365 SER A CA 1
ATOM 2997 C C . SER A 1 365 ? 14.091 15.192 -36.407 1.00 89.94 365 SER A C 1
ATOM 2999 O O . SER A 1 365 ? 14.275 16.394 -36.591 1.00 89.94 365 SER A O 1
ATOM 3001 N N . ASP A 1 366 ? 12.870 14.659 -36.342 1.00 94.00 366 ASP A N 1
ATOM 3002 C CA . ASP A 1 366 ? 11.599 15.367 -36.530 1.00 94.00 366 ASP A CA 1
ATOM 3003 C C . ASP A 1 366 ? 10.815 15.377 -35.208 1.00 94.00 366 ASP A C 1
ATOM 3005 O O . ASP A 1 366 ? 10.183 14.395 -34.817 1.00 94.00 366 ASP A O 1
ATOM 3009 N N . GLU A 1 367 ? 10.896 16.502 -34.495 1.00 90.25 367 GLU A N 1
ATOM 3010 C CA . GLU A 1 367 ? 10.251 16.699 -33.193 1.00 90.25 367 GLU A CA 1
ATOM 3011 C C . GLU A 1 367 ? 8.734 16.538 -33.263 1.00 90.25 367 GLU A C 1
ATOM 3013 O O . GLU A 1 367 ? 8.168 15.800 -32.461 1.00 90.25 367 GLU A O 1
ATOM 3018 N N . LYS A 1 368 ? 8.095 17.132 -34.277 1.00 94.06 368 LYS A N 1
ATOM 3019 C CA . LYS A 1 368 ? 6.648 17.031 -34.454 1.00 94.06 368 LYS A CA 1
ATOM 3020 C C . LYS A 1 368 ? 6.222 15.587 -34.701 1.00 94.06 368 LYS A C 1
ATOM 3022 O O . LYS A 1 368 ? 5.272 15.112 -34.092 1.00 94.06 368 LYS A O 1
ATOM 3027 N N . TYR A 1 369 ? 6.933 14.873 -35.576 1.00 94.25 369 TYR A N 1
ATOM 3028 C CA . TYR A 1 369 ? 6.637 13.460 -35.814 1.00 94.25 369 TYR A CA 1
ATOM 3029 C C . TYR A 1 369 ? 6.779 12.624 -34.543 1.00 94.25 369 TYR A C 1
ATOM 3031 O O . TYR A 1 369 ? 5.950 11.754 -34.285 1.00 94.25 369 TYR A O 1
ATOM 3039 N N . ARG A 1 370 ? 7.824 12.881 -33.748 1.00 91.69 370 ARG A N 1
ATOM 3040 C CA . ARG A 1 370 ? 8.038 12.195 -32.473 1.00 91.69 370 ARG A CA 1
ATOM 3041 C C . ARG A 1 370 ? 6.896 12.463 -31.495 1.00 91.69 370 ARG A C 1
ATOM 3043 O O . ARG A 1 370 ? 6.449 11.514 -30.864 1.00 91.69 370 ARG A O 1
ATOM 3050 N N . GLU A 1 371 ? 6.426 13.702 -31.380 1.00 90.44 371 GLU A N 1
ATOM 3051 C CA . GLU A 1 371 ? 5.291 14.065 -30.518 1.00 90.44 371 GLU A CA 1
ATOM 3052 C C . GLU A 1 371 ? 3.987 13.391 -30.962 1.00 90.44 371 GLU A C 1
ATOM 3054 O O . GLU A 1 371 ? 3.347 12.724 -30.144 1.00 90.44 371 GLU A O 1
ATOM 3059 N N . ASP A 1 372 ? 3.651 13.483 -32.256 1.00 94.94 372 ASP A N 1
ATOM 3060 C CA . ASP A 1 372 ? 2.464 12.856 -32.857 1.00 94.94 372 ASP A CA 1
ATOM 3061 C C . ASP A 1 372 ? 2.495 11.322 -32.671 1.00 94.94 372 ASP A C 1
ATOM 3063 O O . ASP A 1 372 ? 1.485 10.681 -32.364 1.00 94.94 372 ASP A O 1
ATOM 3067 N N . LEU A 1 373 ? 3.672 10.706 -32.842 1.00 94.75 373 LEU A N 1
ATOM 3068 C CA . LEU A 1 373 ? 3.877 9.277 -32.610 1.00 94.75 373 LEU A CA 1
ATOM 3069 C C . LEU A 1 373 ? 3.700 8.921 -31.134 1.00 94.75 373 LEU A C 1
ATOM 3071 O O . LEU A 1 373 ? 3.020 7.945 -30.826 1.00 94.75 373 LEU A O 1
ATOM 3075 N N . PHE A 1 374 ? 4.317 9.685 -30.234 1.00 93.19 374 PHE A N 1
ATOM 3076 C CA . PHE A 1 374 ? 4.256 9.427 -28.801 1.00 93.19 374 PHE A CA 1
ATOM 3077 C C . PHE A 1 374 ? 2.810 9.476 -28.303 1.00 93.19 374 PHE A C 1
ATOM 3079 O O . PHE A 1 374 ? 2.364 8.539 -27.654 1.00 93.19 374 PHE A O 1
ATOM 3086 N N . GLU A 1 375 ? 2.049 10.494 -28.716 1.00 95.19 375 GLU A N 1
ATOM 3087 C CA . GLU A 1 375 ? 0.619 10.618 -28.415 1.00 95.19 375 GLU A CA 1
ATOM 3088 C C . GLU A 1 375 ? -0.199 9.411 -28.894 1.00 95.19 375 GLU A C 1
ATOM 3090 O O . GLU A 1 375 ? -1.029 8.872 -28.157 1.00 95.19 375 GLU A O 1
ATOM 3095 N N . ARG A 1 376 ? 0.058 8.936 -30.118 1.00 97.06 376 ARG A N 1
ATOM 3096 C CA . ARG A 1 376 ? -0.604 7.734 -30.635 1.00 97.06 376 ARG A CA 1
ATOM 3097 C C . ARG A 1 376 ? -0.280 6.502 -29.790 1.00 97.06 376 ARG A C 1
ATOM 3099 O O . ARG A 1 376 ? -1.180 5.723 -29.488 1.00 97.06 376 ARG A O 1
ATOM 3106 N N . LEU A 1 377 ? 0.983 6.314 -29.414 1.00 95.50 377 LEU A N 1
ATOM 3107 C CA . LEU A 1 377 ? 1.401 5.155 -28.625 1.00 95.50 377 LEU A CA 1
ATOM 3108 C C . LEU A 1 377 ? 0.864 5.204 -27.189 1.00 95.50 377 LEU A C 1
ATOM 3110 O O . LEU A 1 377 ? 0.513 4.166 -26.635 1.00 95.50 377 LEU A O 1
ATOM 3114 N N . GLU A 1 378 ? 0.757 6.390 -26.595 1.00 95.25 378 GLU A N 1
ATOM 3115 C CA . GLU A 1 378 ? 0.088 6.597 -25.308 1.00 95.25 378 GLU A CA 1
ATOM 3116 C C . GLU A 1 378 ? -1.375 6.138 -25.363 1.00 95.25 378 GLU A C 1
ATOM 3118 O O . GLU A 1 378 ? -1.815 5.373 -24.502 1.00 95.25 378 GLU A O 1
ATOM 3123 N N . CYS A 1 379 ? -2.100 6.509 -26.423 1.00 96.94 379 CYS A N 1
ATOM 3124 C CA . CYS A 1 379 ? -3.463 6.034 -26.658 1.00 96.94 379 CYS A CA 1
ATOM 3125 C C . CYS A 1 379 ? -3.533 4.503 -26.784 1.00 96.94 379 CYS A C 1
ATOM 3127 O O . CYS A 1 379 ? -4.409 3.883 -26.184 1.00 96.94 379 CYS A O 1
ATOM 3129 N N . GLU A 1 380 ? -2.603 3.883 -27.518 1.00 95.50 380 GLU A N 1
ATOM 3130 C CA . GLU A 1 380 ? -2.529 2.421 -27.673 1.00 95.50 380 GLU A CA 1
ATOM 3131 C C . GLU A 1 380 ? -2.259 1.706 -26.333 1.00 95.50 380 GLU A C 1
ATOM 3133 O O . GLU A 1 380 ? -2.809 0.632 -26.076 1.00 95.50 380 GLU A O 1
ATOM 3138 N N . ILE A 1 381 ? -1.441 2.293 -25.449 1.00 94.12 381 ILE A N 1
ATOM 3139 C CA . ILE A 1 381 ? -1.189 1.752 -24.104 1.00 94.12 381 ILE A CA 1
ATOM 3140 C C . ILE A 1 381 ? -2.446 1.820 -23.241 1.00 94.12 381 ILE A C 1
ATOM 3142 O O . ILE A 1 381 ? -2.783 0.824 -22.596 1.00 94.12 381 ILE A O 1
ATOM 3146 N N . VAL A 1 382 ? -3.158 2.949 -23.245 1.00 96.19 382 VAL A N 1
ATOM 3147 C CA . VAL A 1 382 ? -4.415 3.076 -22.494 1.00 96.19 382 VAL A CA 1
ATOM 3148 C C . VAL A 1 382 ? -5.463 2.112 -23.051 1.00 96.19 382 VAL A C 1
ATOM 3150 O O . VAL A 1 382 ? -6.089 1.389 -22.281 1.00 96.19 382 VAL A O 1
ATOM 3153 N N . GLU A 1 383 ? -5.595 1.996 -24.375 1.00 96.56 383 GLU A N 1
ATOM 3154 C CA . GLU A 1 383 ? -6.490 1.020 -25.009 1.00 96.56 383 GLU A CA 1
ATOM 3155 C C . GLU A 1 383 ? -6.155 -0.412 -24.562 1.00 96.56 383 GLU A C 1
ATOM 3157 O O . GLU A 1 383 ? -7.039 -1.166 -24.149 1.00 96.56 383 GLU A O 1
ATOM 3162 N N . HIS A 1 384 ? -4.866 -0.771 -24.536 1.00 94.75 384 HIS A N 1
ATOM 3163 C CA . HIS A 1 384 ? -4.419 -2.051 -23.993 1.00 94.75 384 HIS A CA 1
ATOM 3164 C C . HIS A 1 384 ? -4.807 -2.228 -22.517 1.00 94.75 384 HIS A C 1
ATOM 3166 O O . HIS A 1 384 ? -5.298 -3.292 -22.136 1.00 94.75 384 HIS A O 1
ATOM 3172 N N . TRP A 1 385 ? -4.605 -1.217 -21.675 1.00 95.56 385 TRP A N 1
ATOM 3173 C CA . TRP A 1 385 ? -4.937 -1.277 -20.250 1.00 95.56 385 TRP A CA 1
ATOM 3174 C C . TRP A 1 385 ? -6.420 -1.507 -19.994 1.00 95.56 385 TRP A C 1
ATOM 3176 O O . TRP A 1 385 ? -6.758 -2.315 -19.124 1.00 95.56 385 TRP A O 1
ATOM 3186 N N . LEU A 1 386 ? -7.288 -0.858 -20.769 1.00 97.19 386 LEU A N 1
ATOM 3187 C CA . LEU A 1 386 ? -8.736 -1.034 -20.682 1.00 97.19 386 LEU A CA 1
ATOM 3188 C C . LEU A 1 386 ? -9.144 -2.476 -21.023 1.00 97.19 386 LEU A C 1
ATOM 3190 O O . LEU A 1 386 ? -9.970 -3.066 -20.325 1.00 97.19 386 LEU A O 1
ATOM 3194 N N . THR A 1 387 ? -8.452 -3.134 -21.964 1.00 96.62 387 THR A N 1
ATOM 3195 C CA . THR A 1 387 ? -8.705 -4.558 -22.273 1.00 96.62 387 THR A CA 1
ATOM 3196 C C . THR A 1 387 ? -8.444 -5.511 -21.100 1.00 96.62 387 THR A C 1
ATOM 3198 O O . THR A 1 387 ? -8.926 -6.642 -21.103 1.00 96.62 387 THR A O 1
ATOM 3201 N N . LEU A 1 388 ? -7.702 -5.081 -20.072 1.00 95.88 388 LEU A N 1
ATOM 3202 C CA . LEU A 1 388 ? -7.407 -5.897 -18.891 1.00 95.88 388 LEU A CA 1
ATOM 3203 C C . LEU A 1 388 ? -8.541 -5.906 -17.859 1.00 95.88 388 LEU A C 1
ATOM 3205 O O . LEU A 1 388 ? -8.496 -6.743 -16.947 1.00 95.88 388 LEU A O 1
ATOM 3209 N N . ILE A 1 389 ? -9.508 -4.989 -17.981 1.00 97.69 389 ILE A N 1
ATOM 3210 C CA . ILE A 1 389 ? -10.600 -4.776 -17.027 1.00 97.69 389 ILE A CA 1
ATOM 3211 C C . ILE A 1 389 ? -11.542 -5.985 -16.935 1.00 97.69 389 ILE A C 1
ATOM 3213 O O . ILE A 1 389 ? -11.725 -6.464 -15.812 1.00 97.69 389 ILE A O 1
ATOM 3217 N N . PRO A 1 390 ? -12.120 -6.519 -18.035 1.00 94.81 390 PRO A N 1
ATOM 3218 C CA . PRO A 1 390 ? -13.170 -7.541 -17.946 1.00 94.81 390 PRO A CA 1
ATOM 3219 C C . PRO A 1 390 ? -12.739 -8.811 -17.200 1.00 94.81 390 PRO A C 1
ATOM 3221 O O . PRO A 1 390 ? -13.514 -9.392 -16.448 1.00 94.81 390 PRO A O 1
ATOM 3224 N N . ASP A 1 391 ? -11.472 -9.207 -17.333 1.00 91.81 391 ASP A N 1
ATOM 3225 C CA . ASP A 1 391 ? -10.943 -10.396 -16.654 1.00 91.81 391 ASP A CA 1
ATOM 3226 C C . ASP A 1 391 ? -10.723 -10.181 -15.143 1.00 91.81 391 ASP A C 1
ATOM 3228 O O . ASP A 1 391 ? -10.667 -11.132 -14.352 1.00 91.81 391 ASP A O 1
ATOM 3232 N N . ARG A 1 392 ? -10.543 -8.926 -14.717 1.00 94.38 392 ARG A N 1
ATOM 3233 C CA . ARG A 1 392 ? -10.054 -8.580 -13.372 1.00 94.38 392 ARG A CA 1
ATOM 3234 C C . ARG A 1 392 ? -11.130 -8.001 -12.483 1.00 94.38 392 ARG A C 1
ATOM 3236 O O . ARG A 1 392 ? -11.201 -8.397 -11.322 1.00 94.38 392 ARG A O 1
ATOM 3243 N N . VAL A 1 393 ? -11.984 -7.146 -13.027 1.00 96.94 393 VAL A N 1
ATOM 3244 C CA . VAL A 1 393 ? -12.968 -6.385 -12.262 1.00 96.94 393 VAL A CA 1
ATOM 3245 C C . VAL A 1 393 ? -14.360 -6.993 -12.459 1.00 96.94 393 VAL A C 1
ATOM 3247 O O . VAL A 1 393 ? -14.795 -7.098 -13.607 1.00 96.94 393 VAL A O 1
ATOM 3250 N N . PRO A 1 394 ? -15.068 -7.396 -11.383 1.00 94.38 394 PRO A N 1
ATOM 3251 C CA . PRO A 1 394 ? -16.421 -7.945 -11.485 1.00 94.38 394 PRO A CA 1
ATOM 3252 C C . PRO A 1 394 ? -17.402 -6.980 -12.159 1.00 94.38 394 PRO A C 1
ATOM 3254 O O . PRO A 1 394 ? -17.257 -5.760 -12.056 1.00 94.38 394 PRO A O 1
ATOM 3257 N N . ASP A 1 395 ? -18.423 -7.515 -12.831 1.00 93.19 395 ASP A N 1
ATOM 3258 C CA . ASP A 1 395 ? -19.333 -6.712 -13.660 1.00 93.19 395 ASP A CA 1
ATOM 3259 C C . ASP A 1 395 ? -20.104 -5.640 -12.879 1.00 93.19 395 ASP A C 1
ATOM 3261 O O . ASP A 1 395 ? -20.384 -4.568 -13.413 1.00 93.19 395 ASP A O 1
ATOM 3265 N N . ASN A 1 396 ? -20.392 -5.900 -11.605 1.00 91.88 396 ASN A N 1
ATOM 3266 C CA . ASN A 1 396 ? -21.120 -4.993 -10.722 1.00 91.88 396 ASN A CA 1
ATOM 3267 C C . ASN A 1 396 ? -20.265 -3.854 -10.140 1.00 91.88 396 ASN A C 1
ATOM 3269 O O . ASN A 1 396 ? -20.828 -2.961 -9.515 1.00 91.88 396 ASN A O 1
ATOM 3273 N N . VAL A 1 397 ? -18.941 -3.881 -10.318 1.00 97.50 397 VAL A N 1
ATOM 3274 C CA . VAL A 1 397 ? -18.039 -2.841 -9.804 1.00 97.50 397 VAL A CA 1
ATOM 3275 C C . VAL A 1 397 ? -17.954 -1.697 -10.807 1.00 97.50 397 VAL A C 1
ATOM 3277 O O . VAL A 1 397 ? -17.660 -1.918 -11.985 1.00 97.50 397 VAL A O 1
ATOM 3280 N N . ARG A 1 398 ? -18.197 -0.469 -10.344 1.00 98.06 398 ARG A N 1
ATOM 3281 C CA . ARG A 1 398 ? -18.060 0.745 -11.163 1.00 98.06 398 ARG A CA 1
ATOM 3282 C C . ARG A 1 398 ? -16.594 1.127 -11.310 1.00 98.06 398 ARG A C 1
ATOM 3284 O O . ARG A 1 398 ? -15.813 0.958 -10.382 1.00 98.06 398 ARG A O 1
ATOM 3291 N N . ILE A 1 399 ? -16.212 1.674 -12.457 1.00 98.50 399 ILE A N 1
ATOM 3292 C CA . ILE A 1 399 ? -14.836 2.113 -12.707 1.00 98.50 399 ILE A CA 1
ATOM 3293 C C . ILE A 1 399 ? -14.894 3.548 -13.200 1.00 98.50 399 ILE A C 1
ATOM 3295 O O . ILE A 1 399 ? -15.431 3.808 -14.272 1.00 98.50 399 ILE A O 1
ATOM 3299 N N . LEU A 1 400 ? -14.387 4.472 -12.395 1.00 98.44 400 LEU A N 1
ATOM 3300 C CA . LEU A 1 400 ? -14.361 5.899 -12.674 1.00 98.44 400 LEU A CA 1
ATOM 3301 C C . LEU A 1 400 ? -12.919 6.279 -12.993 1.00 98.44 400 LEU A C 1
ATOM 3303 O O . LEU A 1 400 ? -12.020 5.998 -12.198 1.00 98.44 400 LEU A O 1
ATOM 3307 N N . ILE A 1 401 ? -12.703 6.909 -14.144 1.00 98.12 401 ILE A N 1
ATOM 3308 C CA . ILE A 1 401 ? -11.378 7.382 -14.551 1.00 98.12 401 ILE A CA 1
ATOM 3309 C C . ILE A 1 401 ? -11.464 8.864 -14.909 1.00 98.12 401 ILE A C 1
ATOM 3311 O O . ILE A 1 401 ? -12.280 9.265 -15.745 1.00 98.12 401 ILE A O 1
ATOM 3315 N N . SER A 1 402 ? -10.592 9.651 -14.282 1.00 96.69 402 SER A N 1
ATOM 3316 C CA . SER A 1 402 ? -10.237 11.010 -14.693 1.00 96.69 402 SER A CA 1
ATOM 3317 C C . SER A 1 402 ? -8.760 11.040 -15.097 1.00 96.69 402 SER A C 1
ATOM 3319 O O . SER A 1 402 ? -7.965 10.373 -14.432 1.00 96.69 402 SER A O 1
ATOM 3321 N N . PRO A 1 403 ? -8.377 11.779 -16.151 1.00 96.31 403 PRO A N 1
ATOM 3322 C CA . PRO A 1 403 ? -6.984 12.090 -16.461 1.00 96.31 403 PRO A CA 1
ATOM 3323 C C . PRO A 1 403 ? -6.329 12.981 -15.388 1.00 96.31 403 PRO A C 1
ATOM 3325 O O . PRO A 1 403 ? -7.006 13.534 -14.523 1.00 96.31 403 PRO A O 1
ATOM 3328 N N . GLY A 1 404 ? -5.002 13.092 -15.448 1.00 95.81 404 GLY A N 1
ATOM 3329 C CA . GLY A 1 404 ? -4.162 13.991 -14.646 1.00 95.81 404 GLY A CA 1
ATOM 3330 C C . GLY A 1 404 ? -3.477 15.030 -15.527 1.00 95.81 404 GLY A C 1
ATOM 3331 O O . GLY A 1 404 ? -3.759 15.103 -16.726 1.00 95.81 404 GLY A O 1
ATOM 3332 N N . ASN A 1 405 ? -2.586 15.846 -14.962 1.00 95.25 405 ASN A N 1
ATOM 3333 C CA . ASN A 1 405 ? -1.982 16.949 -15.714 1.00 95.25 405 ASN A CA 1
ATOM 3334 C C . ASN A 1 405 ? -1.119 16.466 -16.888 1.00 95.25 405 ASN A C 1
ATOM 3336 O O . ASN A 1 405 ? -1.042 17.177 -17.894 1.00 95.25 405 ASN A O 1
ATOM 3340 N N . ASP A 1 406 ? -0.508 15.280 -16.769 1.00 93.44 406 ASP A N 1
ATOM 3341 C CA . ASP A 1 406 ? 0.388 14.707 -17.780 1.00 93.44 406 ASP A CA 1
ATOM 3342 C C . ASP A 1 406 ? -0.364 14.005 -18.926 1.00 93.44 406 ASP A C 1
ATOM 3344 O O . ASP A 1 406 ? 0.196 13.793 -20.004 1.00 93.44 406 ASP A O 1
ATOM 3348 N N . ASP A 1 407 ? -1.643 13.673 -18.736 1.00 95.62 407 ASP A N 1
ATOM 3349 C CA . ASP A 1 407 ? -2.426 12.928 -19.721 1.00 95.62 407 ASP A CA 1
ATOM 3350 C C . ASP A 1 407 ? -2.932 13.835 -20.859 1.00 95.62 407 ASP A C 1
ATOM 3352 O O . ASP A 1 407 ? -3.746 14.748 -20.666 1.00 95.62 407 ASP A O 1
ATOM 3356 N N . LYS A 1 408 ? -2.525 13.531 -22.096 1.00 94.88 408 LYS A N 1
ATOM 3357 C CA . LYS A 1 408 ? -2.975 14.243 -23.304 1.00 94.88 408 LYS A CA 1
ATOM 3358 C C . LYS A 1 408 ? -4.481 14.118 -23.557 1.00 94.88 408 LYS A C 1
ATOM 3360 O O . LYS A 1 408 ? -5.117 13.113 -23.246 1.00 94.88 408 LYS A O 1
ATOM 3365 N N . HIS A 1 409 ? -5.046 15.119 -24.233 1.00 96.06 409 HIS A N 1
ATOM 3366 C CA . HIS A 1 409 ? -6.473 15.170 -24.581 1.00 96.06 409 HIS A CA 1
ATOM 3367 C C . HIS A 1 409 ? -6.974 14.005 -25.443 1.00 96.06 409 HIS A C 1
ATOM 3369 O O . HIS A 1 409 ? -8.139 13.627 -25.348 1.00 96.06 409 HIS A O 1
ATOM 3375 N N . SER A 1 410 ? -6.120 13.413 -26.275 1.00 96.44 410 SER A N 1
ATOM 3376 C CA . SER A 1 410 ? -6.482 12.266 -27.116 1.00 96.44 410 SER A CA 1
ATOM 3377 C C . SER A 1 410 ? -6.848 11.007 -26.327 1.00 96.44 410 SER A C 1
ATOM 3379 O O . SER A 1 410 ? -7.643 10.201 -26.817 1.00 96.44 410 SER A O 1
ATOM 3381 N N . ILE A 1 411 ? -6.349 10.865 -25.095 1.00 95.56 411 ILE A N 1
ATOM 3382 C CA . ILE A 1 411 ? -6.651 9.732 -24.211 1.00 95.56 411 ILE A CA 1
ATOM 3383 C C . ILE A 1 411 ? -8.138 9.713 -23.823 1.00 95.56 411 ILE A C 1
ATOM 3385 O O . ILE A 1 411 ? -8.721 8.639 -23.666 1.00 95.56 411 ILE A O 1
ATOM 3389 N N . ASP A 1 412 ? -8.790 10.878 -23.753 1.00 97.25 412 ASP A N 1
ATOM 3390 C CA . ASP A 1 412 ? -10.202 10.994 -23.369 1.00 97.25 412 ASP A CA 1
ATOM 3391 C C . ASP A 1 412 ? -11.104 10.166 -24.288 1.00 97.25 412 ASP A C 1
ATOM 3393 O O . ASP A 1 412 ? -12.002 9.459 -23.833 1.00 97.25 412 ASP A O 1
ATOM 3397 N N . GLU A 1 413 ? -10.846 10.210 -25.596 1.00 97.12 413 GLU A N 1
ATOM 3398 C CA . GLU A 1 413 ? -11.630 9.475 -26.590 1.00 97.12 413 GLU A CA 1
ATOM 3399 C C . GLU A 1 413 ? -11.362 7.968 -26.562 1.00 97.12 413 GLU A C 1
ATOM 3401 O O . GLU A 1 413 ? -12.188 7.195 -27.050 1.00 97.12 413 GLU A O 1
ATOM 3406 N N . VAL A 1 414 ? -10.232 7.529 -26.003 1.00 97.38 414 VAL A N 1
ATOM 3407 C CA . VAL A 1 414 ? -9.959 6.108 -25.755 1.00 97.38 414 VAL A CA 1
ATOM 3408 C C . VAL A 1 414 ? -10.786 5.634 -24.565 1.00 97.38 414 VAL A C 1
ATOM 3410 O O . VAL A 1 414 ? -11.519 4.654 -24.686 1.00 97.38 414 VAL A O 1
ATOM 3413 N N . ILE A 1 415 ? -10.751 6.371 -23.451 1.00 97.19 415 ILE A N 1
ATOM 3414 C CA . ILE A 1 415 ? -11.474 6.011 -22.223 1.00 97.19 415 ILE A CA 1
ATOM 3415 C C . ILE A 1 415 ? -12.988 6.014 -22.456 1.00 97.19 415 ILE A C 1
ATOM 3417 O O . ILE A 1 415 ? -13.666 5.057 -22.093 1.00 97.19 415 ILE A O 1
ATOM 3421 N N . LYS A 1 416 ? -13.528 7.042 -23.125 1.00 97.44 416 LYS A N 1
ATOM 3422 C CA . LYS A 1 416 ? -14.971 7.161 -23.419 1.00 97.44 416 LYS A CA 1
ATOM 3423 C C . LYS A 1 416 ? -15.538 6.013 -24.259 1.00 97.44 416 LYS A C 1
ATOM 3425 O O . LYS A 1 416 ? -16.749 5.803 -24.246 1.00 97.44 416 LYS A O 1
ATOM 3430 N N . LYS A 1 417 ? -14.706 5.316 -25.041 1.00 96.94 417 LYS A N 1
ATOM 3431 C CA . LYS A 1 417 ? -15.150 4.195 -25.885 1.00 96.94 417 LYS A CA 1
ATOM 3432 C C . LYS A 1 417 ? -15.334 2.902 -25.102 1.00 96.94 417 LYS A C 1
ATOM 3434 O O . LYS A 1 417 ? -16.026 2.014 -25.601 1.00 96.94 417 LYS A O 1
ATOM 3439 N N . ASP A 1 418 ? -14.722 2.774 -23.927 1.00 96.69 418 ASP A N 1
ATOM 3440 C CA . ASP A 1 418 ? -14.825 1.553 -23.140 1.00 96.69 418 ASP A CA 1
ATOM 3441 C C . ASP A 1 418 ? -16.158 1.510 -22.369 1.00 96.69 418 ASP A C 1
ATOM 3443 O O . ASP A 1 418 ? -16.443 2.395 -21.563 1.00 96.69 418 ASP A O 1
ATOM 3447 N N . PRO A 1 419 ? -17.002 0.485 -22.584 1.00 94.81 419 PRO A N 1
ATOM 3448 C CA . PRO A 1 419 ? -18.323 0.412 -21.963 1.00 94.81 419 PRO A CA 1
ATOM 3449 C C . PRO A 1 419 ? -18.292 0.046 -20.469 1.00 94.81 419 PRO A C 1
ATOM 3451 O O . PRO A 1 419 ? -19.331 0.121 -19.812 1.00 94.81 419 PRO A O 1
ATOM 3454 N N . ARG A 1 420 ? -17.150 -0.405 -19.930 1.00 96.06 420 ARG A N 1
ATOM 3455 C CA . ARG A 1 420 ? -16.961 -0.742 -18.508 1.00 96.06 420 ARG A CA 1
ATOM 3456 C C . ARG A 1 420 ? -16.492 0.458 -17.688 1.00 96.06 420 ARG A C 1
ATOM 3458 O O . ARG A 1 420 ? -16.511 0.370 -16.461 1.00 96.06 420 ARG A O 1
ATOM 3465 N N . VAL A 1 421 ? -16.079 1.550 -18.333 1.00 97.62 421 VAL A N 1
ATOM 3466 C CA . VAL A 1 421 ? -15.505 2.723 -17.671 1.00 97.62 421 VAL A CA 1
ATOM 3467 C C . VAL A 1 421 ? -16.414 3.939 -17.790 1.00 97.62 421 VAL A C 1
ATOM 3469 O O . VAL A 1 421 ? -16.965 4.256 -18.839 1.00 97.62 421 VAL A O 1
ATOM 3472 N N . ILE A 1 422 ? -16.539 4.658 -16.682 1.00 98.25 422 ILE A N 1
ATOM 3473 C CA . ILE A 1 422 ? -17.162 5.969 -16.601 1.00 98.25 422 ILE A CA 1
ATOM 3474 C C . ILE A 1 422 ? -16.040 7.004 -16.712 1.00 98.25 422 ILE A C 1
ATOM 3476 O O . ILE A 1 422 ? -15.265 7.201 -15.775 1.00 98.25 422 ILE A O 1
ATOM 3480 N N . PHE A 1 423 ? -15.952 7.662 -17.866 1.00 98.12 423 PHE A N 1
ATOM 3481 C CA . PHE A 1 423 ? -15.103 8.840 -18.035 1.00 98.12 423 PHE A CA 1
ATOM 3482 C C . PHE A 1 423 ? -15.690 10.008 -17.232 1.00 98.12 423 PHE A C 1
ATOM 3484 O O . PHE A 1 423 ? -16.835 10.396 -17.478 1.00 98.12 423 PHE A O 1
ATOM 3491 N N . ALA A 1 424 ? -14.935 10.535 -16.266 1.00 96.81 424 ALA A N 1
ATOM 3492 C CA . ALA A 1 424 ? -15.461 11.454 -15.252 1.00 96.81 424 ALA A CA 1
ATOM 3493 C C . ALA A 1 424 ? -14.910 12.893 -15.327 1.00 96.81 424 ALA A C 1
ATOM 3495 O O . ALA A 1 424 ? -15.359 13.741 -14.561 1.00 96.81 424 ALA A O 1
ATOM 3496 N N . GLU A 1 425 ? -13.973 13.189 -16.233 1.00 97.69 425 GLU A N 1
ATOM 3497 C CA . GLU A 1 425 ? -13.304 14.498 -16.304 1.00 97.69 425 GLU A CA 1
ATOM 3498 C C . GLU A 1 425 ? -14.277 15.675 -16.463 1.00 97.69 425 GLU A C 1
ATOM 3500 O O . GLU A 1 425 ? -15.111 15.679 -17.369 1.00 97.69 425 GLU A O 1
ATOM 3505 N N . GLU A 1 426 ? -14.135 16.690 -15.605 1.00 97.06 426 GLU A N 1
ATOM 3506 C CA . GLU A 1 426 ? -15.003 17.878 -15.536 1.00 97.06 426 GLU A CA 1
ATOM 3507 C C . GLU A 1 426 ? -16.507 17.555 -15.337 1.00 97.06 426 GLU A C 1
ATOM 3509 O O . GLU A 1 426 ? -17.405 18.338 -15.687 1.00 97.06 426 GLU A O 1
ATOM 3514 N N . GLU A 1 427 ? -16.810 16.409 -14.723 1.00 97.56 427 GLU A N 1
ATOM 3515 C CA . GLU A 1 427 ? -18.170 15.934 -14.474 1.00 97.56 427 GLU A CA 1
ATOM 3516 C C . GLU A 1 427 ? -18.423 15.523 -13.017 1.00 97.56 427 GLU A C 1
ATOM 3518 O O . GLU A 1 427 ? -17.513 15.352 -12.203 1.00 97.56 427 GLU A O 1
ATOM 3523 N N . VAL A 1 428 ? -19.713 15.388 -12.691 1.00 98.38 428 VAL A N 1
ATOM 3524 C CA . VAL A 1 428 ? -20.193 14.768 -11.449 1.00 98.38 428 VAL A CA 1
ATOM 3525 C C . VAL A 1 428 ? -20.880 13.460 -11.812 1.00 98.38 428 VAL A C 1
ATOM 3527 O O . VAL A 1 428 ? -21.888 13.447 -12.523 1.00 98.38 428 VAL A O 1
ATOM 3530 N N . VAL A 1 429 ? -20.343 12.352 -11.319 1.00 97.88 429 VAL A N 1
ATOM 3531 C CA . VAL A 1 429 ? -20.825 10.999 -11.605 1.00 97.88 429 VAL A CA 1
ATOM 3532 C C . VAL A 1 429 ? -21.330 10.331 -10.331 1.00 97.88 429 VAL A C 1
ATOM 3534 O O . VAL A 1 429 ? -20.923 10.671 -9.226 1.00 97.88 429 VAL A O 1
ATOM 3537 N N . GLN A 1 430 ? -22.256 9.386 -10.467 1.00 96.69 430 GLN A N 1
ATOM 3538 C CA . GLN A 1 430 ? -22.785 8.658 -9.313 1.00 96.69 430 GLN A CA 1
ATOM 3539 C C . GLN A 1 430 ? -21.791 7.574 -8.882 1.00 96.69 430 GLN A C 1
ATOM 3541 O O . GLN A 1 430 ? -21.448 6.701 -9.690 1.00 96.69 430 GLN A O 1
ATOM 3546 N N . LEU A 1 431 ? -21.371 7.607 -7.618 1.00 95.62 431 LEU A N 1
ATOM 3547 C CA . LEU A 1 431 ? -20.581 6.535 -7.013 1.00 95.62 431 LEU A CA 1
ATOM 3548 C C . LEU A 1 431 ? -21.479 5.340 -6.678 1.00 95.62 431 LEU A C 1
ATOM 3550 O O . LEU A 1 431 ? -21.137 4.197 -6.962 1.00 95.62 431 LEU A O 1
ATOM 3554 N N . ASP A 1 432 ? -22.664 5.635 -6.154 1.00 94.31 432 ASP A N 1
ATOM 3555 C CA . ASP A 1 432 ? -23.729 4.695 -5.817 1.00 94.31 432 ASP A CA 1
ATOM 3556 C C . ASP A 1 432 ? -25.098 5.400 -5.946 1.00 94.31 432 ASP A C 1
ATOM 3558 O O . ASP A 1 432 ? -25.239 6.301 -6.773 1.00 94.31 432 ASP A O 1
ATOM 3562 N N . ASP A 1 433 ? -26.125 4.964 -5.213 1.00 89.44 433 ASP A N 1
ATOM 3563 C CA . ASP A 1 433 ? -27.473 5.549 -5.265 1.00 89.44 433 ASP A CA 1
ATOM 3564 C C . ASP A 1 433 ? -27.621 6.856 -4.449 1.00 89.44 433 ASP A C 1
ATOM 3566 O O . ASP A 1 433 ? -28.606 7.582 -4.611 1.00 89.44 433 ASP A O 1
ATOM 3570 N N . GLU A 1 434 ? -26.671 7.157 -3.564 1.00 93.25 434 GLU A N 1
ATOM 3571 C CA . GLU A 1 434 ? -26.696 8.260 -2.600 1.00 93.25 434 GLU A CA 1
ATOM 3572 C C . GLU A 1 434 ? -25.499 9.220 -2.726 1.00 93.25 434 GLU A C 1
ATOM 3574 O O . GLU A 1 434 ? -25.676 10.423 -2.500 1.00 93.25 434 GLU A O 1
ATOM 3579 N N . HIS A 1 435 ? -24.313 8.723 -3.086 1.00 97.75 435 HIS A N 1
ATOM 3580 C CA . HIS A 1 435 ? -23.076 9.500 -3.151 1.00 97.75 435 HIS A CA 1
ATOM 3581 C C . HIS A 1 435 ? -22.656 9.843 -4.585 1.00 97.75 435 HIS A C 1
ATOM 3583 O O . HIS A 1 435 ? -22.810 9.067 -5.535 1.00 97.75 435 HIS A O 1
ATOM 3589 N N . GLU A 1 436 ? -22.042 11.015 -4.721 1.00 98.06 436 GLU A N 1
ATOM 3590 C CA . GLU A 1 436 ? -21.532 11.552 -5.985 1.00 98.06 436 GLU A CA 1
ATOM 3591 C C . GLU A 1 436 ? -20.001 11.666 -5.940 1.00 98.06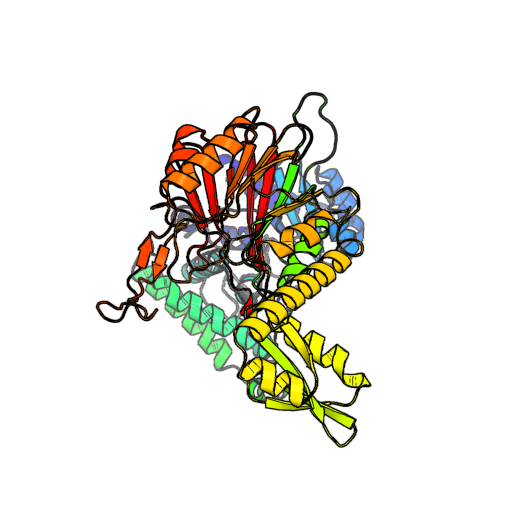 436 GLU A C 1
ATOM 3593 O O . GLU A 1 436 ? -19.419 11.871 -4.876 1.00 98.06 436 GLU A O 1
ATOM 3598 N N . VAL A 1 437 ? -19.341 11.557 -7.094 1.00 98.62 437 VAL A N 1
ATOM 3599 C CA . VAL A 1 437 ? -17.929 11.921 -7.264 1.00 98.62 437 VAL A CA 1
ATOM 3600 C C . VAL A 1 437 ? -17.841 13.039 -8.287 1.00 98.62 437 VAL A C 1
ATOM 3602 O O . VAL A 1 437 ? -18.275 12.879 -9.426 1.00 98.62 437 VAL A O 1
ATOM 3605 N N . LEU A 1 438 ? -17.278 14.166 -7.877 1.00 98.44 438 LEU A N 1
ATOM 3606 C CA . LEU A 1 438 ? -16.837 15.225 -8.773 1.00 98.44 438 LEU A CA 1
ATOM 3607 C C . LEU A 1 438 ? -15.405 14.925 -9.199 1.00 98.44 438 LEU A C 1
ATOM 3609 O O . LEU A 1 438 ? -14.569 14.754 -8.316 1.00 98.44 438 LEU A O 1
ATOM 3613 N N . CYS A 1 439 ? -15.105 14.924 -10.498 1.00 98.44 439 CYS A N 1
ATOM 3614 C CA . CYS A 1 439 ? -13.738 14.713 -10.976 1.00 98.44 439 CYS A CA 1
ATOM 3615 C C . CYS A 1 439 ? -13.187 15.911 -11.769 1.00 98.44 439 CYS A C 1
ATOM 3617 O O . CYS A 1 439 ? -13.891 16.521 -12.577 1.00 98.44 439 CYS A O 1
ATOM 3619 N N . CYS A 1 440 ? -11.919 16.258 -11.531 1.00 98.00 440 CYS A N 1
ATOM 3620 C CA . CYS A 1 440 ? -11.195 17.299 -12.265 1.00 98.00 440 CYS A CA 1
ATOM 3621 C C . CYS A 1 440 ? -9.689 16.991 -12.302 1.00 98.00 440 CYS A C 1
ATOM 3623 O O . CYS A 1 440 ? -9.034 16.952 -11.257 1.00 98.00 440 CYS A O 1
ATOM 3625 N N . GLY A 1 441 ? -9.148 16.798 -13.500 1.00 96.75 441 GLY A N 1
ATOM 3626 C CA . GLY A 1 441 ? -7.759 16.430 -13.769 1.00 96.75 441 GLY A CA 1
ATOM 3627 C C . GLY A 1 441 ? -6.811 17.607 -13.992 1.00 96.75 441 GLY A C 1
ATOM 3628 O O . GLY A 1 441 ? -5.605 17.406 -14.090 1.00 96.75 441 GLY A O 1
ATOM 3629 N N . TRP A 1 442 ? -7.333 18.834 -14.079 1.00 97.56 442 TRP A N 1
ATOM 3630 C CA . TRP A 1 442 ? -6.526 20.037 -14.309 1.00 97.56 442 TRP A CA 1
ATOM 3631 C C . TRP A 1 442 ? -5.672 20.412 -13.096 1.00 97.56 442 TRP A C 1
ATOM 3633 O O . TRP A 1 442 ? -6.114 20.307 -11.948 1.00 97.56 442 TRP A O 1
ATOM 3643 N N . SER A 1 443 ? -4.485 20.956 -13.360 1.00 97.31 443 SER A N 1
ATOM 3644 C CA . SER A 1 443 ? -3.611 21.548 -12.346 1.00 97.31 443 SER A CA 1
ATOM 3645 C C . SER A 1 443 ? -3.357 23.041 -12.588 1.00 97.31 443 SER A C 1
ATOM 3647 O O . SER A 1 443 ? -3.590 23.585 -13.673 1.00 97.31 443 SER A O 1
ATOM 3649 N N . ASN A 1 444 ? -2.897 23.731 -11.538 1.00 96.94 444 ASN A N 1
ATOM 3650 C CA . ASN A 1 444 ? -2.234 25.027 -11.691 1.00 96.94 444 ASN A CA 1
ATOM 3651 C C . ASN A 1 444 ? -0.890 24.844 -12.423 1.00 96.94 444 ASN A C 1
ATOM 3653 O O . ASN A 1 444 ? -0.376 23.726 -12.454 1.00 96.94 444 ASN A O 1
ATOM 3657 N N . PRO A 1 445 ? -0.273 25.917 -12.958 1.00 95.56 445 PRO A N 1
ATOM 3658 C CA . PRO A 1 445 ? 0.908 25.775 -13.799 1.00 95.56 445 PRO A CA 1
ATOM 3659 C C . PRO A 1 445 ? 2.052 25.074 -13.066 1.00 95.56 445 PRO A C 1
ATOM 3661 O O . PRO A 1 445 ? 2.342 25.399 -11.906 1.00 95.56 445 PRO A O 1
ATOM 3664 N N . THR A 1 446 ? 2.713 24.150 -13.754 1.00 91.19 446 THR A N 1
ATOM 3665 C CA . THR A 1 446 ? 3.845 23.377 -13.244 1.00 91.19 446 THR A CA 1
ATOM 3666 C C . THR A 1 446 ? 5.137 23.781 -13.967 1.00 91.19 446 THR A C 1
ATOM 3668 O O . THR A 1 446 ? 5.115 24.475 -14.985 1.00 91.19 446 THR A O 1
ATOM 3671 N N . PRO A 1 447 ? 6.313 23.361 -13.472 1.00 86.44 447 PRO A N 1
ATOM 3672 C CA . PRO A 1 447 ? 7.568 23.546 -14.198 1.00 86.44 447 PRO A CA 1
ATOM 3673 C C . PRO A 1 447 ? 7.693 22.718 -15.491 1.00 86.44 447 PRO A C 1
ATOM 3675 O O . PRO A 1 44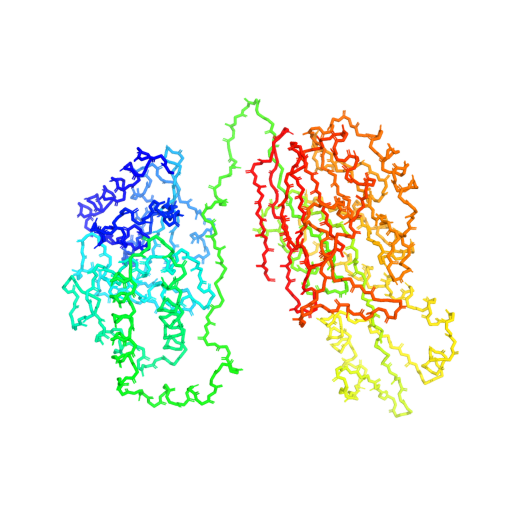7 ? 8.690 22.887 -16.195 1.00 86.44 447 PRO A O 1
ATOM 3678 N N . PHE A 1 448 ? 6.754 21.804 -15.766 1.00 84.56 448 PHE A N 1
ATOM 3679 C CA . PHE A 1 448 ? 6.858 20.790 -16.819 1.00 84.56 448 PHE A CA 1
ATOM 3680 C C . PHE A 1 448 ? 6.053 21.102 -18.088 1.00 84.56 448 PHE A C 1
ATOM 3682 O O . PHE A 1 448 ? 6.262 20.406 -19.076 1.00 84.56 448 PHE A O 1
ATOM 3689 N N . ASP A 1 449 ? 5.219 22.152 -18.085 1.00 88.00 449 ASP A N 1
ATOM 3690 C CA . ASP A 1 449 ? 4.374 22.549 -19.229 1.00 88.00 449 ASP A CA 1
ATOM 3691 C C . ASP A 1 449 ? 3.496 21.384 -19.726 1.00 88.00 449 ASP A C 1
ATOM 3693 O O . ASP A 1 449 ? 3.521 20.977 -20.889 1.00 88.00 449 ASP A O 1
ATOM 3697 N N . SER A 1 450 ? 2.775 20.779 -18.783 1.00 92.12 450 SER A N 1
ATOM 3698 C CA . SER A 1 450 ? 1.985 19.567 -18.998 1.00 92.12 450 SER A CA 1
ATOM 3699 C C . SER A 1 450 ? 0.696 19.868 -19.778 1.00 92.12 450 SER A C 1
ATOM 3701 O O . SER A 1 450 ? 0.183 20.990 -19.717 1.00 92.12 450 SER A O 1
ATOM 3703 N N . PRO A 1 451 ? 0.105 18.874 -20.470 1.00 94.12 451 PRO A N 1
ATOM 3704 C CA . PRO A 1 451 ? -1.076 19.076 -21.312 1.00 94.12 451 PRO A CA 1
ATOM 3705 C C . PRO A 1 451 ? -2.280 19.758 -20.645 1.00 94.12 451 PRO A C 1
ATOM 3707 O O . PRO A 1 451 ? -3.008 20.483 -21.325 1.00 94.12 451 PRO A O 1
ATOM 3710 N N . ARG A 1 452 ? -2.528 19.523 -19.347 1.00 96.06 452 ARG A N 1
ATOM 3711 C CA . ARG A 1 452 ? -3.726 20.019 -18.637 1.00 96.06 452 ARG A CA 1
ATOM 3712 C C . ARG A 1 452 ? -3.396 20.966 -17.493 1.00 96.06 452 ARG A C 1
ATOM 3714 O O . ARG A 1 452 ? -3.730 20.723 -16.334 1.00 96.06 452 ARG A O 1
ATOM 3721 N N . GLU A 1 453 ? -2.798 22.090 -17.847 1.00 97.00 453 GLU A N 1
ATOM 3722 C CA . GLU A 1 453 ? -2.509 23.182 -16.922 1.00 97.00 453 GLU A CA 1
ATOM 3723 C C . GLU A 1 453 ? -3.336 24.424 -17.262 1.00 97.00 453 GLU A C 1
ATOM 3725 O O . GLU A 1 453 ? -3.586 24.739 -18.426 1.00 97.00 453 GLU A O 1
ATOM 3730 N N . CYS A 1 454 ? -3.774 25.153 -16.240 1.00 97.62 454 CYS A N 1
ATOM 3731 C CA . CYS A 1 454 ? -4.462 26.433 -16.410 1.00 97.62 454 CYS A CA 1
ATOM 3732 C C . CYS A 1 454 ? -4.133 27.382 -15.256 1.00 97.62 454 CYS A C 1
ATOM 3734 O O . CYS A 1 454 ? -3.533 26.975 -14.260 1.00 97.62 454 CYS A O 1
ATOM 3736 N N . SER A 1 455 ? -4.480 28.666 -15.377 1.00 98.31 455 SER A N 1
ATOM 3737 C CA . SER A 1 455 ? -4.266 29.612 -14.275 1.00 98.31 455 SER A CA 1
ATOM 3738 C C . SER A 1 455 ? -5.116 29.240 -13.051 1.00 98.31 455 SER A C 1
ATOM 3740 O O . SER A 1 455 ? -6.128 28.556 -13.168 1.00 98.31 455 SER A O 1
ATOM 3742 N N . GLU A 1 456 ? -4.752 29.717 -11.857 1.00 98.25 456 GLU A N 1
ATOM 3743 C CA . GLU A 1 456 ? -5.568 29.494 -10.648 1.00 98.25 456 GLU A CA 1
ATOM 3744 C C . GLU A 1 456 ? -6.993 30.044 -10.810 1.00 98.25 456 GLU A C 1
ATOM 3746 O O . GLU A 1 456 ? -7.955 29.444 -10.339 1.00 98.25 456 GLU A O 1
ATOM 3751 N N . GLU A 1 457 ? -7.155 31.170 -11.506 1.00 98.50 457 GLU A N 1
ATOM 3752 C CA . GLU A 1 457 ? -8.464 31.753 -11.795 1.00 98.50 457 GLU A CA 1
ATOM 3753 C C . GLU A 1 457 ? -9.289 30.883 -12.751 1.00 98.50 457 GLU A C 1
ATOM 3755 O O . GLU A 1 457 ? -10.498 30.744 -12.562 1.00 98.50 457 GLU A O 1
ATOM 3760 N N . GLU A 1 458 ? -8.656 30.303 -13.771 1.00 98.56 458 GLU A N 1
ATOM 3761 C CA . GLU A 1 458 ? -9.299 29.379 -14.711 1.00 98.56 458 GLU A CA 1
ATOM 3762 C C . GLU A 1 458 ? -9.655 28.054 -14.029 1.00 98.56 458 GLU A C 1
ATOM 3764 O O . GLU A 1 458 ? -10.769 27.556 -14.204 1.00 98.56 458 GLU A O 1
ATOM 3769 N N . LEU A 1 459 ? -8.758 27.526 -13.191 1.00 98.62 459 LEU A N 1
ATOM 3770 C CA . LEU A 1 459 ? -8.994 26.324 -12.396 1.00 98.62 459 LEU A CA 1
ATOM 3771 C C . LEU A 1 459 ? -10.153 26.531 -11.417 1.00 98.62 459 LEU A C 1
ATOM 3773 O O . LEU A 1 459 ? -11.032 25.678 -11.319 1.00 98.62 459 LEU A O 1
ATOM 3777 N N . GLU A 1 460 ? -10.214 27.680 -10.736 1.00 98.69 460 GLU A N 1
ATOM 3778 C CA . GLU A 1 460 ? -11.344 28.022 -9.868 1.00 98.69 460 GLU A CA 1
ATOM 3779 C C . GLU A 1 460 ? -12.659 28.059 -10.659 1.00 98.69 460 GLU A C 1
ATOM 3781 O O . GLU A 1 460 ? -13.651 27.486 -10.216 1.00 98.69 460 GLU A O 1
ATOM 3786 N N . GLN A 1 461 ? -12.674 28.676 -11.846 1.00 98.56 461 GLN A N 1
ATOM 3787 C CA . GLN A 1 461 ? -13.868 28.729 -12.700 1.00 98.56 461 GLN A CA 1
ATOM 3788 C C . GLN A 1 461 ? -14.325 27.340 -13.149 1.00 98.56 461 GLN A C 1
ATOM 3790 O O . GLN A 1 461 ? -15.524 27.052 -13.102 1.00 98.56 461 GLN A O 1
ATOM 3795 N N . LYS A 1 462 ? -13.386 26.479 -13.556 1.00 98.44 462 LYS A N 1
ATOM 3796 C CA . LYS A 1 462 ? -13.661 25.080 -13.901 1.00 98.44 462 LYS A CA 1
ATOM 3797 C C . LYS A 1 462 ? -14.277 24.348 -12.714 1.00 98.44 462 LYS A C 1
ATOM 3799 O O . LYS A 1 462 ? -15.367 23.801 -12.837 1.00 98.44 462 LYS A O 1
ATOM 3804 N N . LEU A 1 463 ? -13.640 24.408 -11.545 1.00 98.62 463 LEU A N 1
ATOM 3805 C CA . LEU A 1 463 ? -14.127 23.744 -10.336 1.00 98.62 463 LEU A CA 1
ATOM 3806 C C . LEU A 1 463 ? -15.509 24.255 -9.912 1.00 98.62 463 LEU A C 1
ATOM 3808 O O . LEU A 1 463 ? -16.389 23.444 -9.648 1.00 98.62 463 LEU A O 1
ATOM 3812 N N . GLU A 1 464 ? -15.749 25.569 -9.903 1.00 98.62 464 GLU A N 1
ATOM 3813 C CA . GLU A 1 464 ? -17.076 26.138 -9.618 1.00 98.62 464 GLU A CA 1
ATOM 3814 C C . GLU A 1 464 ? -18.143 25.616 -10.597 1.00 98.62 464 GLU A C 1
ATOM 3816 O O . GLU A 1 464 ? -19.258 25.295 -10.180 1.00 98.62 464 GLU A O 1
ATOM 3821 N N . ALA A 1 465 ? -17.810 25.489 -11.886 1.00 98.50 465 ALA A N 1
ATOM 3822 C CA . ALA A 1 465 ? -18.732 24.980 -12.899 1.00 98.50 465 ALA A CA 1
ATOM 3823 C C . ALA A 1 465 ? -19.101 23.504 -12.677 1.00 98.50 465 ALA A C 1
ATOM 3825 O O . ALA A 1 465 ? -20.262 23.135 -12.865 1.00 98.50 465 ALA A O 1
ATOM 3826 N N . VAL A 1 466 ? -18.149 22.666 -12.255 1.00 98.12 466 VAL A N 1
ATOM 3827 C CA . VAL A 1 466 ? -18.427 21.255 -11.945 1.00 98.12 466 VAL A CA 1
ATOM 3828 C C . VAL A 1 466 ? -19.156 21.123 -10.605 1.00 98.12 466 VAL A C 1
ATOM 3830 O O . VAL A 1 466 ? -20.152 20.407 -10.519 1.00 98.12 466 VAL A O 1
ATOM 3833 N N . VAL A 1 467 ? -18.749 21.875 -9.575 1.00 98.31 467 VAL A N 1
ATOM 3834 C CA . VAL A 1 467 ? -19.407 21.877 -8.255 1.00 98.31 467 VAL A CA 1
ATOM 3835 C C . VAL A 1 467 ? -20.870 22.311 -8.358 1.00 98.31 467 VAL A C 1
ATOM 3837 O O . VAL A 1 467 ? -21.714 21.774 -7.647 1.00 98.31 467 VAL A O 1
ATOM 3840 N N . ALA A 1 468 ? -21.214 23.214 -9.280 1.00 98.19 468 ALA A N 1
ATOM 3841 C CA . ALA A 1 468 ? -22.601 23.612 -9.524 1.00 98.19 468 ALA A CA 1
ATOM 3842 C C . ALA A 1 468 ? -23.524 22.449 -9.951 1.00 98.19 468 ALA A C 1
ATOM 3844 O O . ALA A 1 468 ? -24.746 22.585 -9.866 1.00 98.19 468 ALA A O 1
ATOM 3845 N N . LYS A 1 469 ? -22.962 21.318 -10.405 1.00 98.12 469 LYS A N 1
ATOM 3846 C CA . LYS A 1 469 ? -23.697 20.091 -10.750 1.00 98.12 469 LYS A CA 1
ATOM 3847 C C . LYS A 1 469 ? -23.936 19.172 -9.536 1.00 98.12 469 LYS A C 1
ATOM 3849 O O . LYS A 1 469 ? -24.757 18.263 -9.636 1.00 98.12 469 LYS A O 1
ATOM 3854 N N . VAL A 1 470 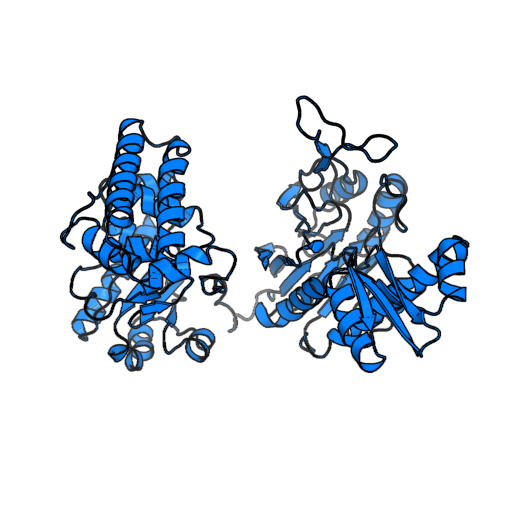? -23.245 19.391 -8.411 1.00 98.00 470 VAL A N 1
ATOM 3855 C CA . VAL A 1 470 ? -23.336 18.570 -7.187 1.00 98.00 470 VAL A CA 1
ATOM 3856 C C . VAL A 1 470 ? -24.657 18.825 -6.460 1.00 98.00 470 VAL A C 1
ATOM 3858 O O . VAL A 1 470 ? -25.053 19.975 -6.255 1.00 98.00 470 VAL A O 1
ATOM 3861 N N . LYS A 1 471 ? -25.337 17.758 -6.024 1.00 96.31 471 LYS A N 1
ATOM 3862 C CA . LYS A 1 471 ? -26.630 17.860 -5.323 1.00 96.31 471 LYS A CA 1
ATOM 3863 C C . LYS A 1 471 ? -26.474 18.134 -3.830 1.00 96.31 471 LYS A C 1
ATOM 3865 O O . LYS A 1 471 ? -27.186 18.975 -3.285 1.00 96.31 471 LYS A O 1
ATOM 3870 N N . ASP A 1 472 ? -25.570 17.416 -3.166 1.00 96.56 472 ASP A N 1
ATOM 3871 C CA . ASP A 1 472 ? -25.246 17.600 -1.747 1.00 96.56 472 ASP A CA 1
ATOM 3872 C C . ASP A 1 472 ? -23.751 17.370 -1.524 1.00 96.56 472 ASP A C 1
ATOM 3874 O O . ASP A 1 472 ? -23.275 16.236 -1.542 1.00 96.56 472 ASP A O 1
ATOM 3878 N N . SER A 1 473 ? -23.003 18.447 -1.273 1.00 95.81 473 SER A N 1
ATOM 3879 C CA . SER A 1 473 ? -21.556 18.364 -1.055 1.00 95.81 473 SER A CA 1
ATOM 3880 C C . SER A 1 473 ? -21.183 17.427 0.095 1.00 95.81 473 SER A C 1
ATOM 3882 O O . SER A 1 473 ? -20.165 16.750 0.021 1.00 95.81 473 SER A O 1
ATOM 3884 N N . ARG A 1 474 ? -22.026 17.301 1.129 1.00 95.81 474 ARG A N 1
ATOM 3885 C CA . ARG A 1 474 ? -21.742 16.441 2.294 1.00 95.81 474 ARG A CA 1
ATOM 3886 C C . ARG A 1 474 ? -21.766 14.950 1.968 1.00 95.81 474 ARG A C 1
ATOM 3888 O O . ARG A 1 474 ? -21.335 14.158 2.795 1.00 95.81 474 ARG A O 1
ATOM 3895 N N . LYS A 1 475 ? -22.280 14.584 0.793 1.00 96.25 475 LYS A N 1
ATOM 3896 C CA . LYS A 1 475 ? -22.290 13.217 0.253 1.00 96.25 475 LYS A CA 1
ATOM 3897 C C . LYS A 1 475 ? -21.520 13.119 -1.064 1.00 96.25 475 LYS A C 1
ATOM 3899 O O . LYS A 1 475 ? -21.663 12.150 -1.801 1.00 96.25 475 LYS A O 1
ATOM 3904 N N . CYS A 1 476 ? -20.732 14.144 -1.379 1.00 98.31 476 CYS A N 1
ATOM 3905 C CA . CYS A 1 476 ? -19.943 14.203 -2.593 1.00 98.31 476 CYS A CA 1
ATOM 3906 C C . CYS A 1 476 ? -18.461 14.061 -2.258 1.00 98.31 476 CYS A C 1
ATOM 3908 O O . CYS A 1 476 ? -17.946 14.714 -1.346 1.00 98.31 476 CYS A O 1
ATOM 3910 N N . VAL A 1 477 ? -17.783 13.210 -3.015 1.00 98.75 477 VAL A N 1
ATOM 3911 C CA . VAL A 1 477 ? -16.334 13.044 -3.011 1.00 98.75 477 VAL A CA 1
ATOM 3912 C C . VAL A 1 477 ? -15.754 13.951 -4.090 1.00 98.75 477 VAL A C 1
ATOM 3914 O O . VAL A 1 477 ? -16.170 13.900 -5.245 1.00 98.75 477 VAL A O 1
ATOM 3917 N N . PHE A 1 478 ? -14.801 14.804 -3.733 1.00 98.75 478 PHE A N 1
ATOM 3918 C CA . PHE A 1 478 ? -14.110 15.669 -4.686 1.00 98.75 478 PHE A CA 1
ATOM 3919 C C . PHE A 1 478 ? -12.797 15.003 -5.083 1.00 98.75 478 PHE A C 1
ATOM 3921 O O . PHE A 1 478 ? -11.828 15.028 -4.333 1.00 98.75 478 PHE A O 1
ATOM 3928 N N . CYS A 1 479 ? -12.782 14.399 -6.262 1.00 98.69 479 CYS A N 1
ATOM 3929 C CA . CYS A 1 479 ? -11.639 13.743 -6.875 1.00 98.69 479 CYS A CA 1
ATOM 3930 C C . CYS A 1 479 ? -10.905 14.734 -7.787 1.00 98.69 479 CYS A C 1
ATOM 3932 O O . CYS A 1 479 ? -11.209 14.867 -8.969 1.00 98.69 479 CYS A O 1
ATOM 3934 N N . ILE A 1 480 ? -9.982 15.502 -7.211 1.00 98.50 480 ILE A N 1
ATOM 3935 C CA . ILE A 1 480 ? -9.287 16.589 -7.905 1.00 98.50 480 ILE A CA 1
ATOM 3936 C C . ILE A 1 480 ? -7.799 16.273 -7.914 1.00 98.50 480 ILE A C 1
ATOM 3938 O O . ILE A 1 480 ? -7.189 16.216 -6.849 1.00 98.50 480 ILE A O 1
ATOM 3942 N N . HIS A 1 481 ? -7.218 16.112 -9.101 1.00 97.94 481 HIS A N 1
ATOM 3943 C CA . HIS A 1 481 ? -5.855 15.607 -9.253 1.00 97.94 481 HIS A CA 1
ATOM 3944 C C . HIS A 1 481 ? -4.821 16.453 -8.486 1.00 97.94 481 HIS A C 1
ATOM 3946 O O . HIS A 1 481 ? -4.069 15.913 -7.675 1.00 97.94 481 HIS A O 1
ATOM 3952 N N . VAL A 1 482 ? -4.831 17.783 -8.641 1.00 97.94 482 VAL A N 1
ATOM 3953 C CA . VAL A 1 482 ? -3.912 18.664 -7.899 1.00 97.94 482 VAL A CA 1
ATOM 3954 C C . VAL A 1 482 ? -4.343 18.847 -6.428 1.00 97.94 482 VAL A C 1
ATOM 3956 O O . VAL A 1 482 ? -5.512 19.148 -6.157 1.00 97.94 482 VAL A O 1
ATOM 3959 N N . PRO A 1 483 ? -3.428 18.708 -5.446 1.00 98.19 483 PRO A N 1
ATOM 3960 C CA . PRO A 1 483 ? -3.763 18.850 -4.034 1.00 98.19 483 PRO A CA 1
ATOM 3961 C C . PRO A 1 483 ? -4.003 20.317 -3.635 1.00 98.19 483 PRO A C 1
ATOM 3963 O O . PRO A 1 483 ? -3.497 21.242 -4.278 1.00 98.19 483 PRO A O 1
ATOM 3966 N N . PRO A 1 484 ? -4.739 20.571 -2.537 1.00 98.62 484 PRO A N 1
ATOM 3967 C CA . PRO A 1 484 ? -4.956 21.918 -2.025 1.00 98.62 484 PRO A CA 1
ATOM 3968 C C . PRO A 1 484 ? -3.650 22.549 -1.528 1.00 98.62 484 PRO A C 1
ATOM 3970 O O . PRO A 1 484 ? -2.885 21.925 -0.793 1.00 98.62 484 PRO A O 1
ATOM 3973 N N . TYR A 1 485 ? -3.426 23.817 -1.866 1.00 98.56 485 TYR A N 1
ATOM 3974 C CA . TYR A 1 485 ? -2.235 24.562 -1.454 1.00 98.56 485 TYR A CA 1
ATOM 3975 C C . TYR A 1 485 ? -2.090 24.643 0.072 1.00 98.56 485 TYR A C 1
ATOM 3977 O O . TYR A 1 485 ? -3.050 24.950 0.791 1.00 98.56 485 TYR A O 1
ATOM 3985 N N . GLY A 1 486 ? -0.863 24.445 0.560 1.00 96.62 486 GLY A N 1
ATOM 3986 C CA . GLY A 1 486 ? -0.514 24.580 1.975 1.00 96.62 486 GLY A CA 1
ATOM 3987 C C . GLY A 1 486 ? -1.231 23.560 2.857 1.00 96.62 486 GLY A C 1
ATOM 3988 O O . GLY A 1 486 ? -1.630 23.879 3.979 1.00 96.62 486 GLY A O 1
ATOM 3989 N N . SER A 1 487 ? -1.451 22.359 2.329 1.00 95.75 487 SER A N 1
ATOM 3990 C CA . SER A 1 487 ? -2.174 21.277 2.997 1.00 95.75 487 SER A CA 1
ATOM 3991 C C . SER A 1 487 ? -1.251 20.214 3.583 1.00 95.75 487 SER A C 1
ATOM 3993 O O . SER A 1 487 ? -1.718 19.393 4.359 1.00 95.75 487 SER A O 1
ATOM 3995 N N . GLN A 1 488 ? 0.048 20.255 3.264 1.00 95.00 488 GLN A N 1
ATOM 3996 C CA . GLN A 1 488 ? 1.031 19.187 3.520 1.00 95.00 488 GLN A CA 1
ATOM 3997 C C . GLN A 1 488 ? 0.896 17.979 2.586 1.00 95.00 488 GLN A C 1
ATOM 3999 O O . GLN A 1 488 ? 1.804 17.156 2.554 1.00 95.00 488 GLN A O 1
ATOM 4004 N N . LEU A 1 489 ? -0.167 17.915 1.779 1.00 96.75 489 LEU A N 1
ATOM 4005 C CA . LEU A 1 489 ? -0.306 16.960 0.674 1.00 96.75 489 LEU A CA 1
ATOM 4006 C C . LEU A 1 489 ? 0.369 17.455 -0.611 1.00 96.75 489 LEU A C 1
ATOM 4008 O O . LEU A 1 489 ? 0.303 16.794 -1.642 1.00 96.75 489 LEU A O 1
ATOM 4012 N N . ASP A 1 490 ? 0.981 18.637 -0.549 1.00 97.62 490 ASP A N 1
ATOM 4013 C CA . ASP A 1 490 ? 1.433 19.419 -1.690 1.00 97.62 490 ASP A CA 1
ATOM 4014 C C . ASP A 1 490 ? 2.893 19.883 -1.572 1.00 97.62 490 ASP A C 1
ATOM 4016 O O . ASP A 1 490 ? 3.289 20.856 -2.208 1.00 97.62 490 ASP A O 1
ATOM 4020 N N . MET A 1 491 ? 3.702 19.235 -0.732 1.00 95.88 491 MET A N 1
ATOM 4021 C CA . MET A 1 491 ? 5.107 19.591 -0.538 1.00 95.88 491 MET A CA 1
ATOM 4022 C C . MET A 1 491 ? 5.991 18.939 -1.608 1.00 95.88 491 MET A C 1
ATOM 4024 O O . MET A 1 491 ? 6.164 17.722 -1.635 1.00 95.88 491 MET A O 1
ATOM 4028 N N . ALA A 1 492 ? 6.639 19.757 -2.433 1.00 92.88 492 ALA A N 1
ATOM 4029 C CA . ALA A 1 492 ? 7.592 19.294 -3.440 1.00 92.88 492 ALA A CA 1
ATOM 4030 C C . ALA A 1 492 ? 8.954 19.995 -3.288 1.00 92.88 492 ALA A C 1
ATOM 4032 O O . ALA A 1 492 ? 9.030 21.091 -2.711 1.00 92.88 492 ALA A O 1
ATOM 4033 N N . PRO A 1 493 ? 10.054 19.398 -3.786 1.00 90.50 493 PRO A N 1
ATOM 4034 C CA . PRO A 1 493 ? 11.342 20.074 -3.841 1.00 90.50 493 PRO A CA 1
ATOM 4035 C C . PRO A 1 493 ? 11.263 21.327 -4.720 1.00 90.50 493 PRO A C 1
ATOM 4037 O O . PRO A 1 493 ? 10.851 21.273 -5.875 1.00 90.50 493 PRO A O 1
ATOM 4040 N N . LEU A 1 494 ? 11.713 22.464 -4.196 1.00 89.75 494 LEU A N 1
ATOM 4041 C CA . LEU A 1 494 ? 11.845 23.692 -4.968 1.00 89.75 494 LEU A CA 1
ATOM 4042 C C . LEU A 1 494 ? 12.891 23.490 -6.066 1.00 89.75 494 LEU A C 1
ATOM 4044 O O . LEU A 1 494 ? 14.037 23.145 -5.770 1.00 89.75 494 LEU A O 1
ATOM 4048 N N . THR A 1 495 ? 12.531 23.771 -7.313 1.00 88.12 495 THR A N 1
ATOM 4049 C CA . THR A 1 495 ? 13.451 23.714 -8.452 1.00 88.12 495 THR A CA 1
ATOM 4050 C C . THR A 1 495 ? 13.825 25.100 -8.969 1.00 88.12 495 THR A C 1
ATOM 4052 O O . THR A 1 495 ? 13.058 26.058 -8.869 1.00 88.12 495 THR A O 1
ATOM 4055 N N . ASP A 1 496 ? 15.025 25.221 -9.540 1.00 86.19 496 ASP A N 1
ATOM 4056 C CA . ASP A 1 496 ? 15.409 26.391 -10.330 1.00 86.19 496 ASP A CA 1
ATOM 4057 C C . ASP A 1 496 ? 14.830 26.330 -11.759 1.00 86.19 496 ASP A C 1
ATOM 4059 O O . ASP A 1 496 ? 14.181 25.365 -12.159 1.00 86.19 496 ASP A O 1
ATOM 4063 N N . LYS A 1 497 ? 15.103 27.363 -12.565 1.00 85.12 497 LYS A N 1
ATOM 4064 C CA . LYS A 1 497 ? 14.663 27.457 -13.971 1.00 85.12 497 LYS A CA 1
ATOM 4065 C C . LYS A 1 497 ? 15.180 26.346 -14.902 1.00 85.12 497 LYS A C 1
ATOM 4067 O O . LYS A 1 497 ? 14.773 26.299 -16.053 1.00 85.12 497 LYS A O 1
ATOM 4072 N N . ASN A 1 498 ? 16.129 25.526 -14.449 1.00 82.56 498 ASN A N 1
ATOM 4073 C CA . ASN A 1 498 ? 16.669 24.384 -15.186 1.00 82.56 498 ASN A CA 1
ATOM 4074 C C . ASN A 1 498 ? 16.224 23.052 -14.554 1.00 82.56 498 ASN A C 1
ATOM 4076 O O . ASN A 1 498 ? 16.894 22.040 -14.763 1.00 82.56 498 ASN A O 1
ATOM 4080 N N . LEU A 1 499 ? 15.162 23.066 -13.737 1.00 83.00 499 LEU A N 1
ATOM 4081 C CA . LEU A 1 499 ? 14.613 21.908 -13.025 1.00 83.00 499 LEU A CA 1
ATOM 4082 C C . LEU A 1 499 ? 15.593 21.260 -12.031 1.00 83.00 499 LEU A C 1
ATOM 4084 O O . LEU A 1 499 ? 15.466 20.088 -11.685 1.00 83.00 499 LEU A O 1
ATOM 4088 N N . ARG A 1 500 ? 16.589 22.010 -11.538 1.00 85.56 500 ARG A N 1
ATOM 4089 C CA . ARG A 1 500 ? 17.521 21.510 -10.516 1.00 85.56 500 ARG A CA 1
ATOM 4090 C C . ARG A 1 500 ? 16.981 21.789 -9.124 1.00 85.56 500 ARG A C 1
ATOM 4092 O O . ARG A 1 500 ? 16.619 22.926 -8.827 1.00 85.56 500 ARG A O 1
ATOM 4099 N N . VAL A 1 501 ? 17.005 20.777 -8.258 1.00 87.75 501 VAL A N 1
ATOM 4100 C CA . VAL A 1 501 ? 16.582 20.904 -6.857 1.00 87.75 501 VAL A CA 1
ATOM 4101 C C . VAL A 1 501 ? 17.449 21.928 -6.121 1.00 87.75 501 VAL A C 1
ATOM 4103 O O . VAL A 1 501 ? 18.677 21.826 -6.072 1.00 87.75 501 VAL A O 1
ATOM 4106 N N . VAL A 1 502 ? 16.794 22.913 -5.514 1.00 88.56 502 VAL A N 1
ATOM 4107 C CA . VAL A 1 502 ? 17.411 23.938 -4.679 1.00 88.56 502 VAL A CA 1
ATOM 4108 C C . VAL A 1 502 ? 17.672 23.350 -3.295 1.00 88.56 502 VAL A C 1
ATOM 4110 O O . VAL A 1 502 ? 16.752 22.968 -2.573 1.00 88.56 502 VAL A O 1
ATOM 4113 N N . THR A 1 503 ? 18.944 23.292 -2.902 1.00 88.38 503 THR A N 1
ATOM 4114 C CA . THR A 1 503 ? 19.359 22.772 -1.592 1.00 88.38 503 THR A CA 1
ATOM 4115 C C . THR A 1 503 ? 19.830 23.885 -0.663 1.00 88.38 503 THR A C 1
ATOM 4117 O O . THR A 1 503 ? 20.609 24.750 -1.075 1.00 88.38 503 THR A O 1
ATOM 4120 N N . LYS A 1 504 ? 19.463 23.818 0.619 1.00 83.94 504 LYS A N 1
ATOM 4121 C CA . LYS A 1 504 ? 19.964 24.716 1.669 1.00 83.94 504 LYS A CA 1
ATOM 4122 C C . LYS A 1 504 ? 20.500 23.890 2.834 1.00 83.94 504 LYS A C 1
ATOM 4124 O O . LYS A 1 504 ? 19.793 23.059 3.387 1.00 83.94 504 LYS A O 1
ATOM 4129 N N . GLY A 1 505 ? 21.769 24.098 3.195 1.00 81.25 505 GLY A N 1
ATOM 4130 C CA . GLY A 1 505 ? 22.416 23.323 4.263 1.00 81.25 505 GLY A CA 1
ATOM 4131 C C . GLY A 1 505 ? 22.554 21.825 3.958 1.00 81.25 505 GLY A C 1
ATOM 4132 O O . GLY A 1 505 ? 22.589 21.031 4.886 1.00 81.25 505 GLY A O 1
ATOM 4133 N N . GLY A 1 506 ? 22.604 21.439 2.677 1.00 82.62 506 GLY A N 1
ATOM 4134 C CA . GLY A 1 506 ? 22.714 20.038 2.249 1.00 82.62 506 GLY A CA 1
ATOM 4135 C C . GLY A 1 506 ? 21.385 19.288 2.107 1.00 82.62 506 GLY A C 1
ATOM 4136 O O . GLY A 1 506 ? 21.401 18.137 1.689 1.00 82.62 506 GLY A O 1
ATOM 4137 N N . HIS A 1 507 ? 20.247 19.930 2.391 1.00 79.31 507 HIS A N 1
ATOM 4138 C CA . HIS A 1 507 ? 18.918 19.325 2.273 1.00 79.31 507 HIS A CA 1
ATOM 4139 C C . HIS A 1 507 ? 18.089 19.993 1.161 1.00 79.31 507 HIS A C 1
ATOM 4141 O O . HIS A 1 507 ? 18.206 21.216 0.993 1.00 79.31 507 HIS A O 1
ATOM 4147 N N . PRO A 1 508 ? 17.258 19.237 0.412 1.00 87.00 508 PRO A N 1
ATOM 4148 C CA . PRO A 1 508 ? 16.268 19.802 -0.503 1.00 87.00 508 PRO A CA 1
ATOM 4149 C C . PRO A 1 508 ? 15.345 20.784 0.219 1.00 87.00 508 PRO A C 1
ATOM 4151 O O . PRO A 1 508 ? 14.848 20.501 1.310 1.00 87.00 508 PRO A O 1
ATOM 4154 N N . GLN A 1 509 ? 15.125 21.953 -0.375 1.00 91.88 509 GLN A N 1
ATOM 4155 C CA . GLN A 1 509 ? 14.154 22.903 0.143 1.00 91.88 509 GLN A CA 1
ATOM 4156 C C . GLN A 1 509 ? 12.759 22.501 -0.334 1.00 91.88 509 GLN A C 1
ATOM 4158 O O . GLN A 1 509 ? 12.474 22.600 -1.520 1.00 91.88 509 GLN A O 1
ATOM 4163 N N . MET A 1 510 ? 11.890 22.091 0.586 1.00 92.31 510 MET A N 1
ATOM 4164 C CA . MET A 1 510 ? 10.504 21.738 0.269 1.00 92.31 510 MET A CA 1
ATOM 4165 C C . MET A 1 510 ? 9.606 22.980 0.315 1.00 92.31 510 MET A C 1
ATOM 4167 O O . MET A 1 510 ? 9.729 23.796 1.234 1.00 92.31 510 MET A O 1
ATOM 4171 N N . VAL A 1 511 ? 8.701 23.124 -0.653 1.00 94.44 511 VAL A N 1
ATOM 4172 C CA . VAL A 1 511 ? 7.710 24.210 -0.723 1.00 94.44 511 VAL A CA 1
ATOM 4173 C C . VAL A 1 511 ? 6.326 23.661 -1.094 1.00 94.44 511 VAL A C 1
ATOM 4175 O O . VAL A 1 511 ? 6.260 22.656 -1.799 1.00 94.44 511 VAL A O 1
ATOM 4178 N N . PRO A 1 512 ? 5.233 24.294 -0.631 1.00 96.75 512 PRO A N 1
ATOM 4179 C CA . PRO A 1 512 ? 3.891 23.964 -1.094 1.00 96.75 512 PRO A CA 1
ATOM 4180 C C . PRO A 1 512 ? 3.724 24.378 -2.561 1.00 96.75 512 PRO A C 1
ATOM 4182 O O . PRO A 1 512 ? 4.029 25.521 -2.919 1.00 96.75 512 PRO A O 1
ATOM 4185 N N . VAL A 1 513 ? 3.251 23.457 -3.396 1.00 96.44 513 VAL A N 1
ATOM 4186 C CA . VAL A 1 513 ? 3.045 23.653 -4.843 1.00 96.44 513 VAL A CA 1
ATOM 4187 C C . VAL A 1 513 ? 1.612 23.361 -5.298 1.00 96.44 513 VAL A C 1
ATOM 4189 O O . VAL A 1 513 ? 1.332 23.425 -6.492 1.00 96.44 513 VAL A O 1
ATOM 4192 N N . GLY A 1 514 ? 0.707 23.057 -4.363 1.00 97.50 514 GLY A N 1
ATOM 4193 C CA . GLY A 1 514 ? -0.690 22.752 -4.669 1.00 97.50 514 GLY A CA 1
ATOM 4194 C C . GLY A 1 514 ? -1.489 23.969 -5.140 1.00 97.50 514 GLY A C 1
ATOM 4195 O O . GLY A 1 514 ? -0.983 25.092 -5.199 1.00 97.50 514 GLY A O 1
ATOM 4196 N N . SER A 1 515 ? -2.780 23.765 -5.399 1.00 98.62 515 SER A N 1
ATOM 4197 C CA . SER A 1 515 ? -3.660 24.814 -5.918 1.00 98.62 515 SER A CA 1
ATOM 4198 C C . SER A 1 515 ? -4.383 25.583 -4.812 1.00 98.62 515 SER A C 1
ATOM 4200 O O . SER A 1 515 ? -5.029 25.021 -3.914 1.00 98.62 515 SER A O 1
ATOM 4202 N N . LYS A 1 516 ? -4.334 26.913 -4.904 1.00 98.75 516 LYS A N 1
ATOM 4203 C CA . LYS A 1 516 ? -5.116 27.818 -4.052 1.00 98.75 516 LYS A CA 1
ATOM 4204 C C . LYS A 1 516 ? -6.598 27.784 -4.408 1.00 98.75 516 LYS A C 1
ATOM 4206 O O . LYS A 1 516 ? -7.425 27.879 -3.500 1.00 98.75 516 LYS A O 1
ATOM 4211 N N . ALA A 1 517 ? -6.939 27.626 -5.685 1.00 98.75 517 ALA A N 1
ATOM 4212 C CA . ALA A 1 517 ? -8.309 27.424 -6.136 1.00 98.75 517 ALA A CA 1
ATOM 4213 C C . ALA A 1 517 ? -8.915 26.162 -5.511 1.00 98.75 517 ALA A C 1
ATOM 4215 O O . ALA A 1 517 ? -9.979 26.241 -4.897 1.00 98.75 517 ALA A O 1
ATOM 4216 N N . VAL A 1 518 ? -8.205 25.029 -5.551 1.00 98.75 518 VAL A N 1
ATOM 4217 C CA . VAL A 1 518 ? -8.655 23.777 -4.913 1.00 98.75 518 VAL A CA 1
ATOM 4218 C C . VAL A 1 518 ? -8.854 23.966 -3.414 1.00 98.75 518 VAL A C 1
ATOM 4220 O O . VAL A 1 518 ? -9.910 23.620 -2.882 1.00 98.75 518 VAL A O 1
ATOM 4223 N N . ARG A 1 519 ? -7.890 24.598 -2.731 1.00 98.69 519 ARG A N 1
ATOM 4224 C CA . ARG A 1 519 ? -8.010 24.925 -1.302 1.00 98.69 519 ARG A CA 1
ATOM 4225 C C . ARG A 1 519 ? -9.288 25.718 -1.008 1.00 98.69 519 ARG A C 1
ATOM 4227 O O . ARG A 1 519 ? -10.039 25.354 -0.105 1.00 98.69 519 ARG A O 1
ATOM 4234 N N . LYS A 1 520 ? -9.554 26.765 -1.790 1.00 98.75 520 LYS A N 1
ATOM 4235 C CA . LYS A 1 520 ? -10.731 27.631 -1.645 1.00 98.75 520 LYS A CA 1
ATOM 4236 C C . LYS A 1 520 ? -12.040 26.878 -1.892 1.00 98.75 520 LYS A C 1
ATOM 4238 O O . LYS A 1 520 ? -12.996 27.071 -1.145 1.00 98.75 520 LYS A O 1
ATOM 4243 N N . ILE A 1 521 ? -12.086 26.021 -2.912 1.00 98.75 521 ILE A N 1
ATOM 4244 C CA . ILE A 1 521 ? -13.257 25.199 -3.245 1.00 98.75 521 ILE A CA 1
ATOM 4245 C C . ILE A 1 521 ? -13.584 24.240 -2.098 1.00 98.75 521 ILE A C 1
ATOM 4247 O O . ILE A 1 521 ? -14.734 24.186 -1.660 1.00 98.75 521 ILE A O 1
ATOM 4251 N N . ILE A 1 522 ? -12.580 23.553 -1.550 1.00 98.75 522 ILE A N 1
ATOM 4252 C CA . ILE A 1 522 ? -12.760 22.640 -0.414 1.00 98.75 522 ILE A CA 1
ATOM 4253 C C . ILE A 1 522 ? -13.235 23.402 0.830 1.00 98.75 522 ILE A C 1
ATOM 4255 O O . ILE A 1 522 ? -14.208 22.997 1.465 1.00 98.75 522 ILE A O 1
ATOM 4259 N N . GLU A 1 523 ? -12.615 24.537 1.166 1.00 98.56 523 GLU A N 1
ATOM 4260 C CA . GLU A 1 523 ? -13.025 25.369 2.311 1.00 98.56 523 GLU A CA 1
ATOM 4261 C C . GLU A 1 523 ? -14.453 25.918 2.166 1.00 98.56 523 GLU A C 1
ATOM 4263 O O . GLU A 1 523 ? -15.185 26.003 3.153 1.00 98.56 523 GLU A O 1
ATOM 4268 N N . LYS A 1 524 ? -14.866 26.272 0.943 1.00 98.44 524 LYS A N 1
ATOM 4269 C CA . LYS A 1 524 ? -16.192 26.828 0.647 1.00 98.44 524 LYS A CA 1
ATOM 4270 C C . LYS A 1 524 ? -17.294 25.770 0.680 1.00 98.44 524 LYS A C 1
ATOM 4272 O O . LYS A 1 524 ? -18.349 26.021 1.260 1.00 98.44 524 LYS A O 1
ATOM 4277 N N . TYR A 1 525 ? -17.075 24.628 0.031 1.00 98.50 525 TYR A N 1
ATOM 4278 C CA . TYR A 1 525 ? -18.122 23.632 -0.212 1.00 98.50 525 TYR A CA 1
ATOM 4279 C C . TYR A 1 525 ? -18.107 22.457 0.762 1.00 98.50 525 TYR A C 1
ATOM 4281 O O . TYR A 1 525 ? -19.133 21.794 0.889 1.00 98.50 525 TYR A O 1
ATOM 4289 N N . GLN A 1 526 ? -16.992 22.244 1.469 1.00 97.88 526 GLN A N 1
ATOM 4290 C CA . GLN A 1 526 ? -16.833 21.243 2.528 1.00 97.88 526 GLN A CA 1
ATOM 4291 C C . GLN A 1 526 ? -17.380 19.861 2.121 1.00 97.88 526 GLN A C 1
ATOM 4293 O O . GLN A 1 526 ? -18.359 19.396 2.717 1.00 97.88 526 GLN A O 1
ATOM 4298 N N . PRO A 1 527 ? -16.797 19.231 1.078 1.00 98.44 527 PRO A N 1
ATOM 4299 C CA . PRO A 1 527 ? -17.241 17.926 0.613 1.00 98.44 527 PRO A CA 1
ATOM 4300 C C . PRO A 1 527 ? -16.994 16.828 1.656 1.00 98.44 527 PRO A C 1
ATOM 4302 O O . PRO A 1 527 ? -16.284 17.051 2.642 1.00 98.44 527 PRO A O 1
ATOM 4305 N N . LEU A 1 528 ? -17.552 15.636 1.428 1.00 97.69 528 LEU A N 1
ATOM 4306 C CA . LEU A 1 528 ? -17.340 14.480 2.304 1.00 97.69 528 LEU A CA 1
ATOM 4307 C C . LEU A 1 528 ? -15.853 14.117 2.400 1.00 97.69 528 LEU A C 1
ATOM 4309 O O . LEU A 1 528 ? -15.328 13.915 3.492 1.00 97.69 528 LEU A O 1
ATOM 4313 N N . LEU A 1 529 ? -15.185 14.060 1.246 1.00 98.38 529 LEU A N 1
ATOM 4314 C CA . LEU A 1 529 ? -13.800 13.623 1.099 1.00 98.38 529 LEU A CA 1
ATOM 4315 C C . LEU A 1 529 ? -13.151 14.331 -0.099 1.00 98.38 529 LEU A C 1
ATOM 4317 O O . LEU A 1 529 ? -13.798 14.499 -1.131 1.00 98.38 529 LEU A O 1
ATOM 4321 N N . GLY A 1 530 ? -11.887 14.729 0.031 1.00 98.56 530 GLY A N 1
ATOM 4322 C CA . GLY A 1 530 ? -11.028 15.211 -1.051 1.00 98.56 530 GLY A CA 1
ATOM 4323 C C . GLY A 1 530 ? -9.994 14.151 -1.432 1.00 98.56 530 GLY A C 1
ATOM 4324 O O . GLY A 1 530 ? -9.215 13.719 -0.585 1.00 98.56 530 GLY A O 1
ATOM 4325 N N . LEU A 1 531 ? -9.985 13.720 -2.689 1.00 98.69 531 LEU A N 1
ATOM 4326 C CA . LEU A 1 531 ? -9.029 12.758 -3.233 1.00 98.69 531 LEU A CA 1
ATOM 4327 C C . LEU A 1 531 ? -8.077 13.491 -4.178 1.00 98.69 531 LEU A C 1
ATOM 4329 O O . LEU A 1 531 ? -8.543 14.141 -5.114 1.00 98.69 531 LEU A O 1
ATOM 4333 N N . HIS A 1 532 ? -6.774 13.380 -3.928 1.00 98.50 532 HIS A N 1
ATOM 4334 C CA . HIS A 1 532 ? -5.729 14.099 -4.657 1.00 98.50 532 HIS A CA 1
ATOM 4335 C C . HIS A 1 532 ? -4.561 13.184 -5.042 1.00 98.50 532 HIS A C 1
ATOM 4337 O O . HIS A 1 532 ? -4.412 12.090 -4.497 1.00 98.50 532 HIS A O 1
ATOM 4343 N N . GLY A 1 533 ? -3.727 13.662 -5.962 1.00 96.00 533 GLY A N 1
ATOM 4344 C CA . GLY A 1 533 ? -2.497 13.026 -6.429 1.00 96.00 533 GLY A CA 1
ATOM 4345 C C . GLY A 1 533 ? -1.429 14.070 -6.736 1.00 96.00 533 GLY A C 1
ATOM 4346 O O . GLY A 1 533 ? -1.199 14.965 -5.917 1.00 96.00 533 GLY A O 1
ATOM 4347 N N . HIS A 1 534 ? -0.808 13.970 -7.914 1.00 96.44 534 HIS A N 1
ATOM 4348 C CA . HIS A 1 534 ? 0.112 14.931 -8.536 1.00 96.44 534 HIS A CA 1
ATOM 4349 C C . HIS A 1 534 ? 1.476 15.079 -7.837 1.00 96.44 534 HIS A C 1
ATOM 4351 O O . HIS A 1 534 ? 2.526 15.059 -8.474 1.00 96.44 534 HIS A O 1
ATOM 4357 N N . ILE A 1 535 ? 1.493 15.207 -6.508 1.00 95.62 535 ILE A N 1
ATOM 4358 C CA . ILE A 1 535 ? 2.705 15.414 -5.707 1.00 95.62 535 ILE A CA 1
ATOM 4359 C C . ILE A 1 535 ? 3.086 14.103 -5.021 1.00 95.62 535 ILE A C 1
ATOM 4361 O O . ILE A 1 535 ? 2.614 13.789 -3.924 1.00 95.62 535 ILE A O 1
ATOM 4365 N N . HIS A 1 536 ? 3.931 13.312 -5.685 1.00 92.25 536 HIS A N 1
ATOM 4366 C CA . HIS A 1 536 ? 4.233 11.923 -5.305 1.00 92.25 536 HIS A CA 1
ATOM 4367 C C . HIS A 1 536 ? 4.917 11.814 -3.941 1.00 92.25 536 HIS A C 1
ATOM 4369 O O . HIS A 1 536 ? 4.724 10.833 -3.223 1.00 92.25 536 HIS A O 1
ATOM 4375 N N . GLU A 1 537 ? 5.701 12.828 -3.581 1.00 84.75 537 GLU A N 1
ATOM 4376 C CA . GLU A 1 537 ? 6.508 12.897 -2.365 1.00 84.75 537 GLU A CA 1
ATOM 4377 C C . GLU A 1 537 ? 5.721 13.337 -1.126 1.00 84.75 537 GLU A C 1
ATOM 4379 O O . GLU A 1 537 ? 6.273 13.316 -0.024 1.00 84.75 537 GLU A O 1
ATOM 4384 N N . SER A 1 538 ? 4.446 13.710 -1.283 1.00 92.25 538 SER A N 1
ATOM 4385 C CA . SER A 1 538 ? 3.580 14.175 -0.191 1.00 92.25 538 SER A CA 1
ATOM 4386 C C . SER A 1 538 ? 2.389 13.255 0.098 1.00 92.25 538 SER A C 1
ATOM 4388 O O . SER A 1 538 ? 1.243 13.715 0.112 1.00 92.25 538 SER A O 1
ATOM 4390 N N . PRO A 1 539 ? 2.616 11.953 0.359 1.00 94.38 539 PRO A N 1
ATOM 4391 C CA . PRO A 1 539 ? 1.532 11.062 0.716 1.00 94.38 539 PRO A CA 1
ATOM 4392 C C . PRO A 1 539 ? 1.021 11.358 2.131 1.00 94.38 539 PRO A C 1
ATOM 4394 O O . PRO A 1 539 ? 1.806 11.539 3.066 1.00 94.38 539 PRO A O 1
ATOM 4397 N N . GLY A 1 540 ? -0.291 11.315 2.330 1.00 90.31 540 GLY A N 1
ATOM 4398 C CA . GLY A 1 540 ? -0.906 11.510 3.637 1.00 90.31 540 GLY A CA 1
ATOM 4399 C C . GLY A 1 540 ? -2.383 11.861 3.557 1.00 90.31 540 GLY A C 1
ATOM 4400 O O . GLY A 1 540 ? -3.013 11.760 2.507 1.00 90.31 540 GLY A O 1
ATOM 4401 N N . PHE A 1 541 ? -2.926 12.297 4.689 1.00 92.56 541 PHE A N 1
ATOM 4402 C CA . PHE A 1 541 ? -4.242 12.913 4.767 1.00 92.56 541 PHE A CA 1
ATOM 4403 C C . PHE A 1 541 ? -4.220 14.094 5.738 1.00 92.56 541 PHE A C 1
ATOM 4405 O O . PHE A 1 541 ? -3.379 14.165 6.638 1.00 92.56 541 PHE A O 1
ATOM 4412 N N . VAL A 1 542 ? -5.122 15.045 5.528 1.00 93.56 542 VAL A N 1
ATOM 4413 C CA . VAL A 1 542 ? -5.240 16.274 6.308 1.00 93.56 542 VAL A CA 1
ATOM 4414 C C . VAL A 1 542 ? -6.686 16.743 6.329 1.00 93.56 542 VAL A C 1
ATOM 4416 O O . VAL A 1 542 ? -7.401 16.672 5.332 1.00 93.56 542 VAL A O 1
ATOM 4419 N N . HIS A 1 543 ? -7.094 17.328 7.448 1.00 95.94 543 HIS A N 1
ATOM 4420 C CA . HIS A 1 543 ? -8.390 17.980 7.546 1.00 95.94 543 HIS A CA 1
ATOM 4421 C C . HIS A 1 543 ? -8.327 19.433 7.066 1.00 95.94 543 HIS A C 1
ATOM 4423 O O . HIS A 1 543 ? -7.528 20.240 7.553 1.00 95.94 543 HIS A O 1
ATOM 4429 N N . ILE A 1 544 ? -9.242 19.797 6.170 1.00 95.12 544 ILE A N 1
ATOM 4430 C CA . ILE A 1 544 ? -9.500 21.181 5.762 1.00 95.12 544 ILE A CA 1
ATOM 4431 C C . ILE A 1 544 ? -10.933 21.529 6.167 1.00 95.12 544 ILE A C 1
ATOM 4433 O O . ILE A 1 544 ? -11.910 21.212 5.486 1.00 95.12 544 ILE A O 1
ATOM 4437 N N . GLY A 1 545 ? -11.065 22.165 7.332 1.00 95.75 545 GLY A N 1
ATOM 4438 C CA . GLY A 1 545 ? -12.363 22.316 7.983 1.00 95.75 545 GLY A CA 1
ATOM 4439 C C . GLY A 1 545 ? -12.877 20.955 8.457 1.00 95.75 545 GLY A C 1
ATOM 4440 O O . GLY A 1 545 ? -12.273 20.351 9.339 1.00 95.75 545 GLY A O 1
ATOM 4441 N N . LYS A 1 546 ? -13.995 20.491 7.892 1.00 94.12 546 LYS A N 1
ATOM 4442 C CA . LYS A 1 546 ? -14.603 19.176 8.169 1.00 94.12 546 LYS A CA 1
ATOM 4443 C C . LYS A 1 546 ? -14.264 18.113 7.125 1.00 94.12 546 LYS A C 1
ATOM 4445 O O . LYS A 1 546 ? -14.578 16.951 7.345 1.00 94.12 546 LYS A O 1
ATOM 4450 N N . THR A 1 547 ? -13.686 18.518 6.000 1.00 97.94 547 THR A N 1
ATOM 4451 C CA . THR A 1 547 ? -13.357 17.623 4.894 1.00 97.94 547 THR A CA 1
ATOM 4452 C C . THR A 1 547 ? -12.018 16.960 5.160 1.00 97.94 547 THR A C 1
ATOM 4454 O O . THR A 1 547 ? -11.013 17.651 5.341 1.00 97.94 547 THR A O 1
ATOM 4457 N N . GLU A 1 548 ? -12.000 15.633 5.135 1.00 97.06 548 GLU A N 1
ATOM 4458 C CA . GLU A 1 548 ? -10.759 14.874 5.039 1.00 97.06 548 GLU A CA 1
ATOM 4459 C C . GLU A 1 548 ? -10.237 14.970 3.602 1.00 97.06 548 GLU A C 1
ATOM 4461 O O . GLU A 1 548 ? -10.992 14.764 2.657 1.00 97.06 548 GLU A O 1
ATOM 4466 N N . CYS A 1 549 ? -8.970 15.314 3.417 1.00 98.19 549 CYS A N 1
ATOM 4467 C CA . CYS A 1 549 ? -8.307 15.337 2.115 1.00 98.19 549 CYS A CA 1
ATOM 4468 C C . CYS A 1 549 ? -7.151 14.347 2.148 1.00 98.19 549 CYS A C 1
ATOM 4470 O O . CYS A 1 549 ? -6.451 14.293 3.156 1.00 98.19 549 CYS A O 1
ATOM 4472 N N . LEU A 1 550 ? -6.910 13.601 1.074 1.00 97.44 550 LEU A N 1
ATOM 4473 C CA . LEU A 1 550 ? -5.839 12.607 1.024 1.00 97.44 550 LEU A CA 1
ATOM 4474 C C . LEU A 1 550 ? -5.061 12.626 -0.289 1.00 97.44 550 LEU A C 1
ATOM 4476 O O . LEU A 1 550 ? -5.579 13.029 -1.326 1.00 97.44 550 LEU A O 1
ATOM 4480 N N . ASN A 1 551 ? -3.815 12.169 -0.212 1.00 97.75 551 ASN A N 1
ATOM 4481 C CA . ASN A 1 551 ? -2.916 11.929 -1.334 1.00 97.75 551 ASN A CA 1
ATOM 4482 C C . ASN A 1 551 ? -2.197 10.580 -1.095 1.00 97.75 551 ASN A C 1
ATOM 4484 O O . ASN A 1 551 ? -1.507 10.441 -0.082 1.00 97.75 551 ASN A O 1
ATOM 4488 N N . PRO A 1 552 ? -2.346 9.564 -1.968 1.00 96.31 552 PRO A N 1
ATOM 4489 C CA . PRO A 1 552 ? -1.625 8.292 -1.860 1.00 96.31 552 PRO A CA 1
ATOM 4490 C C . PRO A 1 552 ? -0.106 8.424 -2.027 1.00 96.31 552 PRO A C 1
ATOM 4492 O O . PRO A 1 552 ? 0.641 7.573 -1.533 1.00 96.31 552 PRO A O 1
ATOM 4495 N N . GLY A 1 553 ? 0.351 9.479 -2.708 1.00 95.12 553 GLY A N 1
ATOM 4496 C CA . GLY A 1 553 ? 1.679 9.557 -3.308 1.00 95.12 553 GLY A CA 1
ATOM 4497 C C . GLY A 1 553 ? 1.868 8.502 -4.399 1.00 95.12 553 GLY A C 1
ATOM 4498 O O . GLY A 1 553 ? 0.952 7.747 -4.724 1.00 95.12 553 GLY A O 1
ATOM 4499 N N . SER A 1 554 ? 3.079 8.411 -4.946 1.00 94.50 554 SER A N 1
ATOM 4500 C CA . SER A 1 554 ? 3.383 7.385 -5.946 1.00 94.50 554 SER A CA 1
ATOM 4501 C C . SER A 1 554 ? 4.803 6.844 -5.840 1.00 94.50 554 SER A C 1
ATOM 4503 O O . SER A 1 554 ? 5.720 7.502 -5.356 1.00 94.50 554 SER A O 1
ATOM 4505 N N . GLU A 1 555 ? 4.959 5.586 -6.242 1.00 91.25 555 GLU A N 1
ATOM 4506 C CA . GLU A 1 555 ? 6.234 4.869 -6.369 1.00 91.25 555 GLU A CA 1
ATOM 4507 C C . GLU A 1 555 ? 6.133 3.864 -7.532 1.00 91.25 555 GLU A C 1
ATOM 4509 O O . GLU A 1 555 ? 6.575 2.713 -7.474 1.00 91.25 555 GLU A O 1
ATOM 4514 N N . TYR A 1 556 ? 5.491 4.319 -8.613 1.00 88.56 556 TYR A N 1
ATOM 4515 C CA . TYR A 1 556 ? 5.134 3.512 -9.778 1.00 88.56 556 TYR A CA 1
ATOM 4516 C C . TYR A 1 556 ? 6.336 2.833 -10.450 1.00 88.56 556 TYR A C 1
ATOM 4518 O O . TYR A 1 556 ? 6.194 1.722 -10.972 1.00 88.56 556 TYR A O 1
ATOM 4526 N N . GLY A 1 557 ? 7.511 3.475 -10.408 1.00 79.12 557 GLY A N 1
ATOM 4527 C CA . GLY A 1 557 ? 8.748 2.992 -11.027 1.00 79.12 557 GLY A CA 1
ATOM 4528 C C . GLY A 1 557 ? 9.298 1.717 -10.384 1.00 79.12 557 GLY A C 1
ATOM 4529 O O . GLY A 1 557 ? 9.879 0.887 -11.076 1.00 79.12 557 GLY A O 1
ATOM 4530 N N . GLU A 1 558 ? 9.034 1.511 -9.091 1.00 84.56 558 GLU A N 1
ATOM 4531 C CA . GLU A 1 558 ? 9.381 0.277 -8.369 1.00 84.56 558 GLU A CA 1
ATOM 4532 C C . GLU A 1 558 ? 8.243 -0.761 -8.426 1.00 84.56 558 GLU A C 1
ATOM 4534 O O . GLU A 1 558 ? 8.322 -1.840 -7.836 1.00 84.56 558 GLU A O 1
ATOM 4539 N N . GLY A 1 559 ? 7.146 -0.443 -9.126 1.00 86.00 559 GLY A N 1
ATOM 4540 C CA . GLY A 1 559 ? 5.959 -1.289 -9.217 1.00 86.00 559 GLY A CA 1
ATOM 4541 C C . GLY A 1 559 ? 5.167 -1.389 -7.911 1.00 86.00 559 GLY A C 1
ATOM 4542 O O . GLY A 1 559 ? 4.369 -2.322 -7.764 1.00 86.00 559 GLY A O 1
ATOM 4543 N N . VAL A 1 560 ? 5.382 -0.473 -6.962 1.00 89.94 560 VAL A N 1
ATOM 4544 C CA . VAL A 1 560 ? 4.661 -0.412 -5.683 1.00 89.94 560 VAL A CA 1
ATOM 4545 C C . VAL A 1 560 ? 3.322 0.285 -5.906 1.00 89.94 560 VAL A C 1
ATOM 4547 O O . VAL A 1 560 ? 3.267 1.417 -6.381 1.00 89.94 560 VAL A O 1
ATOM 4550 N N . PHE A 1 561 ? 2.229 -0.399 -5.573 1.00 95.31 561 PHE A N 1
ATOM 4551 C CA . PHE A 1 561 ? 0.897 0.192 -5.590 1.00 95.31 561 PHE A CA 1
ATOM 4552 C C . PHE A 1 561 ? 0.681 0.990 -4.314 1.00 95.31 561 PHE A C 1
ATOM 4554 O O . PHE A 1 561 ? 0.869 0.447 -3.230 1.00 95.31 561 PHE A O 1
ATOM 4561 N N . LYS A 1 562 ? 0.266 2.251 -4.460 1.00 95.81 562 LYS A N 1
ATOM 4562 C CA . LYS A 1 562 ? -0.179 3.119 -3.369 1.00 95.81 562 LYS A CA 1
ATOM 4563 C C . LYS A 1 562 ? -1.596 3.583 -3.672 1.00 95.81 562 LYS A C 1
ATOM 4565 O O . LYS A 1 562 ? -1.874 4.077 -4.761 1.00 95.81 562 LYS A O 1
ATOM 4570 N N . GLY A 1 563 ? -2.491 3.398 -2.715 1.00 96.81 563 GLY A N 1
ATOM 4571 C CA . GLY A 1 563 ? -3.890 3.783 -2.846 1.00 96.81 563 GLY A CA 1
ATOM 4572 C C . GLY A 1 563 ? -4.567 3.915 -1.492 1.00 96.81 563 GLY A C 1
ATOM 4573 O O . GLY A 1 563 ? -3.955 3.676 -0.450 1.00 96.81 563 GLY A O 1
ATOM 4574 N N . TYR A 1 564 ? -5.842 4.284 -1.509 1.00 97.69 564 TYR A N 1
ATOM 4575 C CA . TYR A 1 564 ? -6.684 4.316 -0.320 1.00 97.69 564 TYR A CA 1
ATOM 4576 C C . TYR A 1 564 ? -7.929 3.461 -0.521 1.00 97.69 564 TYR A C 1
ATOM 4578 O O . TYR A 1 564 ? -8.702 3.683 -1.452 1.00 97.69 564 TYR A O 1
ATOM 4586 N N . LEU A 1 565 ? -8.136 2.510 0.387 1.00 97.94 565 LEU A N 1
ATOM 4587 C CA . LEU A 1 565 ? -9.415 1.845 0.560 1.00 97.94 565 LEU A CA 1
ATOM 4588 C C . LEU A 1 565 ? -10.320 2.756 1.390 1.00 97.94 565 LEU A C 1
ATOM 4590 O O . LEU A 1 565 ? -9.994 3.096 2.532 1.00 97.94 565 LEU A O 1
ATOM 4594 N N . VAL A 1 566 ? -11.450 3.140 0.811 1.00 97.94 566 VAL A N 1
ATOM 4595 C CA . VAL A 1 566 ? -12.408 4.063 1.412 1.00 97.94 566 VAL A CA 1
ATOM 4596 C C . VAL A 1 566 ? -13.753 3.369 1.571 1.00 97.94 566 VAL A C 1
ATOM 4598 O O . VAL A 1 566 ? -14.222 2.707 0.647 1.00 97.94 566 VAL A O 1
ATOM 4601 N N . GLU A 1 567 ? -14.391 3.546 2.725 1.00 97.62 567 GLU A N 1
ATOM 4602 C CA . GLU A 1 567 ? -15.795 3.189 2.939 1.00 97.62 567 GLU A CA 1
ATOM 4603 C C . GLU A 1 567 ? -16.571 4.404 3.428 1.00 97.62 567 GLU A C 1
ATOM 4605 O O . GLU A 1 567 ? -16.139 5.082 4.365 1.00 97.62 567 GLU A O 1
ATOM 4610 N N . ILE A 1 568 ? -17.724 4.662 2.817 1.00 96.12 568 ILE A N 1
ATOM 4611 C CA . ILE A 1 568 ? -18.612 5.777 3.157 1.00 96.12 568 ILE A CA 1
ATOM 4612 C C . ILE A 1 568 ? -20.051 5.298 3.375 1.00 96.12 568 ILE A C 1
ATOM 4614 O O . ILE A 1 568 ? -20.480 4.301 2.793 1.00 96.12 568 ILE A O 1
ATOM 4618 N N . GLU A 1 569 ? -20.785 6.006 4.231 1.00 94.62 569 GLU A N 1
ATOM 4619 C CA . GLU A 1 569 ? -22.197 5.759 4.551 1.00 94.62 569 GLU A CA 1
ATOM 4620 C C . GLU A 1 569 ? -22.890 7.097 4.850 1.00 94.62 569 GLU A C 1
ATOM 4622 O O . GLU A 1 569 ? -22.561 7.787 5.823 1.00 94.62 569 GLU A O 1
ATOM 4627 N N . GLY A 1 570 ? -23.851 7.485 4.012 1.00 92.62 570 GLY A N 1
ATOM 4628 C CA . GLY A 1 570 ? -24.546 8.766 4.110 1.00 92.62 570 GLY A CA 1
ATOM 4629 C C . GLY A 1 570 ? -23.619 9.983 3.993 1.00 92.62 570 GLY A C 1
ATOM 4630 O O . GLY A 1 570 ? -23.182 10.356 2.914 1.00 92.62 570 GLY A O 1
ATOM 4631 N N . ASP A 1 571 ? -23.386 10.688 5.100 1.00 92.44 571 ASP A N 1
ATOM 4632 C CA . ASP A 1 571 ? -22.507 11.867 5.161 1.00 92.44 571 ASP A CA 1
ATOM 4633 C C . ASP A 1 571 ? -21.229 11.610 5.974 1.00 92.44 571 ASP A C 1
ATOM 4635 O O . ASP A 1 571 ? -20.640 12.537 6.540 1.00 92.44 571 ASP A O 1
ATOM 4639 N N . ARG A 1 572 ? -20.815 10.340 6.079 1.00 93.50 572 ARG A N 1
ATOM 4640 C CA . ARG A 1 572 ? -19.704 9.911 6.935 1.00 93.50 572 ARG A CA 1
ATOM 4641 C C . ARG A 1 572 ? -18.728 9.008 6.207 1.00 93.50 572 ARG A C 1
ATOM 4643 O O . ARG A 1 572 ? -19.115 8.137 5.434 1.00 93.50 572 ARG A O 1
ATOM 4650 N N . ILE A 1 573 ? -17.457 9.181 6.553 1.00 93.88 573 ILE A N 1
ATOM 4651 C CA . ILE A 1 573 ? -16.389 8.239 6.231 1.00 93.88 573 ILE A CA 1
ATOM 4652 C C . ILE A 1 573 ? -16.374 7.178 7.334 1.00 93.88 573 ILE A C 1
ATOM 4654 O O . ILE A 1 573 ? -16.186 7.498 8.507 1.00 93.88 573 ILE A O 1
ATOM 4658 N N . VAL A 1 574 ? -16.613 5.926 6.955 1.00 94.19 574 VAL A N 1
ATOM 4659 C CA . VAL A 1 574 ? -16.590 4.755 7.843 1.00 94.19 574 VAL A CA 1
ATOM 4660 C C . VAL A 1 574 ? -15.174 4.201 7.942 1.00 94.19 574 VAL A C 1
ATOM 4662 O O . VAL A 1 574 ? -14.713 3.879 9.035 1.00 94.19 574 VAL A O 1
ATOM 4665 N N . LYS A 1 575 ? -14.470 4.128 6.808 1.00 90.81 575 LYS A N 1
ATOM 4666 C CA . LYS A 1 575 ? -13.105 3.607 6.731 1.00 90.81 575 LYS A CA 1
ATOM 4667 C C . LYS A 1 575 ? -12.261 4.448 5.790 1.00 90.81 575 LYS A C 1
ATOM 4669 O O . LYS A 1 575 ? -12.702 4.812 4.702 1.00 90.81 575 LYS A O 1
ATOM 4674 N N . LEU A 1 576 ? -11.029 4.707 6.214 1.00 91.88 576 LEU A N 1
ATOM 4675 C CA . LEU A 1 576 ? -9.997 5.323 5.396 1.00 91.88 576 LEU A CA 1
ATOM 4676 C C . LEU A 1 576 ? -8.664 4.631 5.675 1.00 91.88 576 LEU A C 1
ATOM 4678 O O . LEU A 1 576 ? -8.033 4.872 6.702 1.00 91.88 576 LEU A O 1
ATOM 4682 N N . GLN A 1 577 ? -8.248 3.746 4.773 1.00 91.94 577 GLN A N 1
ATOM 4683 C CA . GLN A 1 577 ? -7.062 2.914 4.954 1.00 91.94 577 GLN A CA 1
ATOM 4684 C C . GLN A 1 577 ? -6.108 3.086 3.778 1.00 91.94 577 GLN A C 1
ATOM 4686 O O . GLN A 1 577 ? -6.478 2.847 2.632 1.00 91.94 577 GLN A O 1
ATOM 4691 N N . ARG A 1 578 ? -4.859 3.462 4.065 1.00 92.31 578 ARG A N 1
ATOM 4692 C CA . ARG A 1 578 ? -3.789 3.462 3.065 1.00 92.31 578 ARG A CA 1
ATOM 4693 C C . ARG A 1 578 ? -3.399 2.023 2.744 1.00 92.31 578 ARG A C 1
ATOM 4695 O O . ARG A 1 578 ? -3.168 1.233 3.656 1.00 92.31 578 ARG A O 1
ATOM 4702 N N . ILE A 1 579 ? -3.293 1.714 1.461 1.00 90.69 579 ILE A N 1
ATOM 4703 C CA . ILE A 1 579 ? -2.873 0.413 0.949 1.00 90.69 579 ILE A CA 1
ATOM 4704 C C . ILE A 1 579 ? -1.545 0.580 0.221 1.00 90.69 579 ILE A C 1
ATOM 4706 O O . ILE A 1 579 ? -1.422 1.432 -0.660 1.00 90.69 579 ILE A O 1
ATOM 4710 N N . GLU A 1 580 ? -0.575 -0.258 0.584 1.00 90.06 580 GLU A N 1
ATOM 4711 C CA . GLU A 1 580 ? 0.714 -0.369 -0.094 1.00 90.06 580 GLU A CA 1
ATOM 4712 C C . GLU A 1 580 ? 1.017 -1.835 -0.411 1.00 90.06 580 GLU A C 1
ATOM 4714 O O . GLU A 1 580 ? 1.011 -2.671 0.494 1.00 90.06 580 GLU A O 1
ATOM 4719 N N . ALA A 1 581 ? 1.265 -2.160 -1.684 1.00 78.69 581 ALA A N 1
ATOM 4720 C CA . ALA A 1 581 ? 1.431 -3.545 -2.146 1.00 78.69 581 ALA A CA 1
ATOM 4721 C C . ALA A 1 581 ? 2.434 -3.699 -3.289 1.00 78.69 581 ALA A C 1
ATOM 4723 O O . ALA A 1 581 ? 2.530 -2.804 -4.160 1.00 78.69 581 ALA A O 1
#

Sequence (581 aa):
MDPEREKRFMAEALRIIELGEKEGIIFRLMGAVAVKLHCPEYEHLYRQMDRTLTDIDYATYGRNRAGMAEFFGKLGYAPNEQVIAIYGKQRHIYWSDEHQWQVDLFFDELDMCHKVDFRGRLELDSPTITLADIMLEKMQIVRINEKDVKDTIIMLLEHEIGDSDDDVVNGEYIAGLLRRDWGYFHTVTTNIKKVRDFVNDYGMLSDAEKTRARERAADLLKLIEDKPKSLKWKLRSKLGTKIKWYKEVEEVDPDTAETEAEKEGGSRRTRFMFATDLHGSETVWRKFLNSAKLFQCDALVMSGDMTGKVMVPIIRQDDGRYRGTLLDEEHILEEKDIEEFKKKCRMLCYIPHVTDREEADRISSDEKYREDLFERLECEIVEHWLTLIPDRVPDNVRILISPGNDDKHSIDEVIKKDPRVIFAEEEVVQLDDEHEVLCCGWSNPTPFDSPRECSEEELEQKLEAVVAKVKDSRKCVFCIHVPPYGSQLDMAPLTDKNLRVVTKGGHPQMVPVGSKAVRKIIEKYQPLLGLHGHIHESPGFVHIGKTECLNPGSEYGEGVFKGYLVEIEGDRIVKLQRIEA

Foldseek 3Di:
DPVVLVVVVLVVLVVLQVLCVVVVWQKAWADLSQLCVLQVVLVVVCVVVVQDDAATEIETALVCLVCVCVSVVVVQWHWPVVCCVVPVSAKTKTAHPVSGGIYIYGHQWDAFQHIQGCVPQSVQDPPHGFLQSNLLVLQSDQPHDPNSLSSLLSLLLRAADDCGSDSHRNLLVNLVVCLEAQLSLVSNLVVLVVSLVCLVVSPVDDPVSNVSSNVRSVVSSCSNVVRHHDPNNVVVVVCPPVDRRTDHGDDPDRVQDDDDDDDPPFFDKFKEWEDEQLQLALLQLLVQLQCCVVNVGLEYAYFANHAHDAEWEFEADPVRWTWTADPNDIDTGHPVCVVVVCVVCSNQRYQYDYYYPVVVVCCVPPVVSVVVVRLVSRLVSLLVSLVVNVVRHDQSYAYEDEHAQQRAPVNLVSQVPRPRYDDQALAWADSDPAAIEHGHRAFDDDLPRGRRHDHLVVVLVSLVSRVVRDDAQLRYEYEYAFDAFPFLLAWDFDADNVRHGDDDPRHGDIHGDGHPSNLVSCLVRVHLEAEYEDHQPRFDWGDNPNYIYGYQHDDSSVSKHWIWIWMDTNSHTPDTDIDID

Radius of gyration: 27.86 Å; chains: 1; bounding box: 62×64×79 Å

Secondary structure (DSSP, 8-state):
--HHHHHHHHHHHHHHHHHHHHTT---EE-HHHHHHHH-STTTHHHHHTT----EEEEEE-GGGGGGHHHHHHHTT-EE-HHHHHHHTTTEEEEEETTTTEEEEEEESEEESSSEEE-TTTTTSSSSB--HHHHHHHHHT-TT--HHHHHHHHHHHHH--EESSSSSSEEHHHHHHHHTT-HHHHHHHHHHHHHHHHHGGG-TTS-HHHHHHHHHHHHHHHHHHHHSPPPHHHHHHHHHGGGS--S-------GGG----S--TTSPPPEEEEEE---TT-HHHHHHHHHHHHHTT-SEEEEES--S-SEEEEEEEPTTS-EEEEETTEEEEE-GGGHHHHHHHHHHTTEEEEEE-HHHHHHHHH-HHHHHHHHHHHHHHHHHHHHTTHHHHS-TTSEEEEE--TTS-THHHHHHTT-TT-EE-BTEEEESSSS-EEEEE--BS--TT--TTB--HHHHHHHHHHHHTT-S-GGGEEEEESSPBTTSSS-EEE-B-TTSPBPEETTEE-EEE-SBHHHHHHHHHH--SEEE--S-TT--EEEEETTEEEEE---BGGGTB-EEEEEEEETTEEEEEEEEE-